Protein AF-0000000084587857 (afdb_homodimer)

pLDDT: mean 80.29, std 25.1, range [16.7, 98.38]

Foldseek 3Di:
DVVCCQALVLLVLLLVLQVVLLVVLVVLLVLLCVVCVPADPVVVVLSVVLNVLSVVLSVLSVVVSCCQPPVCPVVPPVNQWADLSRLCLLLSLLVLLLSLQLVLLVVLCLLVVPNVSSVVLNVLSVLLNVLSVVSSVVCVVVTGNVPSVVSVVSVLSNLVSSLVSLVSSLVSLVVSLVVLVDPDDPVSVLVSQLSVLLNVLSVVLNVLSVVLSVCVVPPPTPNSSSSSSNSSSSSSSSSSSSSSSSCPPPDDPPDPPVPHPVSPPPPPVPCPPPPPPPPPPPPDDDPPPDDDDDDPDDD/DVVCCQALVLLVLLLVLQVVLLVVLVVLLVLLCVVCVPADPVVVVLSVVLNVLSVVLSVLSVVVSCCQPPVCPVVPPVNQWADLSRLCNLLSQLVLLLSLQLVLLVVLCLLVVPNVSSVVLNVLSVLLNVLSVVSSVVCVVVTGNVPSVVSVVSVLSNLVSSLVSLVSSLVSLVVSLVVLVPPDDPVSVLVSQLSVLLNVLSVVLNVLSVVLSVCVVPPPTPNSSSSSSNSSSSSSSSSSSSSSSSCPPPDDPPDPPVPHPVSPPPCPVPCPPPPPPPPPPPDDDDDPPPDDDDDDDDD

Secondary structure (DSSP, 8-state):
-HHHHHHHHHHHHHHHHHHHHHHHHHHHHHHHHHH-TT--HHHHHHHHHHHHHHHHHHHHHHHHHHIIIIITTT-TTGGGB--HHHHTHHHHHHHHHHHHHHHHHHHHHHHHS-HHHHHHHHHHHHHHHHHHHHHHHHHHH--BGGGGGGGHHHHHHHHHHHHHHHHHHHHHHHHHHHH------HHHHHHHHHHHHHHHHHHHHHHHHHHHHHHHHH--STTHHHHHHHHHHHHHHHHHHHHHTTS-SSS----------GGG-----------------------------------/-HHHHHHHHHHHHHHHHHHHHHHHHHHHHHHHHHH-TT--HHHHHHHHHHHHHHHHHHHHHHHHHHIIIIITTT-TTGGGB--HHHHTHHHHHHHHHHHHHHHHHHHHHHHHS-HHHHHHHHHHHHHHHHHHHHHHHHHHH--BGGGGGGGHHHHHHHHHHHHHHHHHHHHHHHHHHHH------HHHHHHHHHHHHHHHHHHHHHHHHHHHHHHHHH--STTHHHHHHHHHHHHHHHHHHHHHTTS-SSS----------GGG---------------------S-------------

Sequence (598 aa):
MAVMDLSLGPILLGTIVNIWLYGIMVTQTTMYYVAFPRDHRWIKILVTYLFIVDTLNSIFDIGLVWKYTITLFGDYEGILTSSWWFNIEPMMTVMISSATQSFFAWRIAKLTGHAWMGWAIAFSALVQFVAGVATGVGTFIVRDFARFQELRVQVIIWLTLSALTDVVITCILSWYLHTHRTGFSKTDDVITRLVRLTVQTGLITTVWATTDLIVYLCWSSNMHVFFQLPLCKLYTNSLMSTLNSRVGWGGSFSTSTEHADPMSRSGDPGTGQPSRKGHVTWRPDQARSVSSVFQRPRIMAVMDLSLGPILLGTIVNIWLYGIMVTQTTMYYVAFPRDHRWIKILVTYLFIVDTLNSIFDIGLVWKYTITLFGDYEGILTSSWWFNIEPMMTVMISSATQSFFAWRIAKLTGHAWMGWAIAFSALVQFVAGVATGVGTFIVRDFARFQELRVQVIIWLTLSALTDVVITCILSWYLHTHRTGFSKTDDVITRLVRLTVQTGLITTVWATTDLIVYLCWSSNMHVFFQLPLCKLYTNSLMSTLNSRVGWGGSFSTSTEHADPMSRSGDPGTGQPSRKGHVTWRPDQARSVSSVFQRPRI

Organism: NCBI:txid1423351

InterPro domains:
  IPR045339 Domain of unknown function DUF6534 [PF20152] (162-246)

Solvent-accessible surface area (backbone atoms only — not comparable to full-atom values): 31708 Å² total; per-residue (Å²): 95,69,65,40,46,50,57,51,37,23,51,47,54,9,37,49,50,24,36,23,42,43,20,36,38,52,52,43,50,53,49,36,55,70,74,42,75,82,56,59,64,68,59,52,49,49,54,50,50,49,50,51,53,51,49,50,47,50,53,35,44,51,49,35,46,43,44,59,38,37,63,34,50,59,37,75,68,61,66,46,41,61,49,72,50,58,25,48,46,42,35,52,36,28,57,42,42,27,52,48,46,37,50,51,15,51,49,47,15,65,73,70,68,42,57,66,61,17,50,53,46,34,48,44,31,49,52,19,29,52,26,19,40,49,37,17,55,45,38,68,72,50,34,44,59,89,55,47,70,79,49,43,66,40,46,50,49,18,40,50,36,50,23,48,49,36,47,51,53,37,49,51,51,48,51,48,52,70,72,60,69,63,82,72,54,75,66,45,53,54,49,50,50,32,50,50,49,32,36,54,39,36,44,54,40,25,52,46,40,40,49,25,41,49,38,53,74,73,37,93,56,52,57,26,44,29,43,53,57,24,43,37,40,41,40,51,40,27,52,43,53,33,62,48,47,70,58,60,85,81,64,63,43,58,79,79,63,80,69,63,63,73,81,64,62,69,73,70,73,65,79,66,66,73,73,70,73,70,72,76,69,74,74,70,81,82,75,77,81,75,83,85,87,86,84,83,83,88,132,94,69,64,39,45,51,58,50,36,23,52,48,54,9,37,50,51,24,35,23,41,43,20,37,39,52,52,45,52,51,50,37,55,70,73,43,76,83,56,61,66,70,59,51,49,50,53,51,50,49,50,52,52,50,50,49,47,48,53,34,41,52,49,34,47,44,43,60,38,37,63,35,51,57,35,75,69,61,67,46,42,62,49,72,48,59,25,49,46,43,34,52,34,26,56,43,42,26,52,49,46,38,50,51,15,53,48,47,16,65,72,70,68,42,55,66,62,18,50,53,45,33,48,44,31,48,51,18,30,52,24,17,39,48,38,18,56,45,39,69,71,51,34,42,60,89,54,46,70,79,48,42,66,40,45,49,50,17,41,51,36,48,24,48,49,39,47,51,52,38,48,52,51,47,51,48,52,70,71,60,67,66,80,75,53,73,66,46,53,55,50,49,49,32,48,50,50,34,36,55,39,37,44,54,40,26,53,48,39,40,48,24,40,50,38,51,75,72,36,92,59,52,56,26,45,29,43,54,56,25,43,36,41,39,41,52,40,28,52,42,52,32,62,47,47,71,58,60,86,82,60,59,45,57,78,80,62,80,69,63,64,75,81,63,61,71,72,70,75,62,80,65,66,74,73,75,73,74,77,78,76,77,79,79,82,84,66,101,76,88,67,95,81,81,78,95,77,84,136

Structure (mmCIF, N/CA/C/O backbone):
data_AF-0000000084587857-model_v1
#
loop_
_entity.id
_entity.type
_entity.pdbx_description
1 polymer 'Putative transmembrane protein'
#
loop_
_atom_site.group_PDB
_atom_site.id
_atom_site.type_symbol
_atom_site.label_atom_id
_atom_site.label_alt_id
_atom_site.label_comp_id
_atom_site.label_asym_id
_atom_site.label_entity_id
_atom_site.label_seq_id
_atom_site.pdbx_PDB_ins_code
_atom_site.Cartn_x
_atom_site.Cartn_y
_atom_site.Cartn_z
_atom_site.occupancy
_atom_site.B_iso_or_equiv
_atom_site.auth_seq_id
_atom_site.auth_comp_id
_atom_site.auth_asym_id
_atom_site.auth_atom_id
_atom_site.pdbx_PDB_model_num
ATOM 1 N N . MET A 1 1 ? -3.611 -21.234 -20.312 1 59.25 1 MET A N 1
ATOM 2 C CA . MET A 1 1 ? -2.934 -20.016 -19.875 1 59.25 1 MET A CA 1
ATOM 3 C C . MET A 1 1 ? -3.926 -18.859 -19.719 1 59.25 1 MET A C 1
ATOM 5 O O . MET A 1 1 ? -3.988 -18.234 -18.656 1 59.25 1 MET A O 1
ATOM 9 N N . ALA A 1 2 ? -4.781 -18.75 -20.703 1 65.19 2 ALA A N 1
ATOM 10 C CA . ALA A 1 2 ? -5.758 -17.672 -20.719 1 65.19 2 ALA A CA 1
ATOM 11 C C . ALA A 1 2 ? -6.809 -17.859 -19.625 1 65.19 2 ALA A C 1
ATOM 13 O O . ALA A 1 2 ? -7.238 -16.891 -19 1 65.19 2 ALA A O 1
ATOM 14 N N . VAL A 1 3 ? -6.965 -19.156 -19.375 1 73.06 3 VAL A N 1
ATOM 15 C CA . VAL A 1 3 ? -8.023 -19.438 -18.406 1 73.06 3 VAL A CA 1
ATOM 16 C C . VAL A 1 3 ? -7.574 -19.031 -17 1 73.06 3 VAL A C 1
ATOM 18 O O . VAL A 1 3 ? -8.352 -18.453 -16.234 1 73.06 3 VAL A O 1
ATOM 21 N N . MET A 1 4 ? -6.324 -19.203 -16.797 1 80.25 4 MET A N 1
ATOM 22 C CA . MET A 1 4 ? -5.82 -18.859 -15.469 1 80.25 4 MET A CA 1
ATOM 23 C C . MET A 1 4 ? -5.707 -17.344 -15.305 1 80.25 4 MET A C 1
ATOM 25 O O . MET A 1 4 ? -5.891 -16.828 -14.203 1 80.25 4 MET A O 1
ATOM 29 N N . ASP A 1 5 ? -5.496 -16.656 -16.406 1 82 5 ASP A N 1
A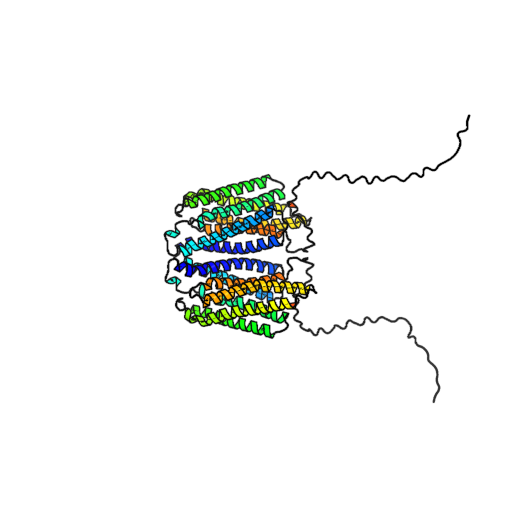TOM 30 C CA . ASP A 1 5 ? -5.438 -15.195 -16.375 1 82 5 ASP A CA 1
ATOM 31 C C . ASP A 1 5 ? -6.777 -14.602 -15.945 1 82 5 ASP A C 1
ATOM 33 O O . ASP A 1 5 ? -6.816 -13.664 -15.148 1 82 5 ASP A O 1
ATOM 37 N N . LEU A 1 6 ? -7.754 -15.227 -16.375 1 79.31 6 LEU A N 1
ATOM 38 C CA . LEU A 1 6 ? -9.078 -14.68 -16.094 1 79.31 6 LEU A CA 1
ATOM 39 C C . LEU A 1 6 ? -9.602 -15.188 -14.758 1 79.31 6 LEU A C 1
ATOM 41 O O . LEU A 1 6 ? -10.453 -14.539 -14.141 1 79.31 6 LEU A O 1
ATOM 45 N N . SER A 1 7 ? -9.078 -16.281 -14.312 1 83.31 7 SER A N 1
ATOM 46 C CA . SER A 1 7 ? -9.586 -16.844 -13.07 1 83.31 7 SER A CA 1
ATOM 47 C C . SER A 1 7 ? -8.797 -16.328 -11.867 1 83.31 7 SER A C 1
ATOM 49 O O . SER A 1 7 ? -9.383 -15.859 -10.891 1 83.31 7 SER A O 1
ATOM 51 N N . LEU A 1 8 ? -7.531 -16.312 -11.977 1 90.62 8 LEU A N 1
ATOM 52 C CA . LEU A 1 8 ? -6.699 -15.945 -10.836 1 90.62 8 LEU A CA 1
ATOM 53 C C . LEU A 1 8 ? -6.199 -14.508 -10.961 1 90.62 8 LEU A C 1
ATOM 55 O O . LEU A 1 8 ? -5.836 -13.883 -9.961 1 90.62 8 LEU A O 1
ATOM 59 N N . GLY A 1 9 ? -6.258 -13.992 -12.156 1 91.62 9 GLY A N 1
ATOM 60 C CA . GLY A 1 9 ? -5.785 -12.641 -12.406 1 91.62 9 GLY A CA 1
ATOM 61 C C . GLY A 1 9 ? -6.523 -11.586 -11.609 1 91.62 9 GLY A C 1
ATOM 62 O O . GLY A 1 9 ? -5.906 -10.797 -10.891 1 91.62 9 GLY A O 1
ATOM 63 N N . PRO A 1 10 ? -7.797 -11.586 -11.672 1 93.19 10 PRO A N 1
ATOM 64 C CA . PRO A 1 10 ? -8.57 -10.594 -10.922 1 93.19 10 PRO A CA 1
ATOM 65 C C . PRO A 1 10 ? -8.352 -10.695 -9.414 1 93.19 10 PRO A C 1
ATOM 67 O O . PRO A 1 10 ? -8.367 -9.68 -8.711 1 93.19 10 PRO A O 1
ATOM 70 N N . ILE A 1 11 ? -8.125 -11.859 -8.906 1 94.06 11 ILE A N 1
ATOM 71 C CA . ILE A 1 11 ? -7.875 -12.047 -7.484 1 94.06 11 ILE A CA 1
ATOM 72 C C . ILE A 1 11 ? -6.535 -11.414 -7.109 1 94.06 11 ILE A C 1
ATOM 74 O O . ILE A 1 11 ? -6.441 -10.688 -6.117 1 94.06 11 ILE A O 1
ATOM 78 N N . LEU A 1 12 ? -5.574 -11.664 -7.914 1 95.44 12 LEU A N 1
ATOM 79 C CA . LEU A 1 12 ? -4.242 -11.125 -7.641 1 95.44 12 LEU A CA 1
ATOM 80 C C . LEU A 1 12 ? -4.234 -9.609 -7.746 1 95.44 12 LEU A C 1
ATOM 82 O O . LEU A 1 12 ? -3.797 -8.914 -6.824 1 95.44 12 LEU A O 1
ATOM 86 N N . LEU A 1 13 ? -4.738 -9.086 -8.836 1 95.5 13 LEU A N 1
ATOM 87 C CA . LEU A 1 13 ? -4.703 -7.645 -9.047 1 95.5 13 LEU A CA 1
ATOM 88 C C . LEU A 1 13 ? -5.594 -6.926 -8.039 1 95.5 13 LEU A C 1
ATOM 90 O O . LEU A 1 13 ? -5.246 -5.848 -7.559 1 95.5 13 LEU A O 1
ATOM 94 N N . GLY A 1 14 ? -6.742 -7.5 -7.805 1 97.12 14 GLY A N 1
ATOM 95 C CA . GLY A 1 14 ? -7.594 -6.922 -6.777 1 97.12 14 GLY A CA 1
ATOM 96 C C . GLY A 1 14 ? -6.926 -6.848 -5.418 1 97.12 14 GLY A C 1
ATOM 97 O O . GLY A 1 14 ? -7.059 -5.848 -4.711 1 97.12 14 GLY A O 1
ATOM 98 N N . THR A 1 15 ? -6.211 -7.863 -5.055 1 97.25 15 THR A N 1
ATOM 99 C CA . THR A 1 15 ? -5.5 -7.898 -3.781 1 97.25 15 THR A CA 1
ATOM 100 C C . THR A 1 15 ? -4.371 -6.871 -3.762 1 97.25 15 THR A C 1
ATOM 102 O O . THR A 1 15 ? -4.133 -6.223 -2.742 1 97.25 15 THR A O 1
ATOM 105 N N . ILE A 1 16 ? -3.719 -6.719 -4.855 1 97.31 16 ILE A N 1
ATOM 106 C CA . ILE A 1 16 ? -2.631 -5.75 -4.965 1 97.31 16 ILE A CA 1
ATOM 107 C C . ILE A 1 16 ? -3.17 -4.34 -4.734 1 97.31 16 ILE A C 1
ATOM 109 O O . ILE A 1 16 ? -2.594 -3.566 -3.965 1 97.31 16 ILE A O 1
ATOM 113 N N . VAL A 1 17 ? -4.25 -4.059 -5.348 1 97.12 17 VAL A N 1
ATOM 114 C CA . VAL A 1 17 ? -4.848 -2.74 -5.168 1 97.12 17 VAL A CA 1
ATOM 115 C C . VAL A 1 17 ? -5.328 -2.582 -3.727 1 97.12 17 VAL A C 1
ATOM 117 O O . VAL A 1 17 ? -5.188 -1.51 -3.133 1 97.12 17 VAL A O 1
ATOM 120 N N . ASN A 1 18 ? -5.848 -3.605 -3.193 1 98.25 18 ASN A N 1
ATOM 121 C CA . ASN A 1 18 ? -6.27 -3.604 -1.796 1 98.25 18 ASN A CA 1
ATOM 122 C C . ASN A 1 18 ? -5.109 -3.268 -0.862 1 98.25 18 ASN A C 1
ATOM 124 O O . ASN A 1 18 ? -5.234 -2.396 0.001 1 98.25 18 ASN A O 1
ATOM 128 N N . ILE A 1 19 ? -4.055 -3.898 -1.09 1 97.62 19 ILE A N 1
ATOM 129 C CA . ILE A 1 19 ? -2.889 -3.715 -0.233 1 97.62 19 ILE A CA 1
ATOM 130 C C . ILE A 1 19 ? -2.318 -2.312 -0.43 1 97.62 19 ILE A C 1
ATOM 132 O O . ILE A 1 19 ? -1.89 -1.669 0.531 1 97.62 19 ILE A O 1
ATOM 136 N N . TRP A 1 20 ? -2.268 -1.904 -1.657 1 96.56 20 TRP A N 1
ATOM 137 C CA . TRP A 1 20 ? -1.819 -0.546 -1.947 1 96.56 20 TRP A CA 1
ATOM 138 C C . TRP A 1 20 ? -2.654 0.477 -1.185 1 96.56 20 TRP A C 1
ATOM 140 O O . TRP A 1 20 ? -2.107 1.364 -0.525 1 96.56 20 TRP A O 1
ATOM 150 N N . LEU A 1 21 ? -3.938 0.336 -1.244 1 97.19 21 LEU A N 1
ATOM 151 C CA . LEU A 1 21 ? -4.852 1.24 -0.559 1 97.19 21 LEU A CA 1
ATOM 152 C C . LEU A 1 21 ? -4.73 1.095 0.954 1 97.19 21 LEU A C 1
ATOM 154 O O . LEU A 1 21 ? -4.922 2.064 1.692 1 97.19 21 LEU A O 1
ATOM 158 N N . TYR A 1 22 ? -4.438 -0.13 1.405 1 97.5 22 TYR A N 1
ATOM 159 C CA . TYR A 1 22 ? -4.219 -0.35 2.83 1 97.5 22 TYR A CA 1
ATOM 160 C C . TYR A 1 22 ? -3.027 0.458 3.33 1 97.5 22 TYR A C 1
ATOM 162 O O . TYR A 1 22 ? -3.043 0.971 4.453 1 97.5 22 TYR A O 1
ATOM 170 N N . GLY A 1 23 ? -1.988 0.56 2.516 1 94.62 23 GLY A N 1
ATOM 171 C CA . GLY A 1 23 ? -0.875 1.423 2.877 1 94.62 23 GLY A CA 1
ATOM 172 C C . GLY A 1 23 ? -1.286 2.867 3.092 1 94.62 23 GLY A C 1
ATOM 173 O O . GLY A 1 23 ? -0.88 3.494 4.074 1 94.62 23 GLY A O 1
ATOM 174 N N . ILE A 1 24 ? -2.119 3.326 2.238 1 93.12 24 ILE A N 1
ATOM 175 C CA . ILE A 1 24 ? -2.646 4.68 2.359 1 93.12 24 ILE A CA 1
ATOM 176 C C . ILE A 1 24 ? -3.482 4.797 3.631 1 93.12 24 ILE A C 1
ATOM 178 O O . ILE A 1 24 ? -3.359 5.773 4.375 1 93.12 24 ILE A O 1
ATOM 182 N N . MET A 1 25 ? -4.246 3.779 3.879 1 95.44 25 MET A N 1
ATOM 183 C CA . MET A 1 25 ? -5.129 3.779 5.043 1 95.44 25 MET A CA 1
ATOM 184 C C . MET A 1 25 ? -4.324 3.826 6.336 1 95.44 25 MET A C 1
ATOM 186 O O . MET A 1 25 ? -4.703 4.516 7.285 1 95.44 25 MET A O 1
ATOM 190 N N . VAL A 1 26 ? -3.236 3.145 6.355 1 93.56 26 VAL A N 1
ATOM 191 C CA . VAL A 1 26 ? -2.396 3.133 7.551 1 93.56 26 VAL A CA 1
ATOM 192 C C . VAL A 1 26 ? -1.84 4.531 7.805 1 93.56 26 VAL A C 1
ATOM 194 O O . VAL A 1 26 ? -1.853 5.012 8.938 1 93.56 26 VAL A O 1
ATOM 197 N N . THR A 1 27 ? -1.42 5.195 6.777 1 90.44 27 THR A N 1
ATOM 198 C CA . THR A 1 27 ? -0.878 6.543 6.906 1 90.44 27 THR A CA 1
ATOM 199 C C . THR A 1 27 ? -1.958 7.516 7.367 1 90.44 27 THR A C 1
ATOM 201 O O . THR A 1 27 ? -1.724 8.336 8.266 1 90.44 27 THR A O 1
ATOM 204 N N . GLN A 1 28 ? -3.129 7.371 6.828 1 90.94 28 GLN A N 1
ATOM 205 C CA . GLN A 1 28 ? -4.234 8.258 7.191 1 90.94 28 GLN A CA 1
ATOM 206 C C . GLN A 1 28 ? -4.66 8.039 8.641 1 90.94 28 GLN A C 1
ATOM 208 O O . GLN A 1 28 ? -5 8.992 9.344 1 90.94 28 GLN A O 1
ATOM 213 N N . THR A 1 29 ? -4.672 6.82 9.031 1 93.56 29 THR A N 1
ATOM 214 C CA . THR A 1 29 ? -5.055 6.508 10.398 1 93.56 29 THR A CA 1
ATOM 215 C C . THR A 1 29 ? -4.031 7.062 11.391 1 93.56 29 THR A C 1
ATOM 217 O O . THR A 1 29 ? -4.398 7.605 12.43 1 93.56 29 THR A O 1
ATOM 220 N N . THR A 1 30 ? -2.75 6.953 11 1 89.44 30 THR A N 1
ATOM 221 C CA . THR A 1 30 ? -1.702 7.508 11.844 1 89.44 30 THR A CA 1
ATOM 222 C C . THR A 1 30 ? -1.843 9.023 11.953 1 89.44 30 THR A C 1
ATOM 224 O O . THR A 1 30 ? -1.732 9.586 13.047 1 89.44 30 THR A O 1
ATOM 227 N N . MET A 1 31 ? -2.119 9.625 10.891 1 86.62 31 MET A N 1
ATOM 228 C CA . MET A 1 31 ? -2.33 11.07 10.883 1 86.62 31 MET A CA 1
ATOM 229 C C . MET A 1 31 ? -3.527 11.453 11.75 1 86.62 31 MET A C 1
ATOM 231 O O . MET A 1 31 ? -3.49 12.453 12.461 1 86.62 31 MET A O 1
ATOM 235 N N . TYR A 1 32 ? -4.555 10.711 11.727 1 91.56 32 TYR A N 1
ATOM 236 C CA . TYR A 1 32 ? -5.758 10.969 12.516 1 91.56 32 TYR A CA 1
ATOM 237 C C . TYR A 1 32 ? -5.453 10.938 14.008 1 91.56 32 TYR A C 1
ATOM 239 O O . TYR A 1 32 ? -5.84 11.852 14.742 1 91.56 32 TYR A O 1
ATOM 247 N N . TYR A 1 33 ? -4.746 9.961 14.453 1 91.25 33 TYR A N 1
ATOM 248 C CA . TYR A 1 33 ? -4.492 9.812 15.883 1 91.25 33 TYR A CA 1
ATOM 249 C C . TYR A 1 33 ? -3.504 10.859 16.375 1 91.25 33 TYR A C 1
ATOM 251 O O . TYR A 1 33 ? -3.547 11.266 17.547 1 91.25 33 TYR A O 1
ATOM 259 N N . VAL A 1 34 ? -2.686 11.352 15.445 1 83.12 34 VAL A N 1
ATOM 260 C CA . VAL A 1 34 ? -1.746 12.414 15.805 1 83.12 34 VAL A CA 1
ATOM 261 C C . VAL A 1 34 ? -2.469 13.758 15.828 1 83.12 34 VAL A C 1
ATOM 263 O O . VAL A 1 34 ? -2.27 14.555 16.75 1 83.12 34 VAL A O 1
ATOM 266 N N . ALA A 1 35 ? -3.354 13.922 14.984 1 83.19 35 ALA A N 1
ATOM 267 C CA . ALA A 1 35 ? -4.031 15.211 14.828 1 83.19 35 ALA A CA 1
ATOM 268 C C . ALA A 1 35 ? -5.191 15.344 15.812 1 83.19 35 ALA A C 1
ATOM 270 O O . ALA A 1 35 ? -5.5 16.438 16.266 1 83.19 35 ALA A O 1
ATOM 271 N N . PHE A 1 36 ? -5.777 14.195 16.141 1 89.25 36 PHE A N 1
ATOM 272 C CA . PHE A 1 36 ? -6.988 14.281 16.953 1 89.25 36 PHE A CA 1
ATOM 273 C C . PHE A 1 36 ? -6.918 13.32 18.125 1 89.25 36 PHE A C 1
ATOM 275 O O . PHE A 1 36 ? -7.758 12.43 18.266 1 89.25 36 PHE A O 1
ATOM 282 N N . PRO A 1 37 ? -6.051 13.57 19 1 85.62 37 PRO A N 1
ATOM 283 C CA . PRO A 1 37 ? -5.938 12.672 20.156 1 85.62 37 PRO A CA 1
ATOM 284 C C . PRO A 1 37 ? -7.148 12.758 21.078 1 85.62 37 PRO A C 1
ATOM 286 O O . PRO A 1 37 ? -7.441 11.797 21.812 1 85.62 37 PRO A O 1
ATOM 289 N N . ARG A 1 38 ? -7.91 13.93 21.078 1 88.69 38 ARG A N 1
ATOM 290 C CA . ARG A 1 38 ? -9.031 14.109 21.984 1 88.69 38 ARG A CA 1
ATOM 291 C C . ARG A 1 38 ? -10.352 14.164 21.234 1 88.69 38 ARG A C 1
ATOM 293 O O . ARG A 1 38 ? -11.273 14.875 21.641 1 88.69 38 ARG A O 1
ATOM 300 N N . ASP A 1 39 ? -10.453 13.398 20.234 1 91.19 39 ASP A N 1
ATOM 301 C CA . ASP A 1 39 ? -11.695 13.32 19.469 1 91.19 39 ASP A CA 1
ATOM 302 C C . ASP A 1 39 ? -12.758 12.539 20.25 1 91.19 39 ASP A C 1
ATOM 304 O O . ASP A 1 39 ? -12.461 11.906 21.25 1 91.19 39 ASP A O 1
ATOM 308 N N . HIS A 1 40 ? -14.016 12.758 19.906 1 92.38 40 HIS A N 1
ATOM 309 C CA . HIS A 1 40 ? -15.117 12.055 20.547 1 92.38 40 HIS A CA 1
ATOM 310 C C . HIS A 1 40 ? -14.859 10.547 20.578 1 92.38 40 HIS A C 1
ATOM 312 O O . HIS A 1 40 ? -14.359 9.977 19.609 1 92.38 40 HIS A O 1
ATOM 318 N N . ARG A 1 41 ? -15.25 9.922 21.594 1 92.62 41 ARG A N 1
ATOM 319 C CA . ARG A 1 41 ? -14.961 8.508 21.828 1 92.62 41 ARG A CA 1
ATOM 320 C C . ARG A 1 41 ? -15.57 7.633 20.734 1 92.62 41 ARG A C 1
ATOM 322 O O . ARG A 1 41 ? -14.953 6.656 20.312 1 92.62 41 ARG A O 1
ATOM 329 N N . TRP A 1 42 ? -16.781 7.969 20.344 1 92.5 42 TRP A N 1
ATOM 330 C CA . TRP A 1 42 ? -17.453 7.102 19.391 1 92.5 42 TRP A CA 1
ATOM 331 C C . TRP A 1 42 ? -16.75 7.145 18.031 1 92.5 42 TRP A C 1
ATOM 333 O O . TRP A 1 42 ? -16.75 6.152 17.297 1 92.5 42 TRP A O 1
ATOM 343 N N . ILE A 1 43 ? -16.188 8.258 17.625 1 94.38 43 ILE A N 1
ATOM 344 C CA . ILE A 1 43 ? -15.445 8.352 16.375 1 94.38 43 ILE A CA 1
ATOM 345 C C . ILE A 1 43 ? -14.141 7.559 16.484 1 94.38 43 ILE A C 1
ATOM 347 O O . ILE A 1 43 ? -13.75 6.867 15.539 1 94.38 43 ILE A O 1
ATOM 351 N N . LYS A 1 44 ? -13.555 7.562 17.625 1 95.81 44 LYS A N 1
ATOM 352 C CA . LYS A 1 44 ? -12.328 6.801 17.844 1 95.81 44 LYS A CA 1
ATOM 353 C C . LYS A 1 44 ? -12.586 5.301 17.781 1 95.81 44 LYS A C 1
ATOM 355 O O . LYS A 1 44 ? -11.773 4.547 17.25 1 95.81 44 LYS A O 1
ATOM 360 N N . ILE A 1 45 ? -13.711 4.973 18.328 1 96.44 45 ILE A N 1
ATOM 361 C CA . ILE A 1 45 ? -14.086 3.564 18.281 1 96.44 45 ILE A CA 1
ATOM 362 C C . ILE A 1 45 ? -14.328 3.141 16.844 1 96.44 45 ILE A C 1
ATOM 364 O O . ILE A 1 45 ? -13.898 2.061 16.422 1 96.44 45 ILE A O 1
ATOM 368 N N . LEU A 1 46 ? -14.961 3.984 16.094 1 97.38 46 LEU A N 1
ATOM 369 C CA . LEU A 1 46 ? -15.227 3.693 14.688 1 97.38 46 LEU A CA 1
ATOM 370 C C . LEU A 1 46 ? -13.93 3.551 13.906 1 97.38 46 LEU A C 1
ATOM 372 O O . LEU A 1 46 ? -13.75 2.592 13.148 1 97.38 46 LEU A O 1
ATOM 376 N N . VAL A 1 47 ? -13.008 4.473 14.086 1 97.5 47 VAL A N 1
ATOM 377 C CA . VAL A 1 47 ? -11.727 4.465 13.375 1 97.5 47 VAL A CA 1
ATOM 378 C C . VAL A 1 47 ? -10.938 3.217 13.758 1 97.5 47 VAL A C 1
ATOM 380 O O . VAL A 1 47 ? -10.367 2.549 12.891 1 97.5 47 VAL A O 1
ATOM 383 N N . THR A 1 48 ? -10.906 2.854 15.047 1 97.5 48 THR A N 1
ATOM 384 C CA . THR A 1 48 ? -10.195 1.665 15.508 1 97.5 48 THR A CA 1
ATOM 385 C C . THR A 1 48 ? -10.836 0.401 14.945 1 97.5 48 THR A C 1
ATOM 387 O O . THR A 1 48 ? -10.133 -0.516 14.508 1 97.5 48 THR A O 1
ATOM 390 N N . TYR A 1 49 ? -12.148 0.411 15 1 97.88 49 TYR A N 1
ATOM 391 C CA . TYR A 1 49 ? -12.898 -0.706 14.43 1 97.88 49 TYR A CA 1
ATOM 392 C C . TYR A 1 49 ? -12.555 -0.896 12.953 1 97.88 49 TYR A C 1
ATOM 394 O O . TYR A 1 49 ? -12.25 -2.008 12.523 1 97.88 49 TYR A O 1
ATOM 402 N N . LEU A 1 50 ? -12.602 0.158 12.18 1 98.06 50 LEU A N 1
ATOM 403 C CA . LEU A 1 50 ? -12.305 0.096 10.75 1 98.06 50 LEU A CA 1
ATOM 404 C C . LEU A 1 50 ? -10.859 -0.332 10.508 1 98.06 50 LEU A C 1
ATOM 406 O O . LEU A 1 50 ? -10.586 -1.103 9.586 1 98.06 50 LEU A O 1
ATOM 410 N N . PHE A 1 51 ? -9.977 0.134 11.359 1 98 51 PHE A N 1
ATOM 411 C CA . PHE A 1 51 ? -8.57 -0.211 11.203 1 98 51 PHE A CA 1
ATOM 412 C C . PHE A 1 51 ? -8.352 -1.705 11.414 1 98 51 PHE A C 1
ATOM 414 O O . PHE A 1 51 ? -7.656 -2.354 10.625 1 98 51 PHE A O 1
ATOM 421 N N . ILE A 1 52 ? -8.945 -2.24 12.375 1 97.5 52 ILE A N 1
ATOM 422 C CA . ILE A 1 52 ? -8.781 -3.65 12.711 1 97.5 52 ILE A CA 1
ATOM 423 C C . ILE A 1 52 ? -9.391 -4.516 11.609 1 97.5 52 ILE A C 1
ATOM 425 O O . ILE A 1 52 ? -8.742 -5.445 11.109 1 97.5 52 ILE A O 1
ATOM 429 N N . VAL A 1 53 ? -10.586 -4.195 11.242 1 97.69 53 VAL A N 1
ATOM 430 C CA . VAL A 1 53 ? -11.281 -5 10.242 1 97.69 53 VAL A CA 1
ATOM 431 C C . VAL A 1 53 ? -10.562 -4.871 8.898 1 97.69 53 VAL A C 1
ATOM 433 O O . VAL A 1 53 ? -10.438 -5.855 8.164 1 97.69 53 VAL A O 1
ATOM 436 N N . ASP A 1 54 ? -10.117 -3.707 8.594 1 97.5 54 ASP A N 1
ATOM 437 C CA . ASP A 1 54 ? -9.375 -3.467 7.363 1 97.5 54 ASP A CA 1
ATOM 438 C C . ASP A 1 54 ? -8.07 -4.27 7.34 1 97.5 54 ASP A C 1
ATOM 440 O O . ASP A 1 54 ? -7.695 -4.824 6.305 1 97.5 54 ASP A O 1
ATOM 444 N N . THR A 1 55 ? -7.418 -4.297 8.445 1 97.25 55 THR A N 1
ATOM 445 C CA . THR A 1 55 ? -6.176 -5.059 8.555 1 97.25 55 THR A CA 1
ATOM 446 C C . THR A 1 55 ? -6.441 -6.551 8.383 1 97.25 55 THR A C 1
ATOM 448 O O . THR A 1 55 ? -5.738 -7.223 7.625 1 97.25 55 THR A O 1
ATOM 451 N N . LEU A 1 56 ? -7.438 -6.992 9.008 1 97.31 56 LEU A N 1
ATOM 452 C CA . LEU A 1 56 ? -7.805 -8.398 8.883 1 97.31 56 LEU A CA 1
ATOM 453 C C . LEU A 1 56 ? -8.172 -8.734 7.441 1 97.31 56 LEU A C 1
ATOM 455 O O . LEU A 1 56 ? -7.766 -9.773 6.918 1 97.31 56 LEU A O 1
ATOM 459 N N . ASN A 1 57 ? -8.938 -7.875 6.863 1 97.75 57 ASN A N 1
ATOM 460 C CA . ASN A 1 57 ? -9.328 -8.086 5.473 1 97.75 57 ASN A CA 1
ATOM 461 C C . ASN A 1 57 ? -8.109 -8.219 4.562 1 97.75 57 ASN A C 1
ATOM 463 O O . ASN A 1 57 ? -8.078 -9.086 3.688 1 97.75 57 ASN A O 1
ATOM 467 N N . SER A 1 58 ? -7.125 -7.371 4.766 1 97.56 58 SER A N 1
ATOM 468 C CA . SER A 1 58 ? -5.906 -7.434 3.961 1 97.56 58 SER A CA 1
ATOM 469 C C . SER A 1 58 ? -5.172 -8.75 4.176 1 97.56 58 SER A C 1
ATOM 471 O O . SER A 1 58 ? -4.684 -9.359 3.219 1 97.56 58 SER A O 1
ATOM 473 N N . ILE A 1 59 ? -5.105 -9.172 5.398 1 96.38 59 ILE A N 1
ATOM 474 C CA . ILE A 1 59 ? -4.449 -10.438 5.719 1 96.38 59 ILE A CA 1
ATOM 475 C C . ILE A 1 59 ? -5.184 -11.586 5.035 1 96.38 59 ILE A C 1
ATOM 477 O O . ILE A 1 59 ? -4.551 -12.484 4.477 1 96.38 59 ILE A O 1
ATOM 481 N N . PHE A 1 60 ? -6.465 -11.531 5.078 1 96.88 60 PHE A N 1
ATOM 482 C CA . PHE A 1 60 ? -7.262 -12.578 4.453 1 96.88 60 PHE A CA 1
ATOM 483 C C . PHE A 1 60 ? -7.062 -12.586 2.943 1 96.88 60 PHE A C 1
ATOM 485 O O . PHE A 1 60 ? -6.977 -13.648 2.326 1 96.88 60 PHE A O 1
ATOM 492 N N . ASP A 1 61 ? -7.004 -11.422 2.363 1 97.25 61 ASP A N 1
ATOM 493 C CA . ASP A 1 61 ? -6.793 -11.344 0.921 1 97.25 61 ASP A CA 1
ATOM 494 C C . ASP A 1 61 ? -5.418 -11.891 0.536 1 97.25 61 ASP A C 1
ATOM 496 O O . ASP A 1 61 ? -5.27 -12.531 -0.505 1 97.25 61 ASP A O 1
ATOM 500 N N . ILE A 1 62 ? -4.441 -11.578 1.364 1 96.5 62 ILE A N 1
ATOM 501 C CA . ILE A 1 62 ? -3.113 -12.133 1.124 1 96.5 62 ILE A CA 1
ATOM 502 C C . ILE A 1 62 ? -3.168 -13.656 1.197 1 96.5 62 ILE A C 1
ATOM 504 O O . ILE A 1 62 ? -2.592 -14.344 0.353 1 96.5 62 ILE A O 1
ATOM 508 N N . GLY A 1 63 ? -3.846 -14.195 2.199 1 95.94 63 GLY A N 1
ATOM 509 C CA . GLY A 1 63 ? -4.027 -15.633 2.316 1 95.94 63 GLY A CA 1
ATOM 510 C C . GLY A 1 63 ? -4.746 -16.234 1.126 1 95.94 63 GLY A C 1
ATOM 511 O O . GLY A 1 63 ? -4.422 -17.344 0.7 1 95.94 63 GLY A O 1
ATOM 512 N N . LEU A 1 64 ? -5.68 -15.477 0.642 1 95.31 64 LEU A N 1
ATOM 513 C CA . LEU A 1 64 ? -6.43 -15.914 -0.532 1 95.31 64 LEU A CA 1
ATOM 514 C C . LEU A 1 64 ? -5.504 -16.109 -1.729 1 95.31 64 LEU A C 1
ATOM 516 O O . LEU A 1 64 ? -5.527 -17.156 -2.381 1 95.31 64 LEU A O 1
ATOM 520 N N . VAL A 1 65 ? -4.672 -15.133 -1.987 1 95.44 65 VAL A N 1
ATOM 521 C CA . VAL A 1 65 ? -3.738 -15.211 -3.104 1 95.44 65 VAL A CA 1
ATOM 522 C C . VAL A 1 65 ? -2.736 -16.344 -2.863 1 95.44 65 VAL A C 1
ATOM 524 O O . VAL A 1 65 ? -2.424 -17.109 -3.777 1 95.44 65 VAL A O 1
ATOM 527 N N . TRP A 1 66 ? -2.289 -16.484 -1.636 1 94.5 66 TRP A N 1
ATOM 528 C CA . TRP A 1 66 ? -1.336 -17.531 -1.285 1 94.5 66 TRP A CA 1
ATOM 529 C C . TRP A 1 66 ? -1.924 -18.922 -1.55 1 94.5 66 TRP A C 1
ATOM 531 O O . TRP A 1 66 ? -1.283 -19.766 -2.18 1 94.5 66 TRP A O 1
ATOM 541 N N . LYS A 1 67 ? -3.117 -19.141 -1.158 1 93.44 67 LYS A N 1
ATOM 542 C CA . LYS A 1 67 ? -3.768 -20.438 -1.308 1 93.44 67 LYS A CA 1
ATOM 543 C C . LYS A 1 67 ? -3.949 -20.797 -2.779 1 93.44 67 LYS A C 1
ATOM 545 O O . LYS A 1 67 ? -3.568 -21.891 -3.211 1 93.44 67 LYS A O 1
ATOM 550 N N . TYR A 1 68 ? -4.355 -19.875 -3.578 1 92.38 68 TYR A N 1
ATOM 551 C CA . TYR A 1 68 ? -4.77 -20.188 -4.938 1 92.38 68 TYR A CA 1
ATOM 552 C C . TYR A 1 68 ? -3.584 -20.141 -5.895 1 92.38 68 TYR A C 1
ATOM 554 O O . TYR A 1 68 ? -3.596 -20.781 -6.945 1 92.38 68 TYR A O 1
ATOM 562 N N . THR A 1 69 ? -2.58 -19.391 -5.531 1 91.75 69 THR A N 1
ATOM 563 C CA . THR A 1 69 ? -1.487 -19.25 -6.488 1 91.75 69 THR A CA 1
ATOM 564 C C . THR A 1 69 ? -0.284 -20.094 -6.059 1 91.75 69 THR A C 1
ATOM 566 O O . THR A 1 69 ? 0.537 -20.484 -6.895 1 91.75 69 THR A O 1
ATOM 569 N N . ILE A 1 70 ? -0.148 -20.375 -4.773 1 91.5 70 ILE A N 1
ATOM 570 C CA . ILE A 1 70 ? 1.046 -21.078 -4.309 1 91.5 70 ILE A CA 1
ATOM 571 C C . ILE A 1 70 ? 0.667 -22.469 -3.809 1 91.5 70 ILE A C 1
ATOM 573 O O . ILE A 1 70 ? 1.123 -23.469 -4.352 1 91.5 70 ILE A O 1
ATOM 577 N N . THR A 1 71 ? -0.25 -22.547 -2.887 1 91.19 71 THR A N 1
ATOM 578 C CA . THR A 1 71 ? -0.613 -23.828 -2.293 1 91.19 71 THR A CA 1
ATOM 579 C C . THR A 1 71 ? -1.246 -24.75 -3.334 1 91.19 71 THR A C 1
ATOM 581 O O . THR A 1 71 ? -0.967 -25.953 -3.363 1 91.19 71 THR A O 1
ATOM 584 N N . LEU A 1 72 ? -2.021 -24.219 -4.215 1 91 72 LEU A N 1
ATOM 585 C CA . LEU A 1 72 ? -2.727 -25.031 -5.211 1 91 72 LEU A CA 1
ATOM 586 C C . LEU A 1 72 ? -2.055 -24.906 -6.574 1 91 72 LEU A C 1
ATOM 588 O O . LEU A 1 72 ? -2.688 -25.156 -7.605 1 91 72 LEU A O 1
ATOM 592 N N . PHE A 1 73 ? -0.854 -24.578 -6.492 1 90.69 73 PHE A N 1
ATOM 593 C CA . PHE A 1 73 ? -0.122 -24.422 -7.746 1 90.69 73 PHE A CA 1
ATOM 594 C C . PHE A 1 73 ? -0.151 -25.719 -8.555 1 90.69 73 PHE A C 1
ATOM 596 O O . PHE A 1 73 ? 0.282 -26.766 -8.07 1 90.69 73 PHE A O 1
ATOM 603 N N . GLY A 1 74 ? -0.723 -25.656 -9.758 1 89.06 74 GLY A N 1
ATOM 604 C CA . GLY A 1 74 ? -0.794 -26.812 -10.641 1 89.06 74 GLY A CA 1
ATOM 605 C C . GLY A 1 74 ? -2.008 -27.672 -10.383 1 89.06 74 GLY A C 1
ATOM 606 O O . GLY A 1 74 ? -2.268 -28.625 -11.133 1 89.06 74 GLY A O 1
ATOM 607 N N . ASP A 1 75 ? -2.762 -27.438 -9.297 1 90.56 75 ASP A N 1
ATOM 608 C CA . ASP A 1 75 ? -3.967 -28.203 -8.969 1 90.56 75 ASP A CA 1
ATOM 609 C C . ASP A 1 75 ? -5.203 -27.547 -9.594 1 90.56 75 ASP A C 1
ATOM 611 O O . ASP A 1 75 ? -5.91 -26.797 -8.922 1 90.56 75 ASP A O 1
ATOM 615 N N . TYR A 1 76 ? -5.562 -27.938 -10.789 1 88.25 76 TYR A N 1
ATOM 616 C CA . TYR A 1 76 ? -6.629 -27.328 -11.57 1 88.25 76 TYR A CA 1
ATOM 617 C C . TYR A 1 76 ? -7.996 -27.672 -10.984 1 88.25 76 TYR A C 1
ATOM 619 O O . TYR A 1 76 ? -8.961 -26.922 -11.164 1 88.25 76 TYR A O 1
ATOM 627 N N . GLU A 1 77 ? -8.078 -28.734 -10.297 1 87.94 77 GLU A N 1
ATOM 628 C CA . GLU A 1 77 ? -9.352 -29.109 -9.68 1 87.94 77 GLU A CA 1
ATOM 629 C C . GLU A 1 77 ? -9.562 -28.359 -8.367 1 87.94 77 GLU A C 1
ATOM 631 O O . GLU A 1 77 ? -10.672 -27.922 -8.062 1 87.94 77 GLU A O 1
ATOM 636 N N . GLY A 1 78 ? -8.453 -28.219 -7.664 1 89.06 78 GLY A N 1
ATOM 637 C CA . GLY A 1 78 ? -8.531 -27.562 -6.363 1 89.06 78 GLY A CA 1
ATOM 638 C C . GLY A 1 78 ? -8.906 -26.109 -6.453 1 89.06 78 GLY A C 1
ATOM 639 O O . GLY A 1 78 ? -9.539 -25.562 -5.547 1 89.06 78 GLY A O 1
ATOM 640 N N . ILE A 1 79 ? -8.586 -25.531 -7.562 1 89.25 79 ILE A N 1
ATOM 641 C CA . ILE A 1 79 ? -8.82 -24.094 -7.695 1 89.25 79 ILE A CA 1
ATOM 642 C C . ILE A 1 79 ? -10.305 -23.828 -7.969 1 89.25 79 ILE A C 1
ATOM 644 O O . ILE A 1 79 ? -10.773 -22.703 -7.852 1 89.25 79 ILE A O 1
ATOM 648 N N . LEU A 1 80 ? -11.031 -24.891 -8.258 1 88.75 80 LEU A N 1
ATOM 649 C CA . LEU A 1 80 ? -12.445 -24.719 -8.594 1 88.75 80 LEU A CA 1
ATOM 650 C C . LEU A 1 80 ? -13.305 -24.75 -7.336 1 88.75 80 LEU A C 1
ATOM 652 O O . LEU A 1 80 ? -14.5 -24.469 -7.395 1 88.75 80 LEU A O 1
ATOM 656 N N . THR A 1 81 ? -12.625 -24.969 -6.246 1 91 81 THR A N 1
ATOM 657 C CA . THR A 1 81 ? -13.328 -24.984 -4.973 1 91 81 THR A CA 1
ATOM 658 C C . THR A 1 81 ? -12.961 -23.75 -4.137 1 91 81 THR A C 1
ATOM 660 O O . THR A 1 81 ? -11.797 -23.344 -4.102 1 91 8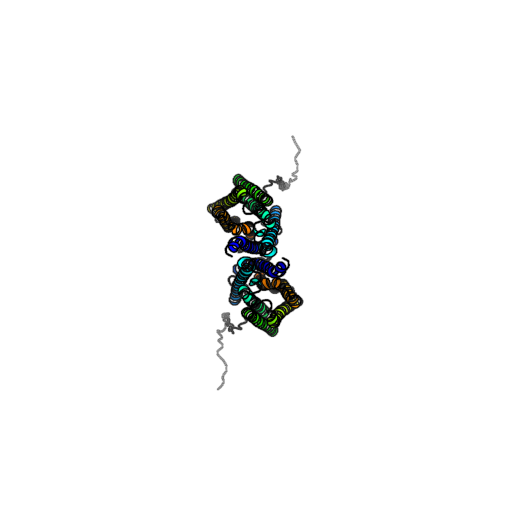1 THR A O 1
ATOM 663 N N . SER A 1 82 ? -14.031 -23.234 -3.574 1 90.75 82 SER A N 1
ATOM 664 C CA . SER A 1 82 ? -13.797 -22.031 -2.793 1 90.75 82 SER A CA 1
ATOM 665 C C . SER A 1 82 ? -13.141 -22.359 -1.455 1 90.75 82 SER A C 1
ATOM 667 O O . SER A 1 82 ? -13.398 -23.406 -0.87 1 90.75 82 SER A O 1
ATOM 669 N N . SER A 1 83 ? -12.211 -21.531 -1.026 1 92.06 83 SER A N 1
ATOM 670 C CA . SER A 1 83 ? -11.539 -21.641 0.266 1 92.06 83 SER A CA 1
ATOM 671 C C . SER A 1 83 ? -12.172 -20.703 1.294 1 92.06 83 SER A C 1
ATOM 673 O O . SER A 1 83 ? -12.875 -19.766 0.932 1 92.06 83 SER A O 1
ATOM 675 N N . TRP A 1 84 ? -11.945 -20.953 2.537 1 92.31 84 TRP A N 1
ATOM 676 C CA . TRP A 1 84 ? -12.516 -20.109 3.588 1 92.31 84 TRP A CA 1
ATOM 677 C C . TRP A 1 84 ? -11.977 -18.688 3.498 1 92.31 84 TRP A C 1
ATOM 679 O O . TRP A 1 84 ? -12.656 -17.734 3.9 1 92.31 84 TRP A O 1
ATOM 689 N N . TRP A 1 85 ? -10.797 -18.516 2.92 1 91.62 85 TRP A N 1
ATOM 690 C CA . TRP A 1 85 ? -10.227 -17.188 2.699 1 91.62 85 TRP A CA 1
ATOM 691 C C . TRP A 1 85 ? -11.117 -16.359 1.781 1 91.62 85 TRP A C 1
ATOM 693 O O . TRP A 1 85 ? -11.266 -15.148 1.973 1 91.62 85 TRP A O 1
ATOM 703 N N . PHE A 1 86 ? -11.672 -17.047 0.866 1 91.62 86 PHE A N 1
ATOM 704 C CA . PHE A 1 86 ? -12.562 -16.406 -0.096 1 91.62 86 PHE A CA 1
ATOM 705 C C . PHE A 1 86 ? -13.93 -16.156 0.521 1 91.62 86 PHE A C 1
ATOM 707 O O . PHE A 1 86 ? -14.523 -15.086 0.317 1 91.62 86 PHE A O 1
ATOM 714 N N . ASN A 1 87 ? -14.398 -17.047 1.334 1 93.69 87 ASN A N 1
ATOM 715 C CA . ASN A 1 87 ? -15.773 -17.047 1.818 1 93.69 87 ASN A CA 1
ATOM 716 C C . ASN A 1 87 ? -16.016 -15.945 2.848 1 93.69 87 ASN A C 1
ATOM 718 O O . ASN A 1 87 ? -17.141 -15.469 3.008 1 93.69 87 ASN A O 1
ATOM 722 N N . ILE A 1 88 ? -14.992 -15.5 3.518 1 95.31 88 ILE A N 1
ATOM 723 C CA . ILE A 1 88 ? -15.141 -14.5 4.566 1 95.31 88 ILE A CA 1
ATOM 724 C C . ILE A 1 88 ? -15.148 -13.102 3.953 1 95.31 88 ILE A C 1
ATOM 726 O O . ILE A 1 88 ? -15.539 -12.133 4.605 1 95.31 88 ILE A O 1
ATOM 730 N N . GLU A 1 89 ? -14.727 -12.977 2.707 1 95 89 GLU A N 1
ATOM 731 C CA . GLU A 1 89 ? -14.5 -11.695 2.049 1 95 89 GLU A CA 1
ATOM 732 C C . GLU A 1 89 ? -15.781 -10.867 1.991 1 95 89 GLU A C 1
ATOM 734 O O . GLU A 1 89 ? -15.773 -9.68 2.322 1 95 89 GLU A O 1
ATOM 739 N N . PRO A 1 90 ? -16.906 -11.438 1.587 1 95.19 90 PRO A N 1
ATOM 740 C CA . PRO A 1 90 ? -18.125 -10.633 1.543 1 95.19 90 PRO A CA 1
ATOM 741 C C . PRO A 1 90 ? -18.516 -10.078 2.91 1 95.19 90 PRO A C 1
ATOM 743 O O . PRO A 1 90 ? -18.969 -8.938 3.01 1 95.19 90 PRO A O 1
ATOM 746 N N . MET A 1 91 ? -18.312 -10.828 3.916 1 96.31 91 MET A N 1
ATOM 747 C CA . MET A 1 91 ? -18.656 -10.398 5.266 1 96.31 91 MET A CA 1
ATOM 748 C C . MET A 1 91 ? -17.781 -9.234 5.707 1 96.31 91 MET A C 1
ATOM 750 O O . MET A 1 91 ? -18.266 -8.258 6.273 1 96.31 91 MET A O 1
ATOM 754 N N . MET A 1 92 ? -16.531 -9.328 5.414 1 96.56 92 MET A N 1
ATOM 755 C CA . MET A 1 92 ? -15.617 -8.25 5.785 1 96.56 92 MET A CA 1
ATOM 756 C C . MET A 1 92 ? -15.969 -6.965 5.039 1 96.56 92 MET A C 1
ATOM 758 O O . MET A 1 92 ? -15.945 -5.883 5.621 1 96.56 92 MET A O 1
ATOM 762 N N . THR A 1 93 ? -16.297 -7.102 3.812 1 96.69 93 THR A N 1
ATOM 763 C CA . THR A 1 93 ? -16.594 -5.949 2.975 1 96.69 93 THR A CA 1
ATOM 764 C C . THR A 1 93 ? -17.828 -5.211 3.498 1 96.69 93 THR A C 1
ATOM 766 O O . THR A 1 93 ? -17.812 -3.986 3.637 1 96.69 93 THR A O 1
ATOM 769 N N . VAL A 1 94 ? -18.812 -5.938 3.836 1 97.81 94 VAL A N 1
ATOM 770 C CA . VAL A 1 94 ? -20.047 -5.266 4.238 1 97.81 94 VAL A CA 1
ATOM 771 C C . VAL A 1 94 ? -19.906 -4.727 5.66 1 97.81 94 VAL A C 1
ATOM 773 O O . VAL A 1 94 ? -20.578 -3.768 6.039 1 97.81 94 VAL A O 1
ATOM 776 N N . MET A 1 95 ? -19.062 -5.309 6.469 1 98.12 95 MET A N 1
ATOM 777 C CA . MET A 1 95 ? -18.766 -4.746 7.785 1 98.12 95 MET A CA 1
ATOM 778 C C . MET A 1 95 ? -18.172 -3.348 7.664 1 98.12 95 MET A C 1
ATOM 780 O O . MET A 1 95 ? -18.516 -2.449 8.43 1 98.12 95 MET A O 1
ATOM 784 N N . ILE A 1 96 ? -17.375 -3.191 6.711 1 98.19 96 ILE A N 1
ATOM 785 C CA . ILE A 1 96 ? -16.688 -1.915 6.527 1 98.19 96 ILE A CA 1
ATOM 786 C C . ILE A 1 96 ? -17.609 -0.937 5.801 1 98.19 96 ILE A C 1
ATOM 788 O O . ILE A 1 96 ? -17.781 0.204 6.238 1 98.19 96 ILE A O 1
ATOM 792 N N . SER A 1 97 ? -18.219 -1.39 4.73 1 97.94 97 SER A N 1
ATOM 793 C CA . SER A 1 97 ? -19.047 -0.491 3.936 1 97.94 97 SER A CA 1
ATOM 794 C C . SER A 1 97 ? -20.25 0.007 4.738 1 97.94 97 SER A C 1
ATOM 796 O O . SER A 1 97 ? -20.547 1.2 4.73 1 97.94 97 SER A O 1
ATOM 798 N N . SER A 1 98 ? -20.859 -0.889 5.473 1 98.19 98 SER A N 1
ATOM 799 C CA . SER A 1 98 ? -22.016 -0.482 6.254 1 98.19 98 SER A CA 1
ATOM 800 C C . SER A 1 98 ? -21.641 0.487 7.363 1 98.19 98 SER A C 1
ATOM 802 O O . SER A 1 98 ? -22.359 1.446 7.637 1 98.19 98 SER A O 1
ATOM 804 N N . ALA A 1 99 ? -20.516 0.227 8.008 1 97.88 99 ALA A N 1
ATOM 805 C CA . ALA A 1 99 ? -20.047 1.131 9.047 1 97.88 99 ALA A CA 1
ATOM 806 C C . ALA A 1 99 ? -19.766 2.521 8.484 1 97.88 99 ALA A C 1
ATOM 808 O O . ALA A 1 99 ? -20.156 3.529 9.078 1 97.88 99 ALA A O 1
ATOM 809 N N . THR A 1 100 ? -19.125 2.59 7.367 1 97.5 100 THR A N 1
ATOM 810 C CA . THR A 1 100 ? -18.797 3.861 6.73 1 97.5 100 THR A CA 1
ATOM 811 C C . THR A 1 100 ? -20.062 4.59 6.293 1 97.5 100 THR A C 1
ATOM 813 O O . THR A 1 100 ? -20.219 5.789 6.539 1 97.5 100 THR A O 1
ATOM 816 N N . GLN A 1 101 ? -20.984 3.846 5.723 1 97.62 101 GLN A N 1
ATOM 817 C CA . GLN A 1 101 ? -22.234 4.445 5.25 1 97.62 101 GLN A CA 1
ATOM 818 C C . GLN A 1 101 ? -23.078 4.945 6.418 1 97.62 101 GLN A C 1
ATOM 820 O O . GLN A 1 101 ? -23.734 5.98 6.312 1 97.62 101 GLN A O 1
ATOM 825 N N . SER A 1 102 ? -23 4.199 7.504 1 97.12 102 SER A N 1
ATOM 826 C CA . SER A 1 102 ? -23.734 4.637 8.688 1 97.12 102 SER A CA 1
ATOM 827 C C . SER A 1 102 ? -23.156 5.934 9.25 1 97.12 102 SER A C 1
ATOM 829 O O . SER A 1 102 ? -23.891 6.793 9.727 1 97.12 102 SER A O 1
ATOM 831 N N . PHE A 1 103 ? -21.922 6.066 9.188 1 96.44 103 PHE A N 1
ATOM 832 C CA . PHE A 1 103 ? -21.281 7.312 9.602 1 96.44 103 PHE A CA 1
ATOM 833 C C . PHE A 1 103 ? -21.766 8.469 8.734 1 96.44 103 PHE A C 1
ATOM 835 O O . PHE A 1 103 ? -22.109 9.539 9.25 1 96.44 103 PHE A O 1
ATOM 842 N N . PHE A 1 104 ? -21.766 8.227 7.469 1 95.44 104 PHE A N 1
ATOM 843 C CA . PHE A 1 104 ? -22.172 9.305 6.574 1 95.44 104 PHE A CA 1
ATOM 844 C C . PHE A 1 104 ? -23.672 9.578 6.711 1 95.44 104 PHE A C 1
ATOM 846 O O . PHE A 1 104 ? -24.109 10.711 6.523 1 95.44 104 PHE A O 1
ATOM 853 N N . ALA A 1 105 ? -24.422 8.516 7.031 1 96.38 105 ALA A N 1
ATOM 854 C CA . ALA A 1 105 ? -25.844 8.719 7.336 1 96.38 105 ALA A CA 1
ATOM 855 C C . ALA A 1 105 ? -26.016 9.664 8.516 1 96.38 105 ALA A C 1
ATOM 857 O O . ALA A 1 105 ? -26.828 10.586 8.469 1 96.38 1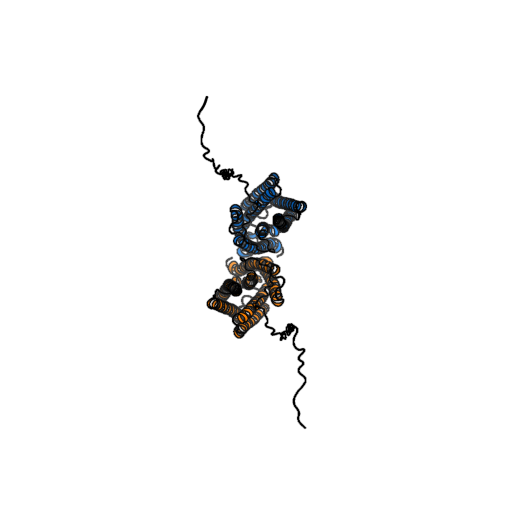05 ALA A O 1
ATOM 858 N N . TRP A 1 106 ? -25.25 9.414 9.508 1 94.75 106 TRP A N 1
ATOM 859 C CA . TRP A 1 106 ? -25.266 10.266 10.695 1 94.75 106 TRP A CA 1
ATOM 860 C C . TRP A 1 106 ? -24.859 11.695 10.344 1 94.75 106 TRP A C 1
ATOM 862 O O . TRP A 1 106 ? -25.5 12.648 10.773 1 94.75 106 TRP A O 1
ATOM 872 N N . ARG A 1 107 ? -23.891 11.844 9.562 1 90.81 107 ARG A N 1
ATOM 873 C CA . ARG A 1 107 ? -23.391 13.156 9.156 1 90.81 107 ARG A CA 1
ATOM 874 C C . ARG A 1 107 ? -24.438 13.906 8.336 1 90.81 107 ARG A C 1
ATOM 876 O O . ARG A 1 107 ? -24.625 15.117 8.5 1 90.81 107 ARG A O 1
ATOM 883 N N . ILE A 1 108 ? -25.062 13.242 7.512 1 93.69 108 ILE A N 1
ATOM 884 C CA . ILE A 1 108 ? -26.062 13.844 6.645 1 93.69 108 ILE A CA 1
ATOM 885 C C . ILE A 1 108 ? -27.266 14.297 7.484 1 93.69 108 ILE A C 1
ATOM 887 O O . ILE A 1 108 ? -27.797 15.391 7.273 1 93.69 108 ILE A O 1
ATOM 891 N N . ALA A 1 109 ? -27.656 13.461 8.414 1 94.94 109 ALA A N 1
ATOM 892 C CA . ALA A 1 109 ? -28.766 13.844 9.305 1 94.94 109 ALA A CA 1
ATOM 893 C C . ALA A 1 109 ? -28.422 15.117 10.07 1 94.94 109 ALA A C 1
ATOM 895 O O . ALA A 1 109 ? -29.281 16 10.219 1 94.94 109 ALA A O 1
ATOM 896 N N . LYS A 1 110 ? -27.203 15.281 10.453 1 90.25 110 LYS A N 1
ATOM 897 C CA . LYS A 1 110 ? -26.766 16.438 11.219 1 90.25 110 LYS A CA 1
ATOM 898 C C . LYS A 1 110 ? -26.641 17.672 10.32 1 90.25 110 LYS A C 1
ATOM 900 O O . LYS A 1 110 ? -27 18.781 10.719 1 90.25 110 LYS A O 1
ATOM 905 N N . LEU A 1 111 ? -26.172 17.484 9.172 1 87.31 111 LEU A N 1
ATOM 906 C CA . LEU A 1 111 ? -25.922 18.578 8.25 1 87.31 111 LEU A CA 1
ATOM 907 C C . LEU A 1 111 ? -27.219 19.125 7.691 1 87.31 111 LEU A C 1
ATOM 909 O O . LEU A 1 111 ? -27.391 20.344 7.559 1 87.31 111 LEU A O 1
ATOM 913 N N . THR A 1 112 ? -28.141 18.281 7.387 1 89.31 112 THR A N 1
ATOM 914 C CA . THR A 1 112 ? -29.375 18.688 6.738 1 89.31 112 THR A CA 1
ATOM 915 C C . THR A 1 112 ? -30.453 19 7.777 1 89.31 112 THR A C 1
ATOM 917 O O . THR A 1 112 ? -31.422 19.703 7.48 1 89.31 112 THR A O 1
ATOM 920 N N . GLY A 1 113 ? -30.344 18.469 8.945 1 91.5 113 GLY A N 1
ATOM 921 C CA . GLY A 1 113 ? -31.359 18.641 9.977 1 91.5 113 GLY A CA 1
ATOM 922 C C . GLY A 1 113 ? -32.531 17.672 9.844 1 91.5 113 GLY A C 1
ATOM 923 O O . GLY A 1 113 ? -33.469 17.734 10.625 1 91.5 113 GLY A O 1
ATOM 924 N N . HIS A 1 114 ? -32.469 16.859 8.875 1 93.25 114 HIS A N 1
ATOM 925 C CA . HIS A 1 114 ? -33.531 15.883 8.625 1 93.25 114 HIS A CA 1
ATOM 926 C C . HIS A 1 114 ? -33.094 14.477 9.016 1 93.25 114 HIS A C 1
ATOM 928 O O . HIS A 1 114 ? -32.375 13.805 8.258 1 93.25 114 HIS A O 1
ATOM 934 N N . ALA A 1 115 ? -33.594 13.961 10.023 1 94.69 115 ALA A N 1
ATOM 935 C CA . ALA A 1 115 ? -33.188 12.672 10.57 1 94.69 115 ALA A CA 1
ATOM 936 C C . ALA A 1 115 ? -33.656 11.523 9.68 1 94.69 115 ALA A C 1
ATOM 938 O O . ALA A 1 115 ? -33 10.477 9.617 1 94.69 115 ALA A O 1
ATOM 939 N N . TRP A 1 116 ? -34.781 11.75 9.016 1 95 116 TRP A N 1
ATOM 940 C CA . TRP A 1 116 ? -35.344 10.664 8.211 1 95 116 TRP A CA 1
ATOM 941 C C . TRP A 1 116 ? -34.406 10.281 7.082 1 95 116 TRP A C 1
ATOM 943 O O . TRP A 1 116 ? -34.344 9.125 6.664 1 95 116 TRP A O 1
ATOM 953 N N . MET A 1 117 ? -33.656 11.18 6.535 1 94.88 117 MET A N 1
ATOM 954 C CA . MET A 1 117 ? -32.656 10.883 5.504 1 94.88 117 MET A CA 1
ATOM 955 C C . MET A 1 117 ? -31.578 9.953 6.043 1 94.88 117 MET A C 1
ATOM 957 O O . MET A 1 117 ? -31.203 8.984 5.379 1 94.88 117 MET A O 1
ATOM 961 N N . GLY A 1 118 ? -31.109 10.25 7.25 1 96.19 118 GLY A N 1
ATOM 962 C CA . GLY A 1 118 ? -30.125 9.383 7.891 1 96.19 118 GLY A CA 1
ATOM 963 C C . GLY A 1 118 ? -30.641 7.977 8.133 1 96.19 118 GLY A C 1
ATOM 964 O O . GLY A 1 118 ? -29.953 6.996 7.875 1 96.19 118 GLY A O 1
ATOM 965 N N . TRP A 1 119 ? -31.875 7.926 8.516 1 96.62 119 TRP A N 1
ATOM 966 C CA . TRP A 1 119 ? -32.469 6.633 8.836 1 96.62 119 TRP A CA 1
ATOM 967 C C . TRP A 1 119 ? -32.656 5.793 7.574 1 96.62 119 TRP A C 1
ATOM 969 O O . TRP A 1 119 ? -32.438 4.578 7.594 1 96.62 119 TRP A O 1
ATOM 979 N N . ALA A 1 120 ? -33.031 6.375 6.551 1 97.12 120 ALA A N 1
ATOM 980 C CA . ALA A 1 120 ? -33.219 5.664 5.289 1 97.12 120 ALA A CA 1
ATOM 981 C C . ALA A 1 120 ? -31.906 5.09 4.789 1 97.12 120 ALA A C 1
ATOM 983 O O . ALA A 1 120 ? -31.844 3.932 4.367 1 97.12 120 ALA A O 1
ATOM 984 N N . ILE A 1 121 ? -30.859 5.883 4.848 1 97.75 121 ILE A N 1
ATOM 985 C CA . ILE A 1 121 ? -29.531 5.457 4.418 1 97.75 121 ILE A CA 1
ATOM 986 C C . ILE A 1 121 ? -29.031 4.328 5.32 1 97.75 121 ILE A C 1
ATOM 988 O O . ILE A 1 121 ? -28.516 3.318 4.836 1 97.75 121 ILE A O 1
ATOM 992 N N . ALA A 1 122 ? -29.25 4.461 6.594 1 97.81 122 ALA A N 1
ATOM 993 C CA . ALA A 1 122 ? -28.812 3.451 7.555 1 97.81 122 ALA A CA 1
ATOM 994 C C . ALA A 1 122 ? -29.547 2.135 7.336 1 97.81 122 ALA A C 1
ATOM 996 O O . ALA A 1 122 ? -28.969 1.057 7.492 1 97.81 122 ALA A O 1
ATOM 997 N N . PHE A 1 123 ? -30.797 2.277 7 1 98.12 123 PHE A N 1
ATOM 998 C CA . PHE A 1 123 ? -31.578 1.081 6.734 1 98.12 123 PHE A CA 1
ATOM 999 C C . PHE A 1 123 ? -31.047 0.346 5.508 1 98.12 123 PHE A C 1
ATOM 1001 O O . PHE A 1 123 ? -30.906 -0.877 5.527 1 98.12 123 PHE A O 1
ATOM 1008 N N . SER A 1 124 ? -30.812 1.064 4.48 1 98.12 124 SER A N 1
ATOM 1009 C CA . SER A 1 124 ? -30.219 0.475 3.285 1 98.12 124 SER A CA 1
ATOM 1010 C C . SER A 1 124 ? -28.891 -0.189 3.598 1 98.12 124 SER A C 1
ATOM 1012 O O . SER A 1 124 ? -28.594 -1.284 3.109 1 98.12 124 SER A O 1
ATOM 1014 N N . ALA A 1 125 ? -28.094 0.468 4.434 1 98.19 125 ALA A N 1
ATOM 1015 C CA . ALA A 1 125 ? -26.797 -0.078 4.848 1 98.19 125 ALA A CA 1
ATOM 1016 C C . ALA A 1 125 ? -26.984 -1.372 5.637 1 98.19 125 ALA A C 1
ATOM 1018 O O . ALA A 1 125 ? -26.188 -2.309 5.496 1 98.19 125 ALA A O 1
ATOM 1019 N N . LEU A 1 126 ? -28.016 -1.456 6.398 1 98.06 126 LEU A N 1
ATOM 1020 C CA . LEU A 1 126 ? -28.297 -2.648 7.191 1 98.06 126 LEU A CA 1
ATOM 1021 C C . LEU A 1 126 ? -28.703 -3.814 6.297 1 98.06 126 LEU A C 1
ATOM 1023 O O . LEU A 1 126 ? -28.25 -4.945 6.5 1 98.06 126 LEU A O 1
ATOM 1027 N N . VAL A 1 127 ? -29.516 -3.514 5.367 1 98.06 127 VAL A N 1
ATOM 1028 C CA . VAL A 1 127 ? -29.984 -4.559 4.461 1 98.06 127 VAL A CA 1
ATOM 1029 C C . VAL A 1 127 ? -28.797 -5.117 3.668 1 98.06 127 VAL A C 1
ATOM 1031 O O . VAL A 1 127 ? -28.672 -6.332 3.504 1 98.06 127 VAL A O 1
ATOM 1034 N N . GLN A 1 128 ? -28 -4.254 3.172 1 97.88 128 GLN A N 1
ATOM 1035 C CA . GLN A 1 128 ? -26.859 -4.758 2.432 1 97.88 128 GLN A CA 1
ATOM 1036 C C . GLN A 1 128 ? -25.922 -5.555 3.34 1 97.88 128 GLN A C 1
ATOM 1038 O O . GLN A 1 128 ? -25.297 -6.523 2.9 1 97.88 128 GLN A O 1
ATOM 1043 N N . PHE A 1 129 ? -25.828 -5.156 4.582 1 98.38 129 PHE A N 1
ATOM 1044 C CA . PHE A 1 129 ? -25.016 -5.887 5.547 1 98.38 129 PHE A CA 1
ATOM 1045 C C . PHE A 1 129 ? -25.516 -7.316 5.703 1 98.38 129 PHE A C 1
ATOM 1047 O O . PHE A 1 129 ? -24.75 -8.266 5.605 1 98.38 129 PHE A O 1
ATOM 1054 N N . VAL A 1 130 ? -26.766 -7.41 5.871 1 98.25 130 VAL A N 1
ATOM 1055 C CA . VAL A 1 130 ? -27.375 -8.727 6.059 1 98.25 130 VAL A CA 1
ATOM 1056 C C . VAL A 1 130 ? -27.188 -9.562 4.793 1 98.25 130 VAL A C 1
ATOM 1058 O O . VAL A 1 130 ? -26.844 -10.742 4.863 1 98.25 130 VAL A O 1
ATOM 1061 N N . ALA A 1 131 ? -27.375 -8.961 3.689 1 98.06 131 ALA A N 1
ATOM 1062 C CA . ALA A 1 131 ? -27.219 -9.664 2.418 1 98.06 131 ALA A CA 1
ATOM 1063 C C . ALA A 1 131 ? -25.781 -10.109 2.205 1 98.06 131 ALA A C 1
ATOM 1065 O O . ALA A 1 131 ? -25.531 -11.211 1.714 1 98.06 131 ALA A O 1
ATOM 1066 N N . GLY A 1 132 ? -24.875 -9.227 2.525 1 97.44 132 GLY A N 1
ATOM 1067 C CA . GLY A 1 132 ? -23.469 -9.586 2.418 1 97.44 132 GLY A CA 1
ATOM 1068 C C . GLY A 1 132 ? -23.062 -10.711 3.348 1 97.44 132 GLY A C 1
ATOM 1069 O O . GLY A 1 132 ? -22.328 -11.617 2.951 1 97.44 132 GLY A O 1
ATOM 1070 N N . VAL A 1 133 ? -23.547 -10.68 4.562 1 97.31 133 VAL A N 1
ATOM 1071 C CA . VAL A 1 133 ? -23.266 -11.742 5.52 1 97.31 133 VAL A CA 1
ATOM 1072 C C . VAL A 1 133 ? -23.891 -13.055 5.031 1 97.31 133 VAL A C 1
ATOM 1074 O O . VAL A 1 133 ? -23.266 -14.109 5.09 1 97.31 133 VAL A O 1
ATOM 1077 N N . ALA A 1 134 ? -25.062 -12.945 4.523 1 97.06 134 ALA A N 1
ATOM 1078 C CA . ALA A 1 134 ? -25.719 -14.125 3.975 1 97.06 134 ALA A CA 1
ATOM 1079 C C . ALA A 1 134 ? -24.922 -14.719 2.82 1 97.06 134 ALA A C 1
ATOM 1081 O O . ALA A 1 134 ? -24.844 -15.945 2.676 1 97.06 134 ALA A O 1
ATOM 1082 N N . THR A 1 135 ? -24.438 -13.828 2.031 1 95.94 135 THR A N 1
ATOM 1083 C CA . THR A 1 135 ? -23.594 -14.281 0.932 1 95.94 135 THR A CA 1
ATOM 1084 C C . THR A 1 135 ? -22.359 -15.016 1.461 1 95.94 135 THR A C 1
ATOM 1086 O O . THR A 1 135 ? -22 -16.078 0.952 1 95.94 135 THR A O 1
ATOM 1089 N N . GLY A 1 136 ? -21.703 -14.477 2.477 1 95.5 136 GLY A N 1
ATOM 1090 C CA . GLY A 1 136 ? -20.562 -15.141 3.082 1 95.5 136 GLY A CA 1
ATOM 1091 C C . GLY A 1 136 ? -20.891 -16.516 3.627 1 95.5 136 GLY A C 1
ATOM 1092 O O . GLY A 1 136 ? -20.188 -17.484 3.342 1 95.5 136 GLY A O 1
ATOM 1093 N N . VAL A 1 137 ? -21.938 -16.609 4.309 1 95.25 137 VAL A N 1
ATOM 1094 C CA . VAL A 1 137 ? -22.375 -17.891 4.855 1 95.25 137 VAL A CA 1
ATOM 1095 C C . VAL A 1 137 ? -22.734 -18.844 3.721 1 95.25 137 VAL A C 1
ATOM 1097 O O . VAL A 1 137 ? -22.391 -20.031 3.771 1 95.25 137 VAL A O 1
ATOM 1100 N N . GLY A 1 138 ? -23.359 -18.359 2.715 1 95.12 138 GLY A N 1
ATOM 1101 C CA . GLY A 1 138 ? -23.719 -19.172 1.56 1 95.12 138 GLY A CA 1
ATOM 1102 C C . GLY A 1 138 ? -22.516 -19.766 0.859 1 95.12 138 GLY A C 1
ATOM 1103 O O . GLY A 1 138 ? -22.562 -20.922 0.414 1 95.12 138 GLY A O 1
ATOM 1104 N N . THR A 1 139 ? -21.469 -19 0.752 1 93.5 139 THR A N 1
ATOM 1105 C CA . THR A 1 139 ? -20.281 -19.5 0.076 1 93.5 139 THR A CA 1
ATOM 1106 C C . THR A 1 139 ? -19.594 -20.578 0.904 1 93.5 139 THR A C 1
ATOM 1108 O O . THR A 1 139 ? -18.844 -21.406 0.366 1 93.5 139 THR A O 1
ATOM 1111 N N . PHE A 1 140 ? -19.859 -20.609 2.262 1 93.31 140 PHE A N 1
ATOM 1112 C CA . PHE A 1 140 ? -19.328 -21.688 3.1 1 93.31 140 PHE A CA 1
ATOM 1113 C C . PHE A 1 140 ? -20.109 -22.984 2.865 1 93.31 140 PHE A C 1
ATOM 1115 O O . PHE A 1 140 ? -19.562 -24.078 3.039 1 93.31 140 PHE A O 1
ATOM 1122 N N . ILE A 1 141 ? -21.312 -22.859 2.432 1 92.38 141 ILE A N 1
ATOM 1123 C CA . ILE A 1 141 ? -22.172 -24.016 2.178 1 92.38 141 ILE A CA 1
ATOM 1124 C C . ILE A 1 141 ? -21.969 -24.5 0.745 1 92.38 141 ILE A C 1
ATOM 1126 O O . ILE A 1 141 ? -21.75 -25.688 0.514 1 92.38 141 ILE A O 1
ATOM 1130 N N . VAL A 1 142 ? -22 -23.562 -0.219 1 91.94 142 VAL A N 1
ATOM 1131 C CA . VAL A 1 142 ? -21.719 -23.844 -1.623 1 91.94 142 VAL A CA 1
ATOM 1132 C C . VAL A 1 142 ? -20.25 -23.594 -1.925 1 91.94 142 VAL A C 1
ATOM 1134 O O . VAL A 1 142 ? -19.828 -22.453 -2.156 1 91.94 142 VAL A O 1
ATOM 1137 N N . ARG A 1 143 ? -19.5 -24.641 -2.014 1 89.56 143 ARG A N 1
ATOM 1138 C CA . ARG A 1 143 ? -18.047 -24.5 -2.096 1 89.56 143 ARG A CA 1
ATOM 1139 C C . ARG A 1 143 ? -17.578 -24.5 -3.547 1 89.56 143 ARG A C 1
ATOM 1141 O O . ARG A 1 143 ? -16.547 -23.938 -3.873 1 89.56 143 ARG A O 1
ATOM 1148 N N . ASP A 1 144 ? -18.391 -25.109 -4.398 1 89.38 144 ASP A N 1
ATOM 1149 C CA . ASP A 1 144 ? -18.016 -25.188 -5.809 1 89.38 144 ASP A CA 1
ATOM 1150 C C . ASP A 1 144 ? -18.359 -23.891 -6.543 1 89.38 144 ASP A C 1
ATOM 1152 O O . ASP A 1 144 ? -19.516 -23.469 -6.547 1 89.38 144 ASP A O 1
ATOM 1156 N N . PHE A 1 145 ? -17.375 -23.359 -7.227 1 86.69 145 PHE A N 1
ATOM 1157 C CA . PHE A 1 145 ? -17.578 -22.109 -7.934 1 86.69 145 PHE A CA 1
ATOM 1158 C C . PHE A 1 145 ? -18.625 -22.266 -9.031 1 86.69 145 PHE A C 1
ATOM 1160 O O . PHE A 1 145 ? -19.359 -21.312 -9.344 1 86.69 145 PHE A O 1
ATOM 1167 N N . ALA A 1 146 ? -18.734 -23.422 -9.555 1 84.31 146 ALA A N 1
ATOM 1168 C CA . ALA A 1 146 ? -19.688 -23.672 -10.625 1 84.31 146 ALA A CA 1
ATOM 1169 C C . ALA A 1 146 ? -21.125 -23.531 -10.117 1 84.31 146 ALA A C 1
ATOM 1171 O O . ALA A 1 146 ? -22.031 -23.234 -10.891 1 84.31 146 ALA A O 1
ATOM 1172 N N . ARG A 1 147 ? -21.328 -23.625 -8.805 1 88.31 147 ARG A N 1
ATOM 1173 C CA . ARG A 1 147 ? -22.656 -23.547 -8.219 1 88.31 147 ARG A CA 1
ATOM 1174 C C . ARG A 1 147 ? -22.906 -22.203 -7.566 1 88.31 147 ARG A C 1
ATOM 1176 O O . ARG A 1 147 ? -23.906 -22.016 -6.879 1 88.31 1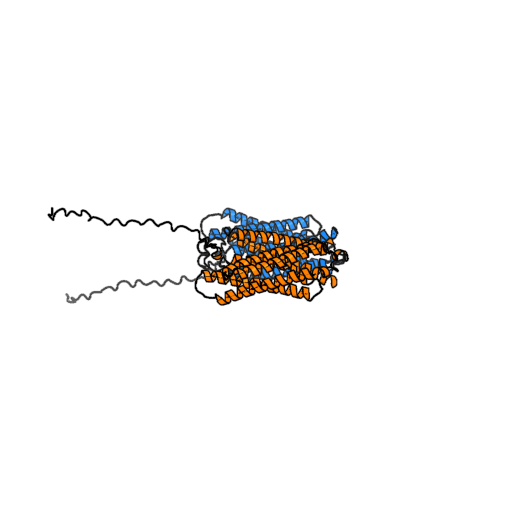47 ARG A O 1
ATOM 1183 N N . PHE A 1 148 ? -22.125 -21.297 -7.77 1 88.38 148 PHE A N 1
ATOM 1184 C CA . PHE A 1 148 ? -22.234 -20 -7.113 1 88.38 148 PHE A CA 1
ATOM 1185 C C . PHE A 1 148 ? -23.438 -19.219 -7.656 1 88.38 148 PHE A C 1
ATOM 1187 O O . PHE A 1 148 ? -23.859 -18.234 -7.055 1 88.38 148 PHE A O 1
ATOM 1194 N N . GLN A 1 149 ? -23.984 -19.656 -8.75 1 85.88 149 GLN A N 1
ATOM 1195 C CA . GLN A 1 149 ? -25.188 -19.031 -9.289 1 85.88 149 GLN A CA 1
ATOM 1196 C C . GLN A 1 149 ? -26.359 -19.156 -8.32 1 85.88 149 GLN A C 1
ATOM 1198 O O . GLN A 1 149 ? -27.281 -18.344 -8.344 1 85.88 149 GLN A O 1
ATOM 1203 N N . GLU A 1 150 ? -26.281 -20.094 -7.465 1 89.75 150 GLU A N 1
ATOM 1204 C CA . GLU A 1 150 ? -27.312 -20.281 -6.449 1 89.75 150 GLU A CA 1
ATOM 1205 C C . GLU A 1 150 ? -27.344 -19.125 -5.457 1 89.75 150 GLU A C 1
ATOM 1207 O O . GLU A 1 150 ? -28.344 -18.891 -4.781 1 89.75 150 GLU A O 1
ATOM 1212 N N . LEU A 1 151 ? -26.25 -18.375 -5.344 1 92.62 151 LEU A N 1
ATOM 1213 C CA . LEU A 1 151 ? -26.125 -17.281 -4.398 1 92.62 151 LEU A CA 1
ATOM 1214 C C . LEU A 1 151 ? -26.297 -15.938 -5.102 1 92.62 151 LEU A C 1
ATOM 1216 O O . LEU A 1 151 ? -26.078 -14.883 -4.496 1 92.62 151 LEU A O 1
ATOM 1220 N N . ARG A 1 152 ? -26.719 -15.961 -6.289 1 93.38 152 ARG A N 1
ATOM 1221 C CA . ARG A 1 152 ? -26.766 -14.781 -7.145 1 93.38 152 ARG A CA 1
ATOM 1222 C C . ARG A 1 152 ? -27.719 -13.734 -6.586 1 93.38 152 ARG A C 1
ATOM 1224 O O . ARG A 1 152 ? -27.422 -12.531 -6.629 1 93.38 152 ARG A O 1
ATOM 1231 N N . VAL A 1 153 ? -28.797 -14.117 -6.105 1 93.88 153 VAL A N 1
ATOM 1232 C CA . VAL A 1 153 ? -29.797 -13.188 -5.625 1 93.88 153 VAL A CA 1
ATOM 1233 C C . VAL A 1 153 ? -29.266 -12.398 -4.438 1 93.88 153 VAL A C 1
ATOM 1235 O O . VAL A 1 153 ? -29.344 -11.172 -4.406 1 93.88 153 VAL A O 1
ATOM 1238 N N . GLN A 1 154 ? -28.703 -13.055 -3.457 1 95.31 154 GLN A N 1
ATOM 1239 C CA . GLN A 1 154 ? -28.156 -12.375 -2.283 1 95.31 154 GLN A CA 1
ATOM 1240 C C . GLN A 1 154 ? -27.031 -11.43 -2.668 1 95.31 154 GLN A C 1
ATOM 1242 O O . GLN A 1 154 ? -26.922 -10.328 -2.119 1 95.31 154 GLN A O 1
ATOM 1247 N N . VAL A 1 155 ? -26.25 -11.852 -3.627 1 95.06 155 VAL A N 1
ATOM 1248 C CA . VAL A 1 155 ? -25.125 -11.023 -4.062 1 95.06 155 VAL A CA 1
ATOM 1249 C C . VAL A 1 155 ? -25.656 -9.766 -4.742 1 95.06 155 VAL A C 1
ATOM 1251 O O . VAL A 1 155 ? -25.156 -8.664 -4.488 1 95.06 155 VAL A O 1
ATOM 1254 N N . ILE A 1 156 ? -26.656 -9.906 -5.539 1 96 156 ILE A N 1
ATOM 1255 C CA . ILE A 1 156 ? -27.203 -8.766 -6.266 1 96 156 ILE A CA 1
ATOM 1256 C C . ILE A 1 156 ? -27.812 -7.77 -5.281 1 96 156 ILE A C 1
ATOM 1258 O O . ILE A 1 156 ? -27.641 -6.559 -5.422 1 96 156 ILE A O 1
ATOM 1262 N N . ILE A 1 157 ? -28.469 -8.234 -4.305 1 96.94 157 ILE A N 1
ATOM 1263 C CA . ILE A 1 157 ? -29.047 -7.359 -3.293 1 96.94 157 ILE A CA 1
ATOM 1264 C C . ILE A 1 157 ? -27.938 -6.602 -2.566 1 96.94 157 ILE A C 1
ATOM 1266 O O . ILE A 1 157 ? -28.031 -5.383 -2.381 1 96.94 157 ILE A O 1
ATOM 1270 N N . TRP A 1 158 ? -26.906 -7.273 -2.184 1 97.56 158 TRP A N 1
ATOM 1271 C CA . TRP A 1 158 ? -25.766 -6.691 -1.492 1 97.56 158 TRP A CA 1
ATOM 1272 C C . TRP A 1 158 ? -25.109 -5.602 -2.34 1 97.56 158 TRP A C 1
ATOM 1274 O O . TRP A 1 158 ? -25.016 -4.449 -1.918 1 97.56 158 TRP A O 1
ATOM 1284 N N . LEU A 1 159 ? -24.766 -5.945 -3.576 1 97 159 LEU A N 1
ATOM 1285 C CA . LEU A 1 159 ? -24.016 -5.031 -4.43 1 97 159 LEU A CA 1
ATOM 1286 C C . LEU A 1 159 ? -24.875 -3.854 -4.863 1 97 159 LEU A C 1
ATOM 1288 O O . LEU A 1 159 ? -24.406 -2.711 -4.879 1 97 159 LEU A O 1
ATOM 1292 N N . THR A 1 160 ? -26.078 -4.09 -5.172 1 97.25 160 THR A N 1
ATOM 1293 C CA . THR A 1 160 ? -26.969 -3.033 -5.641 1 97.25 160 THR A CA 1
ATOM 1294 C C . THR A 1 160 ? -27.25 -2.023 -4.527 1 97.25 160 THR A C 1
ATOM 1296 O O . THR A 1 160 ? -27.156 -0.813 -4.746 1 97.25 160 THR A O 1
ATOM 1299 N N . LEU A 1 161 ? -27.531 -2.539 -3.387 1 97.94 161 LEU A N 1
ATOM 1300 C CA . LEU A 1 161 ? -27.844 -1.628 -2.291 1 97.94 161 LEU A CA 1
ATOM 1301 C C . LEU A 1 161 ? -26.594 -0.873 -1.844 1 97.94 161 LEU A C 1
ATOM 1303 O O . LEU A 1 161 ? -26.688 0.286 -1.431 1 97.94 161 LEU A O 1
ATOM 1307 N N . SER A 1 162 ? -25.469 -1.533 -1.867 1 97.44 162 SER A N 1
ATOM 1308 C CA . SER A 1 162 ? -24.234 -0.828 -1.56 1 97.44 162 SER A CA 1
ATOM 1309 C C . SER A 1 162 ? -24 0.322 -2.533 1 97.44 162 SER A C 1
ATOM 1311 O O . SER A 1 162 ? -23.75 1.454 -2.115 1 97.44 162 SER A O 1
ATOM 1313 N N . ALA A 1 163 ? -24.109 0.03 -3.791 1 97.25 163 ALA A N 1
ATOM 1314 C CA . ALA A 1 163 ? -23.891 1.045 -4.816 1 97.25 163 ALA A CA 1
ATOM 1315 C C . ALA A 1 163 ? -24.938 2.145 -4.734 1 97.25 163 ALA A C 1
ATOM 1317 O O . ALA A 1 163 ? -24.609 3.332 -4.824 1 97.25 163 ALA A O 1
ATOM 1318 N N . LEU A 1 164 ? -26.125 1.782 -4.555 1 97.25 164 LEU A N 1
ATOM 1319 C CA . LEU A 1 164 ? -27.219 2.744 -4.48 1 97.25 164 LEU A CA 1
ATOM 1320 C C . LEU A 1 164 ? -27.047 3.668 -3.277 1 97.25 164 LEU A C 1
ATOM 1322 O O . LEU A 1 164 ? -27.25 4.879 -3.383 1 97.25 164 LEU A O 1
ATOM 1326 N N . THR A 1 165 ? -26.766 3.092 -2.164 1 97.75 165 THR A N 1
ATOM 1327 C CA . THR A 1 165 ? -26.531 3.881 -0.957 1 97.75 165 THR A CA 1
ATOM 1328 C C . THR A 1 165 ? -25.422 4.898 -1.176 1 97.75 165 THR A C 1
ATOM 1330 O O . THR A 1 165 ? -25.547 6.062 -0.782 1 97.75 165 THR A O 1
ATOM 1333 N N . ASP A 1 166 ? -24.391 4.473 -1.812 1 97.06 166 ASP A N 1
ATOM 1334 C CA . ASP A 1 166 ? -23.281 5.379 -2.109 1 97.06 166 ASP A CA 1
ATOM 1335 C C . ASP A 1 166 ? -23.734 6.508 -3.033 1 97.06 166 ASP A C 1
ATOM 1337 O O . ASP A 1 166 ? -23.344 7.664 -2.842 1 97.06 166 ASP A O 1
ATOM 1341 N N . VAL A 1 167 ? -24.5 6.156 -3.998 1 95.81 167 VAL A N 1
ATOM 1342 C CA . VAL A 1 167 ? -25 7.152 -4.941 1 95.81 167 VAL A CA 1
ATOM 1343 C C . VAL A 1 167 ? -25.859 8.172 -4.203 1 95.81 167 VAL A C 1
ATOM 1345 O O . VAL A 1 167 ? -25.703 9.383 -4.402 1 95.81 167 VAL A O 1
ATOM 1348 N N . VAL A 1 168 ? -26.688 7.723 -3.385 1 96.62 168 VAL A N 1
ATOM 1349 C CA . VAL A 1 168 ? -27.578 8.586 -2.627 1 96.62 168 VAL A CA 1
ATOM 1350 C C . VAL A 1 168 ? -26.781 9.508 -1.717 1 96.62 168 VAL A C 1
ATOM 1352 O O . VAL A 1 168 ? -27 10.719 -1.687 1 96.62 168 VAL A O 1
ATOM 1355 N N . ILE A 1 169 ? -25.828 8.984 -0.981 1 96.12 169 ILE A N 1
ATOM 1356 C CA . ILE A 1 169 ? -24.984 9.766 -0.086 1 96.12 169 ILE A CA 1
ATOM 1357 C C . ILE A 1 169 ? -24.25 10.844 -0.88 1 96.12 169 ILE A C 1
ATOM 1359 O O . ILE A 1 169 ? -24.266 12.023 -0.503 1 96.12 169 ILE A O 1
ATOM 1363 N N . THR A 1 170 ? -23.688 10.438 -1.963 1 93.81 170 THR A N 1
ATOM 1364 C CA . THR A 1 170 ? -22.906 11.359 -2.783 1 93.81 170 THR A CA 1
ATOM 1365 C C . THR A 1 170 ? -23.797 12.461 -3.352 1 93.81 170 THR A C 1
ATOM 1367 O O . THR A 1 170 ? -23.422 13.633 -3.363 1 93.81 170 THR A O 1
ATOM 1370 N N . CYS A 1 171 ? -24.984 12.125 -3.75 1 92.62 171 CYS A N 1
ATOM 1371 C CA . CYS A 1 171 ? -25.922 13.102 -4.312 1 92.62 171 CYS A CA 1
ATOM 1372 C C . CYS A 1 171 ? -26.391 14.086 -3.25 1 92.62 171 CYS A C 1
ATOM 1374 O O . CYS A 1 171 ? -26.438 15.297 -3.496 1 92.62 171 CYS A O 1
ATOM 1376 N N . ILE A 1 172 ? -26.703 13.633 -2.105 1 93.88 172 ILE A N 1
ATOM 1377 C CA . ILE A 1 172 ? -27.172 14.5 -1.028 1 93.88 172 ILE A CA 1
ATOM 1378 C C . ILE A 1 172 ? -26.062 15.469 -0.619 1 93.88 172 ILE A C 1
ATOM 1380 O O . ILE A 1 172 ? -26.312 16.672 -0.472 1 93.88 172 ILE A O 1
ATOM 1384 N N . LEU A 1 173 ? -24.891 14.945 -0.443 1 91.62 173 LEU A N 1
ATOM 1385 C CA . LEU A 1 173 ? -23.781 15.797 -0.037 1 91.62 173 LEU A CA 1
ATOM 1386 C C . LEU A 1 173 ? -23.438 16.812 -1.13 1 91.62 173 LEU A C 1
ATOM 1388 O O . LEU A 1 173 ? -23.109 17.953 -0.836 1 91.62 173 LEU A O 1
ATOM 1392 N N . SER A 1 174 ? -23.516 16.359 -2.354 1 89.38 174 SER A N 1
ATOM 1393 C CA . SER A 1 174 ? -23.281 17.266 -3.467 1 89.38 174 SER A CA 1
ATOM 1394 C C . SER A 1 174 ? -24.344 18.375 -3.512 1 89.38 174 SER A C 1
ATOM 1396 O O . SER A 1 174 ? -24.016 19.531 -3.754 1 89.38 174 SER A O 1
ATOM 1398 N N . TRP A 1 175 ? -25.516 17.953 -3.355 1 89.06 175 TRP A N 1
ATOM 1399 C CA . TRP A 1 175 ? -26.609 18.922 -3.311 1 89.06 175 TRP A CA 1
ATOM 1400 C C . TRP A 1 175 ? -26.438 19.891 -2.156 1 89.06 175 TRP A C 1
ATOM 1402 O O . TRP A 1 175 ? -26.641 21.094 -2.318 1 89.06 175 TRP A O 1
ATOM 1412 N N . TYR A 1 176 ? -26.047 19.406 -1.035 1 87.12 176 TYR A N 1
ATOM 1413 C CA . TYR A 1 176 ? -25.797 20.25 0.127 1 87.12 176 TYR A CA 1
ATOM 1414 C C . TYR A 1 176 ? -24.719 21.297 -0.174 1 87.12 176 TYR A C 1
ATOM 1416 O O . TYR A 1 176 ? -24.875 22.469 0.167 1 87.12 176 TYR A O 1
ATOM 1424 N N . LEU A 1 177 ? -23.656 20.891 -0.742 1 82.75 177 LEU A N 1
ATOM 1425 C CA . LEU A 1 177 ? -22.562 21.781 -1.111 1 82.75 177 LEU A CA 1
ATOM 1426 C C . LEU A 1 177 ? -23.047 22.859 -2.07 1 82.75 177 LEU A C 1
ATOM 1428 O O . LEU A 1 177 ? -22.625 24.016 -1.97 1 82.75 177 LEU A O 1
ATOM 1432 N N . HIS A 1 178 ? -23.875 22.547 -2.914 1 82.94 178 HIS A N 1
ATOM 1433 C CA . HIS A 1 178 ? -24.375 23.469 -3.918 1 82.94 178 HIS A CA 1
ATOM 1434 C C . HIS A 1 178 ? -25.312 24.5 -3.295 1 82.94 178 HIS A C 1
ATOM 1436 O O . HIS A 1 178 ? -25.359 25.656 -3.73 1 82.94 178 HIS A O 1
ATOM 1442 N N . THR A 1 179 ? -25.938 24.188 -2.297 1 82.5 179 THR A N 1
ATOM 1443 C CA . THR A 1 179 ? -26.938 25.062 -1.719 1 82.5 179 THR A CA 1
ATOM 1444 C C . THR A 1 179 ? -26.359 25.891 -0.585 1 82.5 179 THR A C 1
ATOM 1446 O O . THR A 1 179 ? -26.859 26.969 -0.271 1 82.5 179 THR A O 1
ATOM 1449 N N . HIS A 1 180 ? -25.375 25.469 0.184 1 73.12 180 HIS A N 1
ATOM 1450 C CA . HIS A 1 180 ? -24.812 26.172 1.324 1 73.12 180 HIS A CA 1
ATOM 1451 C C . HIS A 1 180 ? -23.469 26.812 0.973 1 73.12 180 HIS A C 1
ATOM 1453 O O . HIS A 1 180 ? -22.688 27.156 1.863 1 73.12 180 HIS A O 1
ATOM 1459 N N . ARG A 1 181 ? -22.953 26.891 -0.246 1 61.75 181 ARG A N 1
ATOM 1460 C CA . ARG A 1 181 ? -21.734 27.594 -0.653 1 61.75 181 ARG A CA 1
ATOM 1461 C C . ARG A 1 181 ? -21.703 29.016 -0.088 1 61.75 181 ARG A C 1
ATOM 1463 O O . ARG A 1 181 ? -20.938 29.859 -0.549 1 61.75 181 ARG A O 1
ATOM 1470 N N . THR A 1 182 ? -22.391 29.297 0.937 1 54.5 182 THR A N 1
ATOM 1471 C CA . THR A 1 182 ? -22.484 30.688 1.362 1 54.5 182 THR A CA 1
ATOM 1472 C C . THR A 1 182 ? -21.281 31.062 2.223 1 54.5 182 THR A C 1
ATOM 1474 O O . THR A 1 182 ? -20.688 30.219 2.889 1 54.5 182 THR A O 1
ATOM 1477 N N . GLY A 1 183 ? -20.266 31.828 1.669 1 50.72 183 GLY A N 1
ATOM 1478 C CA . GLY A 1 183 ? -19.031 32.562 1.897 1 50.72 183 GLY A CA 1
ATOM 1479 C C . GLY A 1 183 ? -18.859 33 3.342 1 50.72 183 GLY A C 1
ATOM 1480 O O . GLY A 1 183 ? -17.953 33.781 3.654 1 50.72 183 GLY A O 1
ATOM 1481 N N . PHE A 1 184 ? -19.828 32.781 4.273 1 54.06 184 PHE A N 1
ATOM 1482 C CA . PHE A 1 184 ? -19.594 33.781 5.301 1 54.06 184 PHE A CA 1
ATOM 1483 C C . PHE A 1 184 ? -18.625 33.281 6.355 1 54.06 184 PHE A C 1
ATOM 1485 O O . PHE A 1 184 ? -17.703 34 6.746 1 54.06 184 PHE A O 1
ATOM 1492 N N . SER A 1 185 ? -19.031 32.375 7.406 1 60.19 185 SER A N 1
ATOM 1493 C CA . SER A 1 185 ? -18.297 32.156 8.648 1 60.19 185 SER A CA 1
ATOM 1494 C C . SER A 1 185 ? -17.219 31.094 8.484 1 60.19 185 SER A C 1
ATOM 1496 O O . SER A 1 185 ? -17.312 30.25 7.59 1 60.19 185 SER A O 1
ATOM 1498 N N . LYS A 1 186 ? -16.031 31.219 9.102 1 63 186 LYS A N 1
ATOM 1499 C CA . LYS A 1 186 ? -14.906 30.281 9.172 1 63 186 LYS A CA 1
ATOM 1500 C C . LYS A 1 186 ? -15.406 28.844 9.312 1 63 186 LYS A C 1
ATOM 1502 O O . LYS A 1 186 ? -14.852 27.922 8.703 1 63 186 LYS A O 1
ATOM 1507 N N . THR A 1 187 ? -16.5 28.734 10.062 1 63.84 187 THR A N 1
ATOM 1508 C CA . THR A 1 187 ? -17.078 27.406 10.258 1 63.84 187 THR A CA 1
ATOM 1509 C C . THR A 1 187 ? -17.688 26.875 8.961 1 63.84 187 THR A C 1
ATOM 1511 O O . THR A 1 187 ? -17.578 25.688 8.656 1 63.84 187 THR A O 1
ATOM 1514 N N . ASP A 1 188 ? -18.078 27.797 8.219 1 72.12 188 ASP A N 1
ATOM 1515 C CA . ASP A 1 188 ? -18.688 27.406 6.953 1 72.12 188 ASP A CA 1
ATOM 1516 C C . ASP A 1 188 ? -17.641 26.969 5.945 1 72.12 188 ASP A C 1
ATOM 1518 O O . ASP A 1 188 ? -17.859 26.047 5.16 1 72.12 188 ASP A O 1
ATOM 1522 N N . ASP A 1 189 ? -16.438 27.484 6.195 1 74.25 189 ASP A N 1
ATOM 1523 C CA . ASP A 1 189 ? -15.352 27.125 5.281 1 74.25 189 ASP A CA 1
ATOM 1524 C C . ASP A 1 189 ? -14.836 25.719 5.57 1 74.25 189 ASP A C 1
ATOM 1526 O O . ASP A 1 189 ? -14.555 24.953 4.648 1 74.25 189 ASP A O 1
ATOM 1530 N N . VAL A 1 190 ? -14.758 25.406 6.84 1 74.5 190 VAL A N 1
ATOM 1531 C CA . VAL A 1 190 ? -14.297 24.078 7.242 1 74.5 190 VAL A CA 1
ATOM 1532 C C . VAL A 1 190 ? -15.312 23.031 6.816 1 74.5 190 VAL A C 1
ATOM 1534 O O . VAL A 1 190 ? -14.953 21.984 6.266 1 74.5 190 VAL A O 1
ATOM 1537 N N . ILE A 1 191 ? -16.547 23.344 6.957 1 74.75 191 ILE A N 1
ATOM 1538 C CA . ILE A 1 191 ? -17.625 22.422 6.621 1 74.75 191 ILE A CA 1
ATOM 1539 C C . ILE A 1 191 ? -17.656 22.188 5.109 1 74.75 191 ILE A C 1
ATOM 1541 O O . ILE A 1 191 ? -17.766 21.047 4.648 1 74.75 191 ILE A O 1
ATOM 1545 N N . THR A 1 192 ? -17.5 23.203 4.406 1 79.38 192 THR A N 1
ATOM 1546 C CA . THR A 1 192 ? -17.516 23.094 2.951 1 79.38 192 THR A CA 1
ATOM 1547 C C . THR A 1 192 ? -16.328 22.281 2.455 1 79.38 192 THR A C 1
ATOM 1549 O O . THR A 1 192 ? -16.469 21.469 1.533 1 79.38 192 THR A O 1
ATOM 1552 N N . ARG A 1 193 ? -15.258 22.469 3.074 1 78.25 193 ARG A N 1
ATOM 1553 C CA . ARG A 1 193 ? -14.078 21.688 2.709 1 78.25 193 ARG A CA 1
ATOM 1554 C C . ARG A 1 193 ? -14.273 20.203 3.018 1 78.25 193 ARG A C 1
ATOM 1556 O O . ARG A 1 193 ? -13.938 19.344 2.199 1 78.25 193 ARG A O 1
ATOM 1563 N N . LEU A 1 194 ? -14.789 19.969 4.105 1 74.06 194 LEU A N 1
ATOM 1564 C CA . LEU A 1 194 ? -15.055 18.594 4.523 1 74.06 194 LEU A CA 1
ATOM 1565 C C . LEU A 1 194 ? -16.031 17.906 3.578 1 74.06 194 LEU A C 1
ATOM 1567 O O . LEU A 1 194 ? -15.828 16.766 3.168 1 74.06 194 LEU A O 1
ATOM 1571 N N . VAL A 1 195 ? -17.062 18.594 3.271 1 81.88 195 VAL A N 1
ATOM 1572 C CA . VAL A 1 195 ? -18.078 18.031 2.402 1 81.88 195 VAL A CA 1
ATOM 1573 C C . VAL A 1 195 ? -17.516 17.828 0.998 1 81.88 195 VAL A C 1
ATOM 1575 O O . VAL A 1 195 ? -17.781 16.812 0.357 1 81.88 195 VAL A O 1
ATOM 1578 N N . ARG A 1 196 ? -16.719 18.734 0.56 1 82.44 196 ARG A N 1
ATOM 1579 C CA . ARG A 1 196 ? -16.125 18.609 -0.767 1 82.44 196 ARG A CA 1
ATOM 1580 C C . ARG A 1 196 ? -15.203 17.406 -0.854 1 82.44 196 ARG A C 1
ATOM 1582 O O . ARG A 1 196 ? -15.258 16.641 -1.824 1 82.44 196 ARG A O 1
ATOM 1589 N N . LEU A 1 197 ? -14.422 17.25 0.111 1 80.44 197 LEU A N 1
ATOM 1590 C CA . LEU A 1 197 ? -13.516 16.109 0.134 1 80.44 197 LEU A CA 1
ATOM 1591 C C . LEU A 1 197 ? -14.289 14.805 0.234 1 80.44 197 LEU A C 1
ATOM 1593 O O . LEU A 1 197 ? -13.93 13.812 -0.402 1 80.44 197 LEU A O 1
ATOM 1597 N N . THR A 1 198 ? -15.305 14.805 1.003 1 78.38 198 THR A N 1
ATOM 1598 C CA . THR A 1 198 ? -16.156 13.633 1.141 1 78.38 198 THR A CA 1
ATOM 1599 C C . THR A 1 198 ? -16.797 13.266 -0.197 1 78.38 198 THR A C 1
ATOM 1601 O O . THR A 1 198 ? -16.828 12.094 -0.574 1 78.38 198 THR A O 1
ATOM 1604 N N . VAL A 1 199 ? -17.203 14.273 -0.831 1 81.06 199 VAL A N 1
ATOM 1605 C CA . VAL A 1 199 ? -17.844 14.047 -2.123 1 81.06 199 VAL A CA 1
ATOM 1606 C C . VAL A 1 199 ? -16.812 13.516 -3.121 1 81.06 199 VAL A C 1
ATOM 1608 O O . VAL A 1 199 ? -17.094 12.578 -3.871 1 81.06 199 VAL A O 1
ATOM 1611 N N . GLN A 1 200 ? -15.68 14.016 -3.125 1 83.94 200 GLN A N 1
ATOM 1612 C CA . GLN A 1 200 ? -14.648 13.602 -4.07 1 83.94 200 GLN A CA 1
ATOM 1613 C C . GLN A 1 200 ? -14.227 12.156 -3.824 1 83.94 200 GLN A C 1
ATOM 1615 O O . GLN A 1 200 ? -14.203 11.344 -4.754 1 83.94 200 GLN A O 1
ATOM 1620 N N . THR A 1 201 ? -13.914 11.852 -2.623 1 84.94 201 THR A N 1
ATOM 1621 C CA . THR A 1 201 ? -13.492 10.492 -2.309 1 84.94 201 THR A CA 1
ATOM 1622 C C . THR A 1 201 ? -14.672 9.531 -2.383 1 84.94 201 THR A C 1
ATOM 1624 O O . THR A 1 201 ? -14.516 8.383 -2.812 1 84.94 201 THR A O 1
ATOM 1627 N N . GLY A 1 202 ? -15.852 10.031 -2.006 1 90.06 202 GLY A N 1
ATOM 1628 C CA . GLY A 1 202 ? -17.062 9.227 -2.111 1 90.06 202 GLY A CA 1
ATOM 1629 C C . GLY A 1 202 ? -17.438 8.906 -3.545 1 90.06 202 GLY A C 1
ATOM 1630 O O . GLY A 1 202 ? -17.938 7.812 -3.832 1 90.06 202 GLY A O 1
ATOM 1631 N N . LEU A 1 203 ? -17.141 9.867 -4.383 1 91.94 203 LEU A N 1
ATOM 1632 C CA . LEU A 1 203 ? -17.422 9.648 -5.797 1 91.94 203 LEU A CA 1
ATOM 1633 C C . LEU A 1 203 ? -16.578 8.5 -6.348 1 91.94 203 LEU A C 1
ATOM 1635 O O . LEU A 1 203 ? -17.078 7.676 -7.121 1 91.94 203 LEU A O 1
ATOM 1639 N N . ILE A 1 204 ? -15.375 8.469 -5.934 1 93.88 204 ILE A N 1
ATOM 1640 C CA . ILE A 1 204 ? -14.5 7.391 -6.375 1 93.88 204 ILE A CA 1
ATOM 1641 C C . ILE A 1 204 ? -15.047 6.051 -5.891 1 93.88 204 ILE A C 1
ATOM 1643 O O . ILE A 1 204 ? -15.125 5.09 -6.66 1 93.88 204 ILE A O 1
ATOM 1647 N N . THR A 1 205 ? -15.453 5.996 -4.68 1 95.5 205 THR A N 1
ATOM 1648 C CA . THR A 1 205 ? -16.016 4.781 -4.102 1 95.5 205 THR A CA 1
ATOM 1649 C C . THR A 1 205 ? -17.312 4.395 -4.812 1 95.5 205 THR A C 1
ATOM 1651 O O . THR A 1 205 ? -17.531 3.221 -5.121 1 95.5 205 THR A O 1
ATOM 1654 N N . THR A 1 206 ? -18.094 5.375 -5.125 1 96.06 206 THR A N 1
ATOM 1655 C CA . THR A 1 206 ? -19.375 5.152 -5.781 1 96.06 206 THR A CA 1
ATOM 1656 C C . THR A 1 206 ? -19.172 4.598 -7.191 1 96.06 206 THR A C 1
ATOM 1658 O O . THR A 1 206 ? -19.812 3.619 -7.578 1 96.06 206 THR A O 1
ATOM 1661 N N . VAL A 1 207 ? -18.312 5.168 -7.922 1 96.19 207 VAL A N 1
ATOM 1662 C CA . VAL A 1 207 ? -18.031 4.707 -9.281 1 96.19 207 VAL A CA 1
ATOM 1663 C C . VAL A 1 207 ? -17.469 3.291 -9.234 1 96.19 207 VAL A C 1
ATOM 1665 O O . VAL A 1 207 ? -17.844 2.439 -10.039 1 96.19 207 VAL A O 1
ATOM 1668 N N . TRP A 1 208 ? -16.594 3.094 -8.305 1 97.25 208 TRP A N 1
ATOM 1669 C CA . TRP A 1 208 ? -15.977 1.779 -8.148 1 97.25 208 TRP A CA 1
ATOM 1670 C C . TRP A 1 208 ? -17.016 0.726 -7.805 1 97.25 208 TRP A C 1
ATOM 1672 O O . TRP A 1 208 ? -17.047 -0.35 -8.406 1 97.25 208 TRP A O 1
ATOM 1682 N N . ALA A 1 209 ? -17.859 0.999 -6.887 1 96.94 209 ALA A N 1
ATOM 1683 C CA . ALA A 1 209 ? -18.906 0.065 -6.465 1 96.94 209 ALA A CA 1
ATOM 1684 C C . ALA A 1 209 ? -19.906 -0.186 -7.59 1 96.94 209 ALA A C 1
ATOM 1686 O O . ALA A 1 209 ? -20.344 -1.319 -7.797 1 96.94 209 ALA A O 1
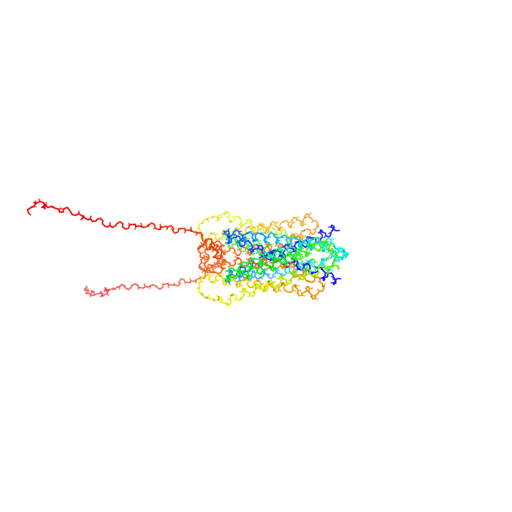ATOM 1687 N N . THR A 1 210 ? -20.219 0.832 -8.281 1 96.81 210 THR A N 1
ATOM 1688 C CA . THR A 1 210 ? -21.141 0.697 -9.398 1 96.81 210 THR A CA 1
ATOM 1689 C C . THR A 1 210 ? -20.531 -0.145 -10.508 1 96.81 210 THR A C 1
ATOM 1691 O O . THR A 1 210 ? -21.203 -0.982 -11.109 1 96.81 210 THR A O 1
ATOM 1694 N N . THR A 1 211 ? -19.312 0.141 -10.805 1 96.5 211 THR A N 1
ATOM 1695 C CA . THR A 1 211 ? -18.625 -0.663 -11.805 1 96.5 211 THR A CA 1
ATOM 1696 C C . THR A 1 211 ? -18.594 -2.133 -11.398 1 96.5 211 THR A C 1
ATOM 1698 O O . THR A 1 211 ? -18.797 -3.02 -12.227 1 96.5 211 THR A O 1
ATOM 1701 N N . ASP A 1 212 ? -18.312 -2.369 -10.133 1 96.81 212 ASP A N 1
ATOM 1702 C CA . ASP A 1 212 ? -18.328 -3.73 -9.602 1 96.81 212 ASP A CA 1
ATOM 1703 C C . ASP A 1 212 ? -19.688 -4.402 -9.867 1 96.81 212 ASP A C 1
ATOM 1705 O O . ASP A 1 212 ? -19.734 -5.535 -10.344 1 96.81 212 ASP A O 1
ATOM 1709 N N . LEU A 1 213 ? -20.75 -3.689 -9.633 1 96.12 213 LEU A N 1
ATOM 1710 C CA . LEU A 1 213 ? -22.094 -4.191 -9.852 1 96.12 213 LEU A CA 1
ATOM 1711 C C . LEU A 1 213 ? -22.328 -4.484 -11.336 1 96.12 213 LEU A C 1
ATOM 1713 O O . LEU A 1 213 ? -22.828 -5.555 -11.688 1 96.12 213 LEU A O 1
ATOM 1717 N N . ILE A 1 214 ? -21.922 -3.6 -12.148 1 95.94 214 ILE A N 1
ATOM 1718 C CA . ILE A 1 214 ? -22.125 -3.748 -13.586 1 95.94 214 ILE A CA 1
ATOM 1719 C C . ILE A 1 214 ? -21.344 -4.957 -14.102 1 95.94 214 ILE A C 1
ATOM 1721 O O . ILE A 1 214 ? -21.875 -5.766 -14.867 1 95.94 214 ILE A O 1
ATOM 1725 N N . VAL A 1 215 ? -20.188 -5.07 -13.664 1 94.94 215 VAL A N 1
ATOM 1726 C CA . VAL A 1 215 ? -19.344 -6.188 -14.094 1 94.94 215 VAL A CA 1
ATOM 1727 C C . VAL A 1 215 ? -19.938 -7.5 -13.602 1 94.94 215 VAL A C 1
ATOM 1729 O O . VAL A 1 215 ? -19.969 -8.5 -14.328 1 94.94 215 VAL A O 1
ATOM 1732 N N . TYR A 1 216 ? -20.438 -7.535 -12.383 1 94.38 216 TYR A N 1
ATOM 1733 C CA . TYR A 1 216 ? -21.031 -8.742 -11.828 1 94.38 216 TYR A CA 1
ATOM 1734 C C . TYR A 1 216 ? -22.281 -9.141 -12.617 1 94.38 216 TYR A C 1
ATOM 1736 O O . TYR A 1 216 ? -22.5 -10.328 -12.883 1 94.38 216 TYR A O 1
ATOM 1744 N N . LEU A 1 217 ? -23.047 -8.195 -13.047 1 93.38 217 LEU A N 1
ATOM 1745 C CA . LEU A 1 217 ? -24.297 -8.453 -13.734 1 93.38 217 LEU A CA 1
ATOM 1746 C C . LEU A 1 217 ? -24.062 -8.828 -15.195 1 93.38 217 LEU A C 1
ATOM 1748 O O . LEU A 1 217 ? -24.781 -9.656 -15.758 1 93.38 217 LEU A O 1
ATOM 1752 N N . CYS A 1 218 ? -22.984 -8.312 -15.766 1 90.44 218 CYS A N 1
ATOM 1753 C CA . CYS A 1 218 ? -22.844 -8.422 -17.203 1 90.44 218 CYS A CA 1
ATOM 1754 C C . CYS A 1 218 ? -21.828 -9.516 -17.562 1 90.44 218 CYS A C 1
ATOM 1756 O O . CYS A 1 218 ? -21.859 -10.055 -18.672 1 90.44 218 CYS A O 1
ATOM 1758 N N . TRP A 1 219 ? -20.922 -9.742 -16.703 1 83.31 219 TRP A N 1
ATOM 1759 C CA . TRP A 1 219 ? -19.891 -10.711 -17.031 1 83.31 219 TRP A CA 1
ATOM 1760 C C . TRP A 1 219 ? -19.953 -11.914 -16.109 1 83.31 219 TRP A C 1
ATOM 1762 O O . TRP A 1 219 ? -20.109 -11.758 -14.891 1 83.31 219 TRP A O 1
ATOM 1772 N N . SER A 1 220 ? -19.984 -13.039 -16.688 1 75.56 220 SER A N 1
ATOM 1773 C CA . SER A 1 220 ? -20.078 -14.273 -15.914 1 75.56 220 SER A CA 1
ATOM 1774 C C . SER A 1 220 ? -18.719 -14.664 -15.344 1 75.56 220 SER A C 1
ATOM 1776 O O . SER A 1 220 ? -18.609 -15.578 -14.523 1 75.56 220 SER A O 1
ATOM 1778 N N . SER A 1 221 ? -17.719 -13.938 -15.594 1 76.12 221 SER A N 1
ATOM 1779 C CA . SER A 1 221 ? -16.375 -14.305 -15.125 1 76.12 221 SER A CA 1
ATOM 1780 C C . SER A 1 221 ? -16.094 -13.703 -13.758 1 76.12 221 SER A C 1
ATOM 1782 O O . SER A 1 221 ? -16.938 -13.023 -13.18 1 76.12 221 SER A O 1
ATOM 1784 N N . ASN A 1 222 ? -15.016 -14.156 -13.141 1 82.31 222 ASN A N 1
ATOM 1785 C CA . ASN A 1 222 ? -14.578 -13.688 -11.828 1 82.31 222 ASN A CA 1
ATOM 1786 C C . ASN A 1 222 ? -13.961 -12.297 -11.906 1 82.31 222 ASN A C 1
ATOM 1788 O O . ASN A 1 222 ? -13.25 -11.875 -11 1 82.31 222 ASN A O 1
ATOM 1792 N N . MET A 1 223 ? -14.445 -11.555 -12.945 1 88.38 223 MET A N 1
ATOM 1793 C CA . MET A 1 223 ? -13.836 -10.242 -13.141 1 88.38 223 MET A CA 1
ATOM 1794 C C . MET A 1 223 ? -14.289 -9.258 -12.07 1 88.38 223 MET A C 1
ATOM 1796 O O . MET A 1 223 ? -13.562 -8.328 -11.727 1 88.38 223 MET A O 1
ATOM 1800 N N . HIS A 1 224 ? -15.43 -9.492 -11.531 1 92.19 224 HIS A N 1
ATOM 1801 C CA . HIS A 1 224 ? -15.953 -8.562 -10.539 1 92.19 224 HIS A CA 1
ATOM 1802 C C . HIS A 1 224 ? -15.133 -8.609 -9.258 1 92.19 224 HIS A C 1
ATOM 1804 O O . HIS A 1 224 ? -15.117 -7.637 -8.492 1 92.19 224 HIS A O 1
ATOM 1810 N N . VAL A 1 225 ? -14.43 -9.711 -9.016 1 93.06 225 VAL A N 1
ATOM 1811 C CA . VAL A 1 225 ? -13.609 -9.875 -7.816 1 93.06 225 VAL A CA 1
ATOM 1812 C C . VAL A 1 225 ? -12.492 -8.836 -7.805 1 93.06 225 VAL A C 1
ATOM 1814 O O . VAL A 1 225 ? -12.078 -8.375 -6.738 1 93.06 225 VAL A O 1
ATOM 1817 N N . PHE A 1 226 ? -12.078 -8.391 -8.961 1 94.81 226 PHE A N 1
ATOM 1818 C CA . PHE A 1 226 ? -11.07 -7.34 -9.078 1 94.81 226 PHE A CA 1
ATOM 1819 C C . PHE A 1 226 ? -11.555 -6.059 -8.414 1 94.81 226 PHE A C 1
ATOM 1821 O O . PHE A 1 226 ? -10.773 -5.367 -7.75 1 94.81 226 PHE A O 1
ATOM 1828 N N . PHE A 1 227 ? -12.742 -5.777 -8.562 1 95.94 227 PHE A N 1
ATOM 1829 C CA . PHE A 1 227 ? -13.305 -4.543 -8.031 1 95.94 227 PHE A CA 1
ATOM 1830 C C . PHE A 1 227 ? -13.781 -4.742 -6.598 1 95.94 227 PHE A C 1
ATOM 1832 O O . PHE A 1 227 ? -13.742 -3.811 -5.793 1 95.94 227 PHE A O 1
ATOM 1839 N N . GLN A 1 228 ? -14.188 -5.836 -6.301 1 96.75 228 GLN A N 1
ATOM 1840 C CA . GLN A 1 228 ? -14.789 -6.125 -5.004 1 96.75 228 GLN A CA 1
ATOM 1841 C C . GLN A 1 228 ? -13.734 -6.125 -3.898 1 96.75 228 GLN A C 1
ATOM 1843 O O . GLN A 1 228 ? -13.977 -5.609 -2.805 1 96.75 228 GLN A O 1
ATOM 1848 N N . LEU A 1 229 ? -12.562 -6.613 -4.133 1 97 229 LEU A N 1
ATOM 1849 C CA . LEU A 1 229 ? -11.539 -6.816 -3.105 1 97 229 LEU A CA 1
ATOM 1850 C C . LEU A 1 229 ? -11.039 -5.484 -2.566 1 97 229 LEU A C 1
ATOM 1852 O O . LEU A 1 229 ? -10.898 -5.312 -1.353 1 97 229 LEU A O 1
ATOM 1856 N N . PRO A 1 230 ? -10.828 -4.535 -3.402 1 97.5 230 PRO A N 1
ATOM 1857 C CA . PRO A 1 230 ? -10.32 -3.273 -2.865 1 97.5 230 PRO A CA 1
ATOM 1858 C C . PRO A 1 230 ? -11.43 -2.354 -2.365 1 97.5 230 PRO A C 1
ATOM 1860 O O . PRO A 1 230 ? -11.148 -1.304 -1.782 1 97.5 230 PRO A O 1
ATOM 1863 N N . LEU A 1 231 ? -12.633 -2.691 -2.572 1 97.31 231 LEU A N 1
ATOM 1864 C CA . LEU A 1 231 ? -13.758 -1.81 -2.309 1 97.31 231 LEU A CA 1
ATOM 1865 C C . LEU A 1 231 ? -13.789 -1.39 -0.842 1 97.31 231 LEU A C 1
ATOM 1867 O O . LEU A 1 231 ? -14.039 -0.223 -0.531 1 97.31 231 LEU A O 1
ATOM 1871 N N . CYS A 1 232 ? -13.547 -2.295 0.078 1 96.81 232 CYS A N 1
ATOM 1872 C CA . CYS A 1 232 ? -13.555 -1.987 1.504 1 96.81 232 CYS A CA 1
ATOM 1873 C C . CYS A 1 232 ? -12.539 -0.896 1.83 1 96.81 232 CYS A C 1
ATOM 1875 O O . CYS A 1 232 ? -12.805 -0.023 2.658 1 96.81 232 CYS A O 1
ATOM 1877 N N . LYS A 1 233 ? -11.398 -0.937 1.144 1 97.75 233 LYS A N 1
ATOM 1878 C CA . LYS A 1 233 ? -10.359 0.061 1.404 1 97.75 233 LYS A CA 1
ATOM 1879 C C . LYS A 1 233 ? -10.781 1.435 0.889 1 97.75 233 LYS A C 1
ATOM 1881 O O . LYS A 1 233 ? -10.422 2.459 1.471 1 97.75 233 LYS A O 1
ATOM 1886 N N . LEU A 1 234 ? -11.484 1.433 -0.187 1 97.12 234 LEU A N 1
ATOM 1887 C CA . LEU A 1 234 ? -11.977 2.705 -0.702 1 97.12 234 LEU A CA 1
ATOM 1888 C C . LEU A 1 234 ? -12.93 3.361 0.29 1 97.12 234 LEU A C 1
ATOM 1890 O O . LEU A 1 234 ? -12.875 4.574 0.509 1 97.12 234 LEU A O 1
ATOM 1894 N N . TYR A 1 235 ? -13.75 2.57 0.927 1 97.56 235 TYR A N 1
ATOM 1895 C CA . TYR A 1 235 ? -14.656 3.078 1.947 1 97.56 235 TYR A CA 1
ATOM 1896 C C . TYR A 1 235 ? -13.883 3.668 3.121 1 97.56 235 TYR A C 1
ATOM 1898 O O . TYR A 1 235 ? -14.148 4.801 3.539 1 97.56 235 TYR A O 1
ATOM 1906 N N . THR A 1 236 ? -12.953 2.947 3.623 1 97.31 236 THR A N 1
ATOM 1907 C CA . THR A 1 236 ? -12.227 3.391 4.809 1 97.31 236 THR A CA 1
ATOM 1908 C C . THR A 1 236 ? -11.375 4.617 4.492 1 97.31 236 THR A C 1
ATOM 1910 O O . THR A 1 236 ? -11.312 5.555 5.289 1 97.31 236 THR A O 1
ATOM 1913 N N . ASN A 1 237 ? -10.781 4.555 3.338 1 95.56 237 ASN A N 1
ATOM 1914 C CA . ASN A 1 237 ? -9.969 5.699 2.945 1 95.56 237 ASN A CA 1
ATOM 1915 C C . ASN A 1 237 ? -10.82 6.949 2.756 1 95.56 237 ASN A C 1
ATOM 1917 O O . ASN A 1 237 ? -10.383 8.062 3.066 1 95.56 237 ASN A O 1
ATOM 1921 N N . SER A 1 238 ? -11.992 6.777 2.195 1 94.44 238 SER A N 1
ATOM 1922 C CA . SER A 1 238 ? -12.914 7.898 2.045 1 94.44 238 SER A CA 1
ATOM 1923 C C . SER A 1 238 ? -13.289 8.492 3.398 1 94.44 238 SER A C 1
ATOM 1925 O O . SER A 1 238 ? -13.273 9.711 3.576 1 94.44 238 SER A O 1
ATOM 1927 N N . LEU A 1 239 ? -13.57 7.68 4.32 1 95.31 239 LEU A N 1
ATOM 1928 C CA . LEU A 1 239 ? -13.945 8.133 5.66 1 95.31 239 LEU A CA 1
ATOM 1929 C C . LEU A 1 239 ? -12.766 8.797 6.355 1 95.31 239 LEU A C 1
ATOM 1931 O O . LEU A 1 239 ? -12.914 9.883 6.934 1 95.31 239 LEU A O 1
ATOM 1935 N N . MET A 1 240 ? -11.594 8.188 6.277 1 94.25 240 MET A N 1
ATOM 1936 C CA . MET A 1 240 ? -10.406 8.727 6.941 1 94.25 240 MET A CA 1
ATOM 1937 C C . MET A 1 240 ? -10.008 10.07 6.344 1 94.25 240 MET A C 1
ATOM 1939 O O . MET A 1 240 ? -9.602 10.977 7.07 1 94.25 240 MET A O 1
ATOM 1943 N N . SER A 1 241 ? -10.109 10.141 5.051 1 90.69 241 SER A N 1
ATOM 1944 C CA . SER A 1 241 ? -9.805 11.414 4.398 1 90.69 241 SER A CA 1
ATOM 1945 C C . SER A 1 241 ? -10.734 12.516 4.887 1 90.69 241 SER A C 1
ATOM 1947 O O . SER A 1 241 ? -10.305 13.648 5.109 1 90.69 241 SER A O 1
ATOM 1949 N N . THR A 1 242 ? -11.969 12.188 5.082 1 89.31 242 THR A N 1
ATOM 1950 C CA . THR A 1 242 ? -12.961 13.133 5.586 1 89.31 242 THR A CA 1
ATOM 1951 C C . THR A 1 242 ? -12.633 13.547 7.016 1 89.31 242 THR A C 1
ATOM 1953 O O . THR A 1 242 ? -12.664 14.734 7.344 1 89.31 242 THR A O 1
ATOM 1956 N N . LEU A 1 243 ? -12.25 12.688 7.816 1 90.31 243 LEU A N 1
ATOM 1957 C CA . LEU A 1 243 ? -11.93 12.977 9.211 1 90.31 243 LEU A CA 1
ATOM 1958 C C . LEU A 1 243 ? -10.656 13.805 9.32 1 90.31 243 LEU A C 1
ATOM 1960 O O . LEU A 1 243 ? -10.586 14.742 10.117 1 90.31 243 LEU A O 1
ATOM 1964 N N . ASN A 1 244 ? -9.68 13.508 8.492 1 87.19 244 ASN A N 1
ATOM 1965 C CA . ASN A 1 244 ? -8.391 14.188 8.547 1 87.19 244 ASN A CA 1
ATOM 1966 C C . ASN A 1 244 ? -8.469 15.594 7.957 1 87.19 244 ASN A C 1
ATOM 1968 O O . ASN A 1 244 ? -7.648 16.453 8.273 1 87.19 244 ASN A O 1
ATOM 1972 N N . SER A 1 245 ? -9.398 15.844 7.18 1 83.25 245 SER A N 1
ATOM 1973 C CA . SER A 1 245 ? -9.523 17.141 6.52 1 83.25 245 SER A CA 1
ATOM 1974 C C . SER A 1 245 ? -10.031 18.203 7.488 1 83.25 245 SER A C 1
ATOM 1976 O O . SER A 1 245 ? -10.031 19.406 7.168 1 83.25 245 SER A O 1
ATOM 1978 N N . ARG A 1 246 ? -10.414 17.766 8.578 1 78.19 246 ARG A N 1
ATOM 1979 C CA . ARG A 1 246 ? -10.852 18.703 9.602 1 78.19 246 ARG A CA 1
ATOM 1980 C C . ARG A 1 246 ? -9.703 19.594 10.047 1 78.19 246 ARG A C 1
ATOM 1982 O O . ARG A 1 246 ? -9.93 20.703 10.547 1 78.19 246 ARG A O 1
ATOM 1989 N N . VAL A 1 247 ? -8.461 19.078 9.992 1 68.5 247 VAL A N 1
ATOM 1990 C CA . VAL A 1 247 ? -7.289 19.875 10.352 1 68.5 247 VAL A CA 1
ATOM 1991 C C . VAL A 1 247 ? -6.836 20.703 9.148 1 68.5 247 VAL A C 1
ATOM 1993 O O . VAL A 1 247 ? -6.832 20.219 8.016 1 68.5 247 VAL A O 1
ATOM 1996 N N . GLY A 1 248 ? -7.516 21.844 8.531 1 52.94 248 GLY A N 1
ATOM 1997 C CA . GLY A 1 248 ? -7.133 22.656 7.395 1 52.94 248 GLY A CA 1
ATOM 1998 C C . GLY A 1 248 ? -5.703 22.422 6.945 1 52.94 248 GLY A C 1
ATOM 1999 O O . GLY A 1 248 ? -4.773 22.531 7.746 1 52.94 248 GLY A O 1
ATOM 2000 N N . TRP A 1 249 ? -5.352 21.641 6.125 1 43.97 249 TRP A N 1
ATOM 2001 C CA . TRP A 1 249 ? -3.965 21.531 5.684 1 43.97 249 TRP A CA 1
ATOM 2002 C C . TRP A 1 249 ? -3.352 22.906 5.426 1 43.97 249 TRP A C 1
ATOM 2004 O O . TRP A 1 249 ? -2.139 23.078 5.547 1 43.97 249 TRP A O 1
ATOM 2014 N N . GLY A 1 250 ? -3.926 23.875 4.738 1 38.66 250 GLY A N 1
ATOM 2015 C CA . GLY A 1 250 ? -3.359 25.156 4.344 1 38.66 250 GLY A CA 1
ATOM 2016 C C . GLY A 1 250 ? -3.164 26.109 5.508 1 38.66 250 GLY A C 1
ATOM 2017 O O . GLY A 1 250 ? -2.521 27.156 5.363 1 38.66 250 GLY A O 1
ATOM 2018 N N . GLY A 1 251 ? -4.344 26.719 6.227 1 34.41 251 GLY A N 1
ATOM 2019 C CA . GLY A 1 251 ? -4.262 27.875 7.105 1 34.41 251 GLY A CA 1
ATOM 2020 C C . GLY A 1 251 ? -3.287 27.688 8.25 1 34.41 251 GLY A C 1
ATOM 2021 O O . GLY A 1 251 ? -2.781 26.578 8.469 1 34.41 251 GLY A O 1
ATOM 2022 N N . SER A 1 252 ? -3.076 28.891 9.117 1 31.91 252 SER A N 1
ATOM 2023 C CA . SER A 1 252 ? -2.404 29.125 10.391 1 31.91 252 SER A CA 1
ATOM 2024 C C . SER A 1 252 ? -2.74 28.047 11.406 1 31.91 252 SER 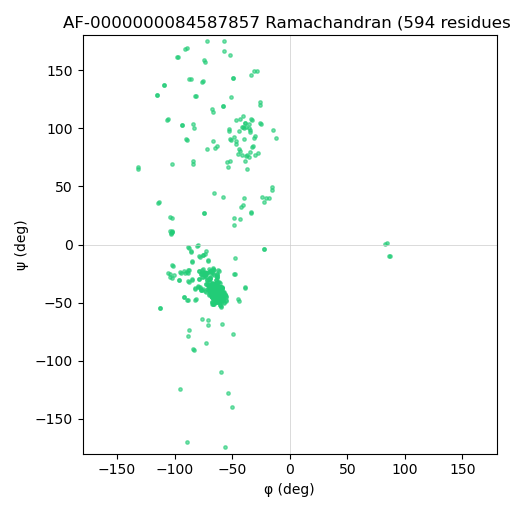A C 1
ATOM 2026 O O . SER A 1 252 ? -3.91 27.828 11.727 1 31.91 252 SER A O 1
ATOM 2028 N N . PHE A 1 253 ? -2.16 26.938 11.305 1 32.62 253 PHE A N 1
ATOM 2029 C CA . PHE A 1 253 ? -2.289 26.188 12.547 1 32.62 253 PHE A CA 1
ATOM 2030 C C . PHE A 1 253 ? -2.531 27.125 13.719 1 32.62 253 PHE A C 1
ATOM 2032 O O . PHE A 1 253 ? -1.591 27.719 14.258 1 32.62 253 PHE A O 1
ATOM 2039 N N . SER A 1 254 ? -3.338 28.219 13.711 1 30.95 254 SER A N 1
ATOM 2040 C CA . SER A 1 254 ? -3.682 28.984 14.914 1 30.95 254 SER A CA 1
ATOM 2041 C C . SER A 1 254 ? -3.705 28.078 16.141 1 30.95 254 SER A C 1
ATOM 2043 O O . SER A 1 254 ? -3.871 26.859 16.016 1 30.95 254 SER A O 1
ATOM 2045 N N . THR A 1 255 ? -3.363 28.625 17.359 1 30.98 255 THR A N 1
ATOM 2046 C CA . THR A 1 255 ? -3.531 28.156 18.719 1 30.98 255 THR A CA 1
ATOM 2047 C C . THR A 1 255 ? -4.707 27.188 18.812 1 30.98 255 THR A C 1
ATOM 2049 O O . THR A 1 255 ? -5.809 27.484 18.359 1 30.98 255 THR A O 1
ATOM 2052 N N . SER A 1 256 ? -4.391 25.875 18.906 1 32.94 256 SER A N 1
ATOM 2053 C CA . SER A 1 256 ? -5.305 24.812 19.312 1 32.94 256 SER A CA 1
ATOM 2054 C C . SER A 1 256 ? -6.488 25.391 20.094 1 32.94 256 SER A C 1
ATOM 2056 O O . SER A 1 256 ? -6.418 25.547 21.312 1 32.94 256 SER A O 1
ATOM 2058 N N . THR A 1 257 ? -7.07 26.484 19.781 1 30.44 257 THR A N 1
ATOM 2059 C CA . THR A 1 257 ? -8.352 26.422 20.469 1 30.44 257 THR A CA 1
ATOM 2060 C C . THR A 1 257 ? -9.086 25.125 20.141 1 30.44 257 THR A C 1
ATOM 2062 O O . THR A 1 257 ? -9.25 24.781 18.969 1 30.44 257 THR A O 1
ATOM 2065 N N . GLU A 1 258 ? -9.016 24.125 20.953 1 35.75 258 GLU A N 1
ATOM 2066 C CA . GLU A 1 258 ? -9.891 22.953 21.062 1 35.75 258 GLU A CA 1
ATOM 2067 C C . GLU A 1 258 ? -11.203 23.172 20.328 1 35.75 258 GLU A C 1
ATOM 2069 O O . GLU A 1 258 ? -12.133 23.766 20.859 1 35.75 258 GLU A O 1
ATOM 2074 N N . HIS A 1 259 ? -11.156 23.609 19.094 1 36.59 259 HIS A N 1
ATOM 2075 C CA . HIS A 1 259 ? -12.516 23.719 18.578 1 36.59 259 HIS A CA 1
ATOM 2076 C C . HIS A 1 259 ? -13.188 22.344 18.516 1 36.59 259 HIS A C 1
ATOM 2078 O O . HIS A 1 259 ? -12.703 21.438 17.844 1 36.59 259 HIS A O 1
ATOM 2084 N N . ALA A 1 260 ? -13.742 21.859 19.484 1 38.88 260 ALA A N 1
ATOM 2085 C CA . ALA A 1 260 ? -14.695 20.766 19.562 1 38.88 260 ALA A CA 1
ATOM 2086 C C . ALA A 1 260 ? -15.469 20.625 18.25 1 38.88 260 ALA A C 1
ATOM 2088 O O . ALA A 1 260 ? -15.727 21.609 17.562 1 38.88 260 ALA A O 1
ATOM 2089 N N . ASP A 1 261 ? -15.391 19.516 17.609 1 44.19 261 ASP A N 1
ATOM 2090 C CA . ASP A 1 261 ? -16.266 19.219 16.484 1 44.19 261 ASP A CA 1
ATOM 2091 C C . ASP A 1 261 ? -17.625 19.891 16.656 1 44.19 261 ASP A C 1
ATOM 2093 O O . ASP A 1 261 ? -18.359 19.594 17.594 1 44.19 261 ASP A O 1
ATOM 2097 N N . PRO A 1 262 ? -17.844 21.078 16.172 1 41.62 262 PRO A N 1
ATOM 2098 C CA . PRO A 1 262 ? -19.094 21.781 16.422 1 41.62 262 PRO A CA 1
ATOM 2099 C C . PRO A 1 262 ? -20.328 20.891 16.172 1 41.62 262 PRO A C 1
ATOM 2101 O O . PRO A 1 262 ? -21.422 21.219 16.625 1 41.62 262 PRO A O 1
ATOM 2104 N N . MET A 1 263 ? -20 19.922 15.297 1 42.19 263 MET A N 1
ATOM 2105 C CA . MET A 1 263 ? -21.188 19.156 14.969 1 42.19 263 MET A CA 1
ATOM 2106 C C . MET A 1 263 ? -21.531 18.156 16.078 1 42.19 263 MET A C 1
ATOM 2108 O O . MET A 1 263 ? -22.578 17.516 16.031 1 42.19 263 MET A O 1
ATOM 2112 N N . SER A 1 264 ? -20.562 17.828 16.828 1 39.22 264 SER A N 1
ATOM 2113 C CA . SER A 1 264 ? -20.844 16.906 17.906 1 39.22 264 SER A CA 1
ATOM 2114 C C . SER A 1 264 ? -21.641 17.594 19.016 1 39.22 264 SER A C 1
ATOM 2116 O O . SER A 1 264 ? -21.594 17.156 20.172 1 39.22 264 SER A O 1
ATOM 2118 N N . ARG A 1 265 ? -21.922 18.859 19.031 1 35.94 265 ARG A N 1
ATOM 2119 C CA . ARG A 1 265 ? -22.609 19.453 20.188 1 35.94 265 ARG A CA 1
ATOM 2120 C C . ARG A 1 265 ? -23.875 18.656 20.516 1 35.94 265 ARG A C 1
ATOM 2122 O O . ARG A 1 265 ? -24.812 18.625 19.703 1 35.94 265 ARG A O 1
ATOM 2129 N N . SER A 1 266 ? -23.734 17.422 21.062 1 34.19 266 SER A N 1
ATOM 2130 C CA . SER A 1 266 ? -24.906 16.891 21.734 1 34.19 266 SER A CA 1
ATOM 2131 C C . SER A 1 266 ? -25.609 17.953 22.562 1 34.19 266 SER A C 1
ATOM 2133 O O . SER A 1 266 ? -24.953 18.672 23.328 1 34.19 266 SER A O 1
ATOM 2135 N N . GLY A 1 267 ? -26.672 18.516 22.109 1 31.88 267 GLY A N 1
ATOM 2136 C CA . GLY A 1 267 ? -27.609 19.375 22.812 1 31.88 267 GLY A CA 1
ATOM 2137 C C . GLY A 1 267 ? -27.953 18.875 24.203 1 31.88 267 GLY A C 1
ATOM 2138 O O . GLY A 1 267 ? -29.109 18.516 24.469 1 31.88 267 GLY A O 1
ATOM 2139 N N . ASP A 1 268 ? -27.188 18.062 24.859 1 29.22 268 ASP A N 1
ATOM 2140 C CA . ASP A 1 268 ? -27.859 17.891 26.141 1 29.22 268 ASP A CA 1
ATOM 2141 C C . ASP A 1 268 ? -28.172 19.234 26.781 1 29.22 268 ASP A C 1
ATOM 2143 O O . ASP A 1 268 ? -27.281 20.062 26.969 1 29.22 268 ASP A O 1
ATOM 2147 N N . PRO A 1 269 ? -29.391 19.766 26.469 1 30.91 269 PRO A N 1
ATOM 2148 C CA . PRO A 1 269 ? -29.875 20.922 27.219 1 30.91 269 PRO A CA 1
ATOM 2149 C C . PRO A 1 269 ? -29.562 20.828 28.719 1 30.91 269 PRO A C 1
ATOM 2151 O O . PRO A 1 269 ? -30.156 20 29.422 1 30.91 269 PRO A O 1
ATOM 2154 N N . GLY A 1 270 ? -28.391 20.359 29.062 1 26.66 270 GLY A N 1
ATOM 2155 C CA . GLY A 1 270 ? -28.266 20.453 30.516 1 26.66 270 GLY A CA 1
ATOM 2156 C C . GLY A 1 270 ? -28.859 21.734 31.078 1 26.66 270 GLY A C 1
ATOM 2157 O O . GLY A 1 270 ? -28.797 22.781 30.453 1 26.66 270 GLY A O 1
ATOM 2158 N N . THR A 1 271 ? -30.062 21.531 31.703 1 29.8 271 THR A N 1
ATOM 2159 C CA . THR A 1 271 ? -30.797 22.484 32.531 1 29.8 271 THR A CA 1
ATOM 2160 C C . THR A 1 271 ? -29.844 23.375 33.312 1 29.8 271 THR A C 1
ATOM 2162 O O . THR A 1 271 ? -29.359 22.984 34.375 1 29.8 271 THR A O 1
ATOM 2165 N N . GLY A 1 272 ? -28.688 23.562 32.75 1 25.59 272 GLY A N 1
ATOM 2166 C CA . GLY A 1 272 ? -27.859 24.469 33.531 1 25.59 272 GLY A CA 1
ATOM 2167 C C . GLY A 1 272 ? -28.609 25.672 34.062 1 25.59 272 GLY A C 1
ATOM 2168 O O . GLY A 1 272 ? -29.156 26.453 33.281 1 25.59 272 GLY A O 1
ATOM 2169 N N . GLN A 1 273 ? -29.281 25.406 35.125 1 27.2 273 GLN A N 1
ATOM 2170 C CA . GLN A 1 273 ? -29.938 26.453 35.875 1 27.2 273 GLN A CA 1
ATOM 2171 C C . GLN A 1 273 ? -29.109 27.75 35.844 1 27.2 273 GLN A C 1
ATOM 2173 O O . GLN A 1 273 ? -27.891 27.703 36 1 27.2 273 GLN A O 1
ATOM 2178 N N . PRO A 1 274 ? -29.484 28.688 35 1 28.17 274 PRO A N 1
ATOM 2179 C CA . PRO A 1 274 ? -28.844 30 34.969 1 28.17 274 PRO A CA 1
ATOM 2180 C C . PRO A 1 274 ? -28.312 30.422 36.344 1 28.17 274 PRO A C 1
ATOM 2182 O O . PRO A 1 274 ? -29.031 30.359 37.312 1 28.17 274 PRO A O 1
ATOM 2185 N N . SER A 1 275 ? -27.156 29.828 36.719 1 25.7 275 SER A N 1
ATOM 2186 C CA . SER A 1 275 ? -26.688 30.344 38 1 25.7 275 SER A CA 1
ATOM 2187 C C . SER A 1 275 ? -26.984 31.828 38.156 1 25.7 275 SER A C 1
ATOM 2189 O O . SER A 1 275 ? -26.719 32.625 37.219 1 25.7 275 SER A O 1
ATOM 2191 N N . ARG A 1 276 ? -27.984 32.094 38.938 1 28.52 276 ARG A N 1
ATOM 2192 C CA . ARG A 1 276 ? -28.469 33.406 39.375 1 28.52 276 ARG A CA 1
ATOM 2193 C C . ARG A 1 276 ? -27.297 34.344 39.625 1 28.52 276 ARG A C 1
ATOM 2195 O O . ARG A 1 276 ? -26.438 34.094 40.469 1 28.52 276 ARG A O 1
ATOM 2202 N N . LYS A 1 277 ? -26.719 34.844 38.469 1 29.72 277 LYS A N 1
ATOM 2203 C CA . LYS A 1 277 ? -25.828 35.969 38.688 1 29.72 277 LYS A CA 1
ATOM 2204 C C . LYS A 1 277 ? -26.281 36.812 39.875 1 29.72 277 LYS A C 1
ATOM 2206 O O . LYS A 1 277 ? -27.438 37.25 39.938 1 29.72 277 LYS A O 1
ATOM 2211 N N . GLY A 1 278 ? -25.844 36.344 41.094 1 24.8 278 GLY A N 1
ATOM 2212 C CA . GLY A 1 278 ? -26.125 37.062 42.312 1 24.8 278 GLY A CA 1
ATOM 2213 C C . GLY A 1 278 ? -26.172 38.594 42.125 1 24.8 278 GLY A C 1
ATOM 2214 O O . GLY A 1 278 ? -25.453 39.125 41.312 1 24.8 278 GLY A O 1
ATOM 2215 N N . HIS A 1 279 ? -27.391 39.125 42.188 1 25.95 279 HIS A N 1
ATOM 2216 C CA . HIS A 1 279 ? -27.75 40.531 42.25 1 25.95 279 HIS A CA 1
ATOM 2217 C C . HIS A 1 279 ? -26.719 41.312 43.062 1 25.95 279 HIS A C 1
ATOM 2219 O O . HIS A 1 279 ? -26.469 41 44.25 1 25.95 279 HIS A O 1
ATOM 2225 N N . VAL A 1 280 ? -25.516 41.562 42.438 1 26.77 280 VAL A N 1
ATOM 2226 C CA . VAL A 1 280 ? -24.734 42.562 43.156 1 26.77 280 VAL A CA 1
ATOM 2227 C C . VAL A 1 280 ? -25.656 43.656 43.688 1 26.77 280 VAL A C 1
ATOM 2229 O O . VAL A 1 280 ? -26.281 44.375 42.906 1 26.77 280 VAL A O 1
ATOM 2232 N N . THR A 1 281 ? -26.453 43.281 44.75 1 25.95 281 THR A N 1
ATOM 2233 C CA . THR A 1 281 ? -27.266 44.25 45.438 1 25.95 281 THR A CA 1
ATOM 2234 C C . THR A 1 281 ? -26.5 45.562 45.594 1 25.95 281 THR A C 1
ATOM 2236 O O . THR A 1 281 ? -25.391 45.594 46.125 1 25.95 281 THR A O 1
ATOM 2239 N N . TRP A 1 282 ? -26.672 46.469 44.562 1 23.91 282 TRP A N 1
ATOM 2240 C CA . TRP A 1 282 ? -26.344 47.906 44.688 1 23.91 282 TRP A CA 1
ATOM 2241 C C . TRP A 1 282 ? -26.703 48.406 46.094 1 23.91 282 TRP A C 1
ATOM 2243 O O . TRP A 1 282 ? -27.875 48.406 46.469 1 23.91 282 TRP A O 1
ATOM 2253 N N . ARG A 1 283 ? -26 47.875 47.125 1 25.08 283 ARG A N 1
ATOM 2254 C CA . ARG A 1 283 ? -26.297 48.5 48.375 1 25.08 283 ARG A CA 1
ATOM 2255 C C . ARG A 1 283 ? -26.281 50.031 48.25 1 25.08 283 ARG A C 1
ATOM 2257 O O . ARG A 1 283 ? -25.266 50.594 47.812 1 25.08 283 ARG A O 1
ATOM 2264 N N . PRO A 1 284 ? -27.484 50.625 47.906 1 22.59 284 PRO A N 1
ATOM 2265 C CA . PRO A 1 284 ? -27.656 52.094 47.906 1 22.59 284 PRO A CA 1
ATOM 2266 C C . PRO A 1 284 ? -26.828 52.781 49 1 22.59 284 PRO A C 1
ATOM 2268 O O . PRO A 1 284 ? -26.438 52.156 49.969 1 22.59 284 PRO A O 1
ATOM 2271 N N . ASP A 1 285 ? -26.375 53.969 48.625 1 20.92 285 ASP A N 1
ATOM 2272 C CA . ASP A 1 285 ? -25.688 55.062 49.281 1 20.92 285 ASP A CA 1
ATOM 2273 C C . ASP A 1 285 ? -26.25 55.312 50.688 1 20.92 285 ASP A C 1
ATOM 2275 O O . ASP A 1 285 ? -27.469 55.25 50.906 1 20.92 285 ASP A O 1
ATOM 2279 N N . GLN A 1 286 ? -25.5 54.812 51.656 1 21.39 286 GLN A N 1
ATOM 2280 C CA . GLN A 1 286 ? -25.594 55.156 53.062 1 21.39 286 GLN A CA 1
ATOM 2281 C C . GLN A 1 286 ? -26 56.625 53.25 1 21.39 286 GLN A C 1
ATOM 2283 O O . GLN A 1 286 ? -25.266 57.5 52.844 1 21.39 286 GLN A O 1
ATOM 2288 N N . ALA A 1 287 ? -27.359 56.906 53.188 1 21.33 287 ALA A N 1
ATOM 2289 C CA . ALA A 1 287 ? -28.047 58.094 53.719 1 21.33 287 ALA A CA 1
ATOM 2290 C C . ALA A 1 287 ? -27.391 58.594 55 1 21.33 287 ALA A C 1
ATOM 2292 O O . ALA A 1 287 ? -27.172 57.812 55.938 1 21.33 287 ALA A O 1
ATOM 2293 N N . ARG A 1 288 ? -26.703 59.75 54.875 1 22.38 288 ARG A N 1
ATOM 2294 C CA . ARG A 1 288 ? -26.203 60.625 55.938 1 22.38 288 ARG A CA 1
ATOM 2295 C C . ARG A 1 288 ? -27.344 61.094 56.844 1 22.38 288 ARG A C 1
ATOM 2297 O O . ARG A 1 288 ? -28.125 61.938 56.469 1 22.38 288 ARG A O 1
ATOM 2304 N N . SER A 1 289 ? -28.328 60.25 57.219 1 18.94 289 SER A N 1
ATOM 2305 C CA . SER A 1 289 ? -29.203 60.875 58.219 1 18.94 289 SER A CA 1
ATOM 2306 C C . SER A 1 289 ? -28.422 61.688 59.219 1 18.94 289 SER A C 1
ATOM 2308 O O . SER A 1 289 ? -27.516 61.156 59.875 1 18.94 289 SER A O 1
ATOM 2310 N N . VAL A 1 290 ? -28.406 63.031 59.031 1 20.78 290 VAL A N 1
ATOM 2311 C CA . VAL A 1 290 ? -28.219 64.188 59.875 1 20.78 290 VAL A CA 1
ATOM 2312 C C . VAL A 1 290 ? -29.141 64.125 61.094 1 20.78 290 VAL A C 1
ATOM 2314 O O . VAL A 1 290 ? -30.312 63.812 60.969 1 20.78 290 VAL A O 1
ATOM 2317 N N . SER A 1 291 ? -28.672 64.25 62.375 1 20.09 291 SER A N 1
ATOM 2318 C CA . SER A 1 291 ? -29.234 64.5 63.688 1 20.09 291 SER A CA 1
ATOM 2319 C C . SER A 1 291 ? -29.844 65.875 63.812 1 20.09 291 SER A C 1
ATOM 2321 O O . SER A 1 291 ? -29.125 66.875 64 1 20.09 291 SER A O 1
ATOM 2323 N N . SER A 1 292 ? -30.656 66.5 62.906 1 18.95 292 SER A N 1
ATOM 2324 C CA . SER A 1 292 ? -31.234 67.688 63.594 1 18.95 292 SER A CA 1
ATOM 2325 C C . SER A 1 292 ? -31.859 67.25 64.938 1 18.95 292 SER A C 1
ATOM 2327 O O . SER A 1 292 ? -32.188 66.062 65.125 1 18.95 292 SER A O 1
ATOM 2329 N N . VAL A 1 293 ? -32.156 68.312 66 1 20.73 293 VAL A N 1
ATOM 2330 C CA . VAL A 1 293 ? -32.344 69.062 67.25 1 20.73 293 VAL A CA 1
ATOM 2331 C C . VAL A 1 293 ? -33.812 69 67.688 1 20.73 293 VAL A C 1
ATOM 2333 O O . VAL A 1 293 ? -34.656 68.5 66.938 1 20.73 293 VAL A O 1
ATOM 2336 N N . PHE A 1 294 ? -34.594 70.188 67.938 1 21.23 294 PHE A N 1
ATOM 2337 C CA . PHE A 1 294 ? -35.094 70.625 69.25 1 21.23 294 PHE A CA 1
ATOM 2338 C C . PHE A 1 294 ? -36.406 69.938 69.625 1 21.23 294 PHE A C 1
ATOM 2340 O O . PHE A 1 294 ? -36.531 69.312 70.625 1 21.23 294 PHE A O 1
ATOM 2347 N N . GLN A 1 295 ? -37.594 70.625 69.188 1 20.17 295 GLN A N 1
ATOM 2348 C CA . GLN A 1 295 ? -38.625 71.438 69.875 1 20.17 295 GLN A CA 1
ATOM 2349 C C . GLN A 1 295 ? -39.875 70.562 70.062 1 20.17 295 GLN A C 1
ATOM 2351 O O . GLN A 1 295 ? -40.562 70.188 69.125 1 20.17 295 GLN A O 1
ATOM 2356 N N . ARG A 1 296 ? -40.188 69.5 70.812 1 16.7 296 ARG A N 1
ATOM 2357 C CA . ARG A 1 296 ? -41.25 69.312 71.75 1 16.7 296 ARG A CA 1
ATOM 2358 C C . ARG A 1 296 ? -41.219 70.438 72.812 1 16.7 296 ARG A C 1
ATOM 2360 O O . ARG A 1 296 ? -40.344 70.438 73.688 1 16.7 296 ARG A O 1
ATOM 2367 N N . PRO A 1 297 ? -41.531 71.875 72.75 1 17.84 297 PRO A N 1
ATOM 2368 C CA . PRO A 1 297 ? -42.625 72.312 73.688 1 17.84 297 PRO A CA 1
ATOM 2369 C C . PRO A 1 297 ? -43.906 71.562 73.375 1 17.84 297 PRO A C 1
ATOM 2371 O O . PRO A 1 297 ? -44.438 70.875 74.312 1 17.84 297 PRO A O 1
ATOM 2374 N N . ARG A 1 298 ? -45.125 72.438 72.688 1 19.52 298 ARG A N 1
ATOM 2375 C CA . ARG A 1 298 ? -46.312 73.188 73.125 1 19.52 298 ARG A CA 1
ATOM 2376 C C . ARG A 1 298 ? -47.531 72.25 73.188 1 19.52 298 ARG A C 1
ATOM 2378 O O . ARG A 1 298 ? -47.594 71.188 72.562 1 19.52 298 ARG A O 1
ATOM 2385 N N . ILE A 1 299 ? -48.562 73.188 73.375 1 18.06 299 ILE A N 1
ATOM 2386 C CA . ILE A 1 299 ? -49.5 74.312 73.375 1 18.06 299 ILE A CA 1
ATOM 2387 C C . ILE A 1 299 ? -50.094 74.5 72 1 18.06 299 ILE A C 1
ATOM 2389 O O . ILE A 1 299 ? -49.438 74.25 71 1 18.06 299 ILE A O 1
ATOM 2393 N N . MET B 1 1 ? 4.309 -29.203 -2.643 1 59.88 1 MET B N 1
ATOM 2394 C CA . MET B 1 1 ? 3.613 -28.078 -2.023 1 59.88 1 MET B CA 1
ATOM 2395 C C . MET B 1 1 ? 4.586 -27.188 -1.253 1 59.88 1 MET B C 1
ATOM 2397 O O . MET B 1 1 ? 4.641 -25.984 -1.472 1 59.88 1 MET B O 1
ATOM 2401 N N . ALA B 1 2 ? 5.438 -27.859 -0.51 1 65.81 2 ALA B N 1
ATOM 2402 C CA . ALA B 1 2 ? 6.406 -27.156 0.322 1 65.81 2 ALA B CA 1
ATOM 2403 C C . ALA B 1 2 ? 7.453 -26.453 -0.536 1 65.81 2 ALA B C 1
ATOM 2405 O O . ALA B 1 2 ? 7.871 -25.328 -0.222 1 65.81 2 ALA B O 1
ATOM 2406 N N . VAL B 1 3 ? 7.633 -27.109 -1.671 1 73.25 3 VAL B N 1
ATOM 2407 C CA . VAL B 1 3 ? 8.688 -26.547 -2.51 1 73.25 3 VAL B CA 1
ATOM 2408 C C . VAL B 1 3 ? 8.227 -25.234 -3.125 1 73.25 3 VAL B C 1
ATOM 2410 O O . VAL B 1 3 ? 8.992 -24.266 -3.197 1 73.25 3 VAL B O 1
ATOM 2413 N N . MET B 1 4 ? 6.961 -25.203 -3.402 1 80.19 4 MET B N 1
ATOM 2414 C CA . MET B 1 4 ? 6.441 -23.984 -4.016 1 80.19 4 MET B CA 1
ATOM 2415 C C . MET B 1 4 ? 6.309 -22.875 -2.982 1 80.19 4 MET B C 1
ATOM 2417 O O . MET B 1 4 ? 6.48 -21.688 -3.305 1 80.19 4 MET B O 1
ATOM 2421 N N . ASP B 1 5 ? 6.098 -23.234 -1.74 1 81.94 5 ASP B N 1
ATOM 2422 C CA . ASP B 1 5 ? 6.016 -22.266 -0.659 1 81.94 5 ASP B CA 1
ATOM 2423 C C . ASP B 1 5 ? 7.344 -21.531 -0.48 1 81.94 5 ASP B C 1
ATOM 2425 O O . ASP B 1 5 ? 7.371 -20.312 -0.309 1 81.94 5 ASP B O 1
ATOM 2429 N N . LEU B 1 6 ? 8.328 -22.266 -0.655 1 79 6 LEU B N 1
ATOM 2430 C CA . LEU B 1 6 ? 9.641 -21.688 -0.413 1 79 6 LEU B CA 1
ATOM 2431 C C . LEU B 1 6 ? 10.172 -21 -1.669 1 79 6 LEU B C 1
ATOM 2433 O O . LEU B 1 6 ? 11.008 -20.094 -1.583 1 79 6 LEU B O 1
ATOM 2437 N N . SER B 1 7 ? 9.656 -21.391 -2.777 1 83.12 7 SER B N 1
ATOM 2438 C CA . SER B 1 7 ? 10.164 -20.812 -4.02 1 83.12 7 SER B CA 1
ATOM 2439 C C . SER B 1 7 ? 9.367 -19.578 -4.426 1 83.12 7 SER B C 1
ATOM 2441 O O . SER B 1 7 ? 9.945 -18.531 -4.715 1 83.12 7 SER B O 1
ATOM 2443 N N . LEU B 1 8 ? 8.102 -19.672 -4.355 1 90.5 8 LEU B N 1
ATOM 2444 C CA . LEU B 1 8 ? 7.262 -18.578 -4.844 1 90.5 8 LEU B CA 1
ATOM 2445 C C . LEU B 1 8 ? 6.734 -17.734 -3.686 1 90.5 8 LEU B C 1
ATOM 2447 O O . LEU B 1 8 ? 6.355 -16.578 -3.875 1 90.5 8 LEU B O 1
ATOM 2451 N N . GLY B 1 9 ? 6.793 -18.281 -2.514 1 91.62 9 GLY B N 1
ATOM 2452 C CA . GLY B 1 9 ? 6.297 -17.594 -1.334 1 91.62 9 GLY B CA 1
ATOM 2453 C C . GLY B 1 9 ? 7.012 -16.297 -1.062 1 91.62 9 GLY B C 1
ATOM 2454 O O . GLY B 1 9 ? 6.375 -15.242 -0.945 1 91.62 9 GLY B O 1
ATOM 2455 N N . PRO B 1 10 ? 8.281 -16.312 -1.006 1 93.19 10 PRO B N 1
ATOM 2456 C CA . PRO B 1 10 ? 9.031 -15.078 -0.75 1 93.19 10 PRO B CA 1
ATOM 2457 C C . PRO B 1 10 ? 8.797 -14.016 -1.818 1 93.19 10 PRO B C 1
ATOM 2459 O O . PRO B 1 10 ? 8.789 -12.82 -1.511 1 93.19 10 PRO B O 1
ATOM 2462 N N . ILE B 1 11 ? 8.586 -14.406 -3.035 1 94 11 ILE B N 1
ATOM 2463 C CA . ILE B 1 11 ? 8.328 -13.461 -4.117 1 94 11 ILE B CA 1
ATOM 2464 C C . ILE B 1 11 ? 6.977 -12.781 -3.896 1 94 11 ILE B C 1
ATOM 2466 O O . ILE B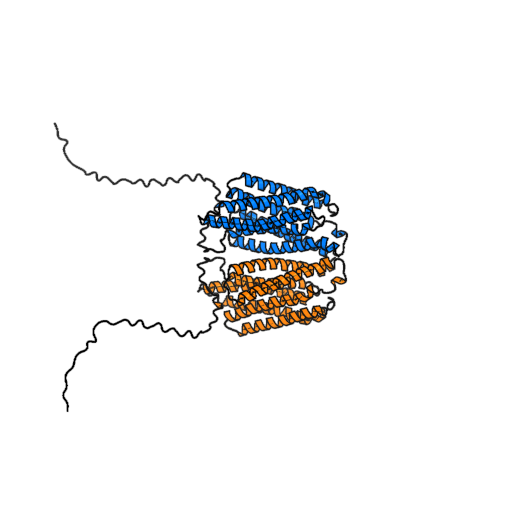 1 11 ? 6.863 -11.562 -4 1 94 11 ILE B O 1
ATOM 2470 N N . LEU B 1 12 ? 6.031 -13.57 -3.549 1 95.38 12 LEU B N 1
ATOM 2471 C CA . LEU B 1 12 ? 4.691 -13.031 -3.336 1 95.38 12 LEU B CA 1
ATOM 2472 C C . LEU B 1 12 ? 4.66 -12.117 -2.115 1 95.38 12 LEU B C 1
ATOM 2474 O O . LEU B 1 12 ? 4.207 -10.969 -2.203 1 95.38 12 LEU B O 1
ATOM 2478 N N . LEU B 1 13 ? 5.16 -12.586 -1.009 1 95.44 13 LEU B N 1
ATOM 2479 C CA . LEU B 1 13 ? 5.105 -11.805 0.221 1 95.44 13 LEU B CA 1
ATOM 2480 C C . LEU B 1 13 ? 5.98 -10.555 0.112 1 95.44 13 LEU B C 1
ATOM 2482 O O . LEU B 1 13 ? 5.609 -9.492 0.608 1 95.44 13 LEU B O 1
ATOM 2486 N N . GLY B 1 14 ? 7.141 -10.742 -0.472 1 97.12 14 GLY B N 1
ATOM 2487 C CA . GLY B 1 14 ? 7.98 -9.578 -0.702 1 97.12 14 GLY B CA 1
ATOM 2488 C C . GLY B 1 14 ? 7.301 -8.508 -1.539 1 97.12 14 GLY B C 1
ATOM 2489 O O . GLY B 1 14 ? 7.41 -7.316 -1.242 1 97.12 14 GLY B O 1
ATOM 2490 N N . THR B 1 15 ? 6.598 -8.898 -2.557 1 97.25 15 THR B N 1
ATOM 2491 C CA . THR B 1 15 ? 5.879 -7.969 -3.422 1 97.25 15 THR B CA 1
ATOM 2492 C C . THR B 1 15 ? 4.738 -7.297 -2.666 1 97.25 15 THR B C 1
ATOM 2494 O O . THR B 1 15 ? 4.48 -6.105 -2.848 1 97.25 15 THR B O 1
ATOM 2497 N N . ILE B 1 16 ? 4.086 -8.039 -1.829 1 97.31 16 ILE B N 1
ATOM 2498 C CA . ILE B 1 16 ? 2.984 -7.504 -1.033 1 97.31 16 ILE B CA 1
ATOM 2499 C C . ILE B 1 16 ? 3.5 -6.402 -0.115 1 97.31 16 ILE B C 1
ATOM 2501 O O . ILE B 1 16 ? 2.906 -5.324 -0.035 1 97.31 16 ILE B O 1
ATOM 2505 N N . VAL B 1 17 ? 4.574 -6.664 0.515 1 97.12 17 VAL B N 1
ATOM 2506 C CA . VAL B 1 17 ? 5.148 -5.66 1.4 1 97.12 17 VAL B CA 1
ATOM 2507 C C . VAL B 1 17 ? 5.617 -4.457 0.582 1 97.12 17 VAL B C 1
ATOM 2509 O O . VAL B 1 17 ? 5.457 -3.311 1.005 1 97.12 17 VAL B O 1
ATOM 2512 N N . ASN B 1 18 ? 6.152 -4.715 -0.547 1 98.25 18 ASN B N 1
ATOM 2513 C CA . ASN B 1 18 ? 6.562 -3.646 -1.454 1 98.25 18 ASN B CA 1
ATOM 2514 C C . ASN B 1 18 ? 5.391 -2.738 -1.818 1 98.25 18 ASN B C 1
ATOM 2516 O O . ASN B 1 18 ? 5.496 -1.516 -1.72 1 98.25 18 ASN B O 1
ATOM 2520 N N . ILE B 1 19 ? 4.348 -3.344 -2.154 1 97.56 19 ILE B N 1
ATOM 2521 C CA . ILE B 1 19 ? 3.174 -2.594 -2.584 1 97.56 19 ILE B CA 1
ATOM 2522 C C . ILE B 1 19 ? 2.584 -1.835 -1.396 1 97.56 19 ILE B C 1
ATOM 2524 O O . ILE B 1 19 ? 2.139 -0.694 -1.54 1 97.56 19 ILE B O 1
ATOM 2528 N N . TRP B 1 20 ? 2.537 -2.492 -0.281 1 96.5 20 TRP B N 1
ATOM 2529 C CA . TRP B 1 20 ? 2.074 -1.83 0.935 1 96.5 20 TRP B CA 1
ATOM 2530 C C . TRP B 1 20 ? 2.889 -0.572 1.215 1 96.5 20 TRP B C 1
ATOM 2532 O O . TRP B 1 20 ? 2.326 0.5 1.449 1 96.5 20 TRP B O 1
ATOM 2542 N N . LEU B 1 21 ? 4.168 -0.697 1.154 1 97.19 21 LEU B N 1
ATOM 2543 C CA . LEU B 1 21 ? 5.066 0.426 1.397 1 97.19 21 LEU B CA 1
ATOM 2544 C C . LEU B 1 21 ? 4.938 1.474 0.296 1 97.19 21 LEU B C 1
ATOM 2546 O O . LEU B 1 21 ? 5.105 2.668 0.547 1 97.19 21 LEU B O 1
ATOM 2550 N N . TYR B 1 22 ? 4.664 1.014 -0.93 1 97.44 22 TYR B N 1
ATOM 2551 C CA . TYR B 1 22 ? 4.438 1.945 -2.031 1 97.44 22 TYR B CA 1
ATOM 2552 C C . TYR B 1 22 ? 3.23 2.832 -1.756 1 97.44 22 TYR B C 1
ATOM 2554 O O . TYR B 1 22 ? 3.229 4.016 -2.104 1 97.44 22 TYR B O 1
ATOM 2562 N N . GLY B 1 23 ? 2.191 2.271 -1.151 1 94.62 23 GLY B N 1
ATOM 2563 C CA . GLY B 1 23 ? 1.062 3.092 -0.742 1 94.62 23 GLY B CA 1
ATOM 2564 C C . GLY B 1 23 ? 1.448 4.207 0.211 1 94.62 23 GLY B C 1
ATOM 2565 O O . GLY B 1 23 ? 1.024 5.352 0.04 1 94.62 23 GLY B O 1
ATOM 2566 N N . ILE B 1 24 ? 2.291 3.865 1.122 1 92.88 24 ILE B N 1
ATOM 2567 C CA . ILE B 1 24 ? 2.799 4.852 2.068 1 92.88 24 ILE B CA 1
ATOM 2568 C C . ILE B 1 24 ? 3.623 5.902 1.326 1 92.88 24 ILE B C 1
ATOM 2570 O O . ILE B 1 24 ? 3.482 7.102 1.576 1 92.88 24 ILE B O 1
ATOM 2574 N N . MET B 1 25 ? 4.395 5.434 0.401 1 95.31 25 MET B N 1
ATOM 2575 C CA . MET B 1 25 ? 5.266 6.328 -0.357 1 95.31 25 MET B CA 1
ATOM 2576 C C . MET B 1 25 ? 4.449 7.324 -1.175 1 95.31 25 MET B C 1
ATOM 2578 O O . MET B 1 25 ? 4.816 8.492 -1.275 1 95.31 25 MET B O 1
ATOM 2582 N N . VAL B 1 26 ? 3.369 6.879 -1.711 1 93.56 26 VAL B N 1
ATOM 2583 C CA . VAL B 1 26 ? 2.518 7.758 -2.502 1 93.56 26 VAL B CA 1
ATOM 2584 C C . VAL B 1 26 ? 1.944 8.859 -1.613 1 93.56 26 VAL B C 1
ATOM 2586 O O . VAL B 1 26 ? 1.946 10.031 -1.99 1 93.56 26 VAL B O 1
ATOM 2589 N N . THR B 1 27 ? 1.514 8.5 -0.444 1 90.5 27 THR B N 1
ATOM 2590 C CA . THR B 1 27 ? 0.956 9.469 0.49 1 90.5 27 THR B CA 1
ATOM 2591 C C . THR B 1 27 ? 2.021 10.469 0.93 1 90.5 27 THR B C 1
ATOM 2593 O O . THR B 1 27 ? 1.771 11.68 0.961 1 90.5 27 THR B O 1
ATOM 2596 N N . GLN B 1 28 ? 3.209 9.992 1.178 1 91.12 28 GLN B N 1
ATOM 2597 C CA . GLN B 1 28 ? 4.301 10.859 1.612 1 91.12 28 GLN B CA 1
ATOM 2598 C C . GLN B 1 28 ? 4.711 11.82 0.503 1 91.12 28 GLN B C 1
ATOM 2600 O O . GLN B 1 28 ? 5.031 12.977 0.769 1 91.12 28 GLN B O 1
ATOM 2605 N N . THR B 1 29 ? 4.734 11.32 -0.669 1 93.62 29 THR B N 1
ATOM 2606 C CA . THR B 1 29 ? 5.109 12.156 -1.8 1 93.62 29 THR B CA 1
ATOM 2607 C C . THR B 1 29 ? 4.07 13.25 -2.031 1 93.62 29 THR B C 1
ATOM 2609 O O . THR B 1 29 ? 4.418 14.398 -2.303 1 93.62 29 THR B O 1
ATOM 2612 N N . THR B 1 30 ? 2.787 12.859 -1.865 1 89.38 30 THR B N 1
ATOM 2613 C CA . THR B 1 30 ? 1.723 13.844 -2.004 1 89.38 30 THR B CA 1
ATOM 2614 C C . THR B 1 30 ? 1.839 14.922 -0.928 1 89.38 30 THR B C 1
ATOM 2616 O O . THR B 1 30 ? 1.71 16.109 -1.217 1 89.38 30 THR B O 1
ATOM 2619 N N . MET B 1 31 ? 2.109 14.516 0.225 1 86.81 31 MET B N 1
ATOM 2620 C CA . MET B 1 31 ? 2.297 15.461 1.322 1 86.81 31 MET B CA 1
ATOM 2621 C C . MET B 1 31 ? 3.48 16.391 1.05 1 86.81 31 MET B C 1
ATOM 2623 O O . MET B 1 31 ? 3.422 17.578 1.341 1 86.81 31 MET B O 1
ATOM 2627 N N . TYR B 1 32 ? 4.539 15.906 0.505 1 91.44 32 TYR B N 1
ATOM 2628 C CA . TYR B 1 32 ? 5.73 16.688 0.196 1 91.44 32 TYR B CA 1
ATOM 2629 C C . TYR B 1 32 ? 5.414 17.781 -0.809 1 91.44 32 TYR B C 1
ATOM 2631 O O . TYR B 1 32 ? 5.781 18.953 -0.604 1 91.44 32 TYR B O 1
ATOM 2639 N N . TYR B 1 33 ? 4.707 17.484 -1.853 1 91.19 33 TYR B N 1
ATOM 2640 C CA . TYR B 1 33 ? 4.441 18.469 -2.9 1 91.19 33 TYR B CA 1
ATOM 2641 C C . TYR B 1 33 ? 3.43 19.5 -2.434 1 91.19 33 TYR B C 1
ATOM 2643 O O . TYR B 1 33 ? 3.453 20.656 -2.889 1 91.19 33 TYR B O 1
ATOM 2651 N N . VAL B 1 34 ? 2.623 19.109 -1.459 1 83.12 34 VAL B N 1
ATOM 2652 C CA . VAL B 1 34 ? 1.661 20.047 -0.898 1 83.12 34 VAL B CA 1
ATOM 2653 C C . VAL B 1 34 ? 2.361 20.969 0.105 1 83.12 34 VAL B C 1
ATOM 2655 O O . VAL B 1 34 ? 2.133 22.188 0.112 1 83.12 34 VAL B O 1
ATOM 2658 N N . ALA B 1 35 ? 3.242 20.438 0.79 1 83.25 35 ALA B N 1
ATOM 2659 C CA . ALA B 1 35 ? 3.896 21.172 1.868 1 83.25 35 ALA B CA 1
ATOM 2660 C C . ALA B 1 35 ? 5.051 22.016 1.336 1 83.25 35 ALA B C 1
ATOM 2662 O O . ALA B 1 35 ? 5.34 23.094 1.868 1 83.25 35 ALA B O 1
ATOM 2663 N N . PHE B 1 36 ? 5.672 21.547 0.253 1 89.25 36 PHE B N 1
ATOM 2664 C CA . PHE B 1 36 ? 6.879 22.219 -0.2 1 89.25 36 PHE B CA 1
ATOM 2665 C C . PHE B 1 36 ? 6.816 22.5 -1.698 1 89.25 36 PHE B C 1
ATOM 2667 O O . PHE B 1 36 ? 7.676 22.031 -2.453 1 89.25 36 PHE B O 1
ATOM 2674 N N . PRO B 1 37 ? 5.938 23.297 -2.086 1 85.44 37 PRO B N 1
ATOM 2675 C CA . PRO B 1 37 ? 5.828 23.594 -3.518 1 85.44 37 PRO B CA 1
ATOM 2676 C C . PRO B 1 37 ? 7.031 24.375 -4.051 1 85.44 37 PRO B C 1
ATOM 2678 O O . PRO B 1 37 ? 7.336 24.297 -5.246 1 85.44 37 PRO B O 1
ATOM 2681 N N . ARG B 1 38 ? 7.785 25.125 -3.143 1 88.75 38 ARG B N 1
ATOM 2682 C CA . ARG B 1 38 ? 8.891 25.969 -3.596 1 88.75 38 ARG B CA 1
ATOM 2683 C C . ARG B 1 38 ? 10.227 25.453 -3.07 1 88.75 38 ARG B C 1
ATOM 2685 O O . ARG B 1 38 ? 11.141 26.234 -2.789 1 88.75 38 ARG B O 1
ATOM 2692 N N . ASP B 1 39 ? 10.344 24.203 -2.984 1 91.06 39 ASP B N 1
ATOM 2693 C CA . ASP B 1 39 ? 11.594 23.594 -2.551 1 91.06 39 ASP B CA 1
ATOM 2694 C C . ASP B 1 39 ? 12.664 23.672 -3.643 1 91.06 39 ASP B C 1
ATOM 2696 O O . ASP B 1 39 ? 12.359 24.016 -4.789 1 91.06 39 ASP B O 1
ATOM 2700 N N . HIS B 1 40 ? 13.922 23.594 -3.256 1 92.25 40 HIS B N 1
ATOM 2701 C CA . HIS B 1 40 ? 15.023 23.641 -4.211 1 92.25 40 HIS B CA 1
ATOM 2702 C C . HIS B 1 40 ? 14.789 22.672 -5.367 1 92.25 40 HIS B C 1
ATOM 2704 O O . HIS B 1 40 ? 14.297 21.562 -5.164 1 92.25 40 HIS B O 1
ATOM 2710 N N . ARG B 1 41 ? 15.164 23.031 -6.504 1 92.69 41 ARG B N 1
ATOM 2711 C CA . ARG B 1 41 ? 14.891 22.281 -7.73 1 92.69 41 ARG B CA 1
ATOM 2712 C C . ARG B 1 41 ? 15.523 20.891 -7.676 1 92.69 41 ARG B C 1
ATOM 2714 O O . ARG B 1 41 ? 14.922 19.922 -8.133 1 92.69 41 ARG B O 1
ATOM 2721 N N . TRP B 1 42 ? 16.734 20.844 -7.152 1 92.44 42 TRP B N 1
ATOM 2722 C CA . TRP B 1 42 ? 17.438 19.547 -7.18 1 92.44 42 TRP B CA 1
ATOM 2723 C C . TRP B 1 42 ? 16.75 18.547 -6.262 1 92.44 42 TRP B C 1
ATOM 2725 O O . TRP B 1 42 ? 16.75 17.344 -6.539 1 92.44 42 TRP B O 1
ATOM 2735 N N . ILE B 1 43 ? 16.172 18.953 -5.148 1 94.25 43 ILE B N 1
ATOM 2736 C CA . ILE B 1 43 ? 15.438 18.062 -4.258 1 94.25 43 ILE B CA 1
ATOM 2737 C C . ILE B 1 43 ? 14.148 17.594 -4.934 1 94.25 43 ILE B C 1
ATOM 2739 O O . ILE B 1 43 ? 13.781 16.422 -4.848 1 94.25 43 ILE B O 1
ATOM 2743 N N . LYS B 1 44 ? 13.539 18.453 -5.684 1 95.69 44 LYS B N 1
ATOM 2744 C CA . LYS B 1 44 ? 12.32 18.109 -6.41 1 95.69 44 LYS B CA 1
ATOM 2745 C C . LYS B 1 44 ? 12.602 17.078 -7.5 1 95.69 44 LYS B C 1
ATOM 2747 O O . LYS B 1 44 ? 11.805 16.172 -7.719 1 95.69 44 LYS B O 1
ATOM 2752 N N . ILE B 1 45 ? 13.727 17.297 -8.102 1 96.31 45 ILE B N 1
ATOM 2753 C CA . ILE B 1 45 ? 14.125 16.344 -9.133 1 96.31 45 ILE B CA 1
ATOM 2754 C C . ILE B 1 45 ? 14.383 14.977 -8.508 1 96.31 45 ILE B C 1
ATOM 2756 O O . ILE B 1 45 ? 13.977 13.953 -9.062 1 96.31 45 ILE B O 1
ATOM 2760 N N . LEU B 1 46 ? 15.016 14.969 -7.383 1 97.38 46 LEU B N 1
ATOM 2761 C CA . LEU B 1 46 ? 15.297 13.719 -6.688 1 97.38 46 LEU B CA 1
ATOM 2762 C C . LEU B 1 46 ? 14.008 13.016 -6.281 1 97.38 46 LEU B C 1
ATOM 2764 O O . LEU B 1 46 ? 13.852 11.812 -6.512 1 97.38 46 LEU B O 1
ATOM 2768 N N . VAL B 1 47 ? 13.07 13.742 -5.703 1 97.5 47 VAL B N 1
ATOM 2769 C CA . VAL B 1 47 ? 11.805 13.18 -5.254 1 97.5 47 VAL B CA 1
ATOM 2770 C C . VAL B 1 47 ? 11.023 12.641 -6.449 1 97.5 47 VAL B C 1
ATOM 2772 O O . VAL B 1 47 ? 10.469 11.539 -6.391 1 97.5 47 VAL B O 1
ATOM 2775 N N . THR B 1 48 ? 10.984 13.383 -7.574 1 97.5 48 THR B N 1
ATOM 2776 C CA . THR B 1 48 ? 10.289 12.938 -8.773 1 97.5 48 THR B CA 1
ATOM 2777 C C . THR B 1 48 ? 10.953 11.688 -9.359 1 97.5 48 THR B C 1
ATOM 2779 O O . THR B 1 48 ? 10.266 10.75 -9.766 1 97.5 48 THR B O 1
ATOM 2782 N N . TYR B 1 49 ? 12.273 11.75 -9.383 1 97.81 49 TYR B N 1
ATOM 2783 C CA . TYR B 1 49 ? 13.047 10.602 -9.852 1 97.81 49 TYR B CA 1
ATOM 2784 C C . TYR B 1 49 ? 12.719 9.359 -9.031 1 97.81 49 TYR B C 1
ATOM 2786 O O . TYR B 1 49 ? 12.43 8.297 -9.594 1 97.81 49 TYR B O 1
ATOM 2794 N N . LEU B 1 50 ? 12.742 9.477 -7.719 1 98.06 50 LEU B N 1
ATOM 2795 C CA . LEU B 1 50 ? 12.461 8.352 -6.832 1 98.06 50 LEU B CA 1
ATOM 2796 C C . LEU B 1 50 ? 11.023 7.863 -7.008 1 98.06 50 LEU B C 1
ATOM 2798 O O . LEU B 1 50 ? 10.766 6.656 -6.988 1 98.06 50 LEU B O 1
ATOM 2802 N N . PHE B 1 51 ? 10.125 8.789 -7.211 1 97.94 51 PHE B N 1
ATOM 2803 C CA . PHE B 1 51 ? 8.719 8.422 -7.387 1 97.94 51 PHE B CA 1
ATOM 2804 C C . PHE B 1 51 ? 8.523 7.598 -8.656 1 97.94 51 PHE B C 1
ATOM 2806 O O . PHE B 1 51 ? 7.848 6.57 -8.633 1 97.94 51 PHE B O 1
ATOM 2813 N N . ILE B 1 52 ? 9.125 7.996 -9.68 1 97.5 52 ILE B N 1
ATOM 2814 C CA . ILE B 1 52 ? 8.984 7.324 -10.969 1 97.5 52 ILE B CA 1
ATOM 2815 C C . ILE B 1 52 ? 9.609 5.938 -10.898 1 97.5 52 ILE B C 1
ATOM 2817 O O . ILE B 1 52 ? 8.984 4.941 -11.273 1 97.5 52 ILE B O 1
ATOM 2821 N N . VAL B 1 53 ? 10.805 5.891 -10.406 1 97.69 53 VAL B N 1
ATOM 2822 C CA . VAL B 1 53 ? 11.516 4.621 -10.359 1 97.69 53 VAL B CA 1
ATOM 2823 C C . VAL B 1 53 ? 10.812 3.672 -9.383 1 97.69 53 VAL B C 1
ATOM 2825 O O . VAL B 1 53 ? 10.711 2.473 -9.648 1 97.69 53 VAL B O 1
ATOM 2828 N N . ASP B 1 54 ? 10.344 4.199 -8.305 1 97.5 54 ASP B N 1
ATOM 2829 C CA . ASP B 1 54 ? 9.609 3.41 -7.324 1 97.5 54 ASP B CA 1
ATOM 2830 C C . ASP B 1 54 ? 8.32 2.85 -7.922 1 97.5 54 ASP B C 1
ATOM 2832 O O . ASP B 1 54 ? 7.961 1.7 -7.664 1 97.5 54 ASP B O 1
ATOM 2836 N N . THR B 1 55 ? 7.66 3.656 -8.672 1 97.31 55 THR B N 1
ATOM 2837 C CA . THR B 1 55 ? 6.434 3.221 -9.328 1 97.31 55 THR B CA 1
ATOM 2838 C C . THR B 1 55 ? 6.719 2.115 -10.336 1 97.31 55 THR B C 1
ATOM 2840 O O . THR B 1 55 ? 6.035 1.091 -10.352 1 97.31 55 THR B O 1
ATOM 2843 N N . LEU B 1 56 ? 7.711 2.314 -11.086 1 97.25 56 LEU B N 1
ATOM 2844 C CA . LEU B 1 56 ? 8.102 1.304 -12.062 1 97.25 56 LEU B CA 1
ATOM 2845 C C . LEU B 1 56 ? 8.492 0.001 -11.367 1 97.25 56 LEU B C 1
ATOM 2847 O O . LEU B 1 56 ? 8.102 -1.082 -11.812 1 97.25 56 LEU B O 1
ATOM 2851 N N . ASN B 1 57 ? 9.258 0.134 -10.328 1 97.75 57 ASN B N 1
ATOM 2852 C CA . ASN B 1 57 ? 9.664 -1.046 -9.57 1 97.75 57 ASN B CA 1
ATOM 2853 C C . ASN B 1 57 ? 8.453 -1.841 -9.086 1 97.75 57 ASN B C 1
ATOM 2855 O O . ASN B 1 57 ? 8.445 -3.07 -9.164 1 97.75 57 ASN B O 1
ATOM 2859 N N . SER B 1 58 ? 7.449 -1.144 -8.578 1 97.5 58 SER B N 1
ATOM 2860 C CA . SER B 1 58 ? 6.242 -1.811 -8.102 1 97.5 58 SER B CA 1
ATOM 2861 C C . SER B 1 58 ? 5.52 -2.521 -9.242 1 97.5 58 SER B C 1
ATOM 2863 O O . SER B 1 58 ? 5.051 -3.648 -9.086 1 97.5 58 SER B O 1
ATOM 2865 N N . ILE B 1 59 ? 5.445 -1.875 -10.367 1 96.31 59 ILE B N 1
ATOM 2866 C CA . ILE B 1 59 ? 4.805 -2.469 -11.539 1 96.31 59 ILE B CA 1
ATOM 2867 C C . ILE B 1 59 ? 5.559 -3.729 -11.953 1 96.31 59 ILE B C 1
ATOM 2869 O O . ILE B 1 59 ? 4.949 -4.75 -12.273 1 96.31 59 ILE B O 1
ATOM 2873 N N . PHE B 1 60 ? 6.848 -3.645 -11.945 1 96.88 60 PHE B N 1
ATOM 2874 C CA . PHE B 1 60 ? 7.664 -4.793 -12.32 1 96.88 60 PHE B CA 1
ATOM 2875 C C . PHE B 1 60 ? 7.477 -5.941 -11.336 1 96.88 60 PHE B C 1
ATOM 2877 O O . PHE B 1 60 ? 7.41 -7.105 -11.742 1 96.88 60 PHE B O 1
ATOM 2884 N N . ASP B 1 61 ? 7.402 -5.617 -10.078 1 97.25 61 ASP B N 1
ATOM 2885 C CA . ASP B 1 61 ? 7.199 -6.66 -9.078 1 97.25 61 ASP B CA 1
ATOM 2886 C C . ASP B 1 61 ? 5.832 -7.328 -9.242 1 97.25 61 ASP B C 1
ATOM 2888 O O . ASP B 1 61 ? 5.699 -8.539 -9.047 1 97.25 61 ASP B O 1
ATOM 2892 N N . ILE B 1 62 ? 4.848 -6.508 -9.555 1 96.44 62 ILE B N 1
ATOM 2893 C CA . ILE B 1 62 ? 3.527 -7.07 -9.828 1 96.44 62 ILE B CA 1
ATOM 2894 C C . ILE B 1 62 ? 3.604 -8.016 -11.023 1 96.44 62 ILE B C 1
ATOM 2896 O O . ILE B 1 62 ? 3.045 -9.117 -10.992 1 96.44 62 ILE B O 1
ATOM 2900 N N . GLY B 1 63 ? 4.285 -7.598 -12.102 1 95.94 63 GLY B N 1
ATOM 2901 C CA . GLY B 1 63 ? 4.488 -8.445 -13.258 1 95.94 63 GLY B CA 1
ATOM 2902 C C . GLY B 1 63 ? 5.223 -9.734 -12.938 1 95.94 63 GLY B C 1
ATOM 2903 O O . GLY B 1 63 ? 4.922 -10.789 -13.5 1 95.94 63 GLY B O 1
ATOM 2904 N N . LEU B 1 64 ? 6.148 -9.594 -12.031 1 95.25 64 LEU B N 1
ATOM 2905 C CA . LEU B 1 64 ? 6.914 -10.758 -11.586 1 95.25 64 LEU B CA 1
ATOM 2906 C C . LEU B 1 64 ? 5.996 -11.797 -10.953 1 95.25 64 LEU B C 1
ATOM 2908 O O . LEU B 1 64 ? 6.043 -12.977 -11.312 1 95.25 64 LEU B O 1
ATOM 2912 N N . VAL B 1 65 ? 5.156 -11.375 -10.047 1 95.38 65 VAL B N 1
ATOM 2913 C CA . VAL B 1 65 ? 4.227 -12.281 -9.383 1 95.38 65 VAL B CA 1
ATOM 2914 C C . VAL B 1 65 ? 3.246 -12.859 -10.406 1 95.38 65 VAL B C 1
ATOM 2916 O O . VAL B 1 65 ? 2.951 -14.055 -10.383 1 95.38 65 VAL B O 1
ATOM 2919 N N . TRP B 1 66 ? 2.791 -12.016 -11.32 1 94.44 66 TRP B N 1
ATOM 2920 C CA . TRP B 1 66 ? 1.854 -12.453 -12.352 1 94.44 66 TRP B CA 1
ATOM 2921 C C . TRP B 1 66 ? 2.469 -13.547 -13.219 1 94.44 66 TRP B C 1
ATOM 2923 O O . TRP B 1 66 ? 1.846 -14.586 -13.453 1 94.44 66 TRP B O 1
ATOM 2933 N N . LYS B 1 67 ? 3.664 -13.391 -13.641 1 93.31 67 LYS B N 1
ATOM 2934 C CA . LYS B 1 67 ? 4.34 -14.344 -14.523 1 93.31 67 LYS B CA 1
ATOM 2935 C C . LYS B 1 67 ? 4.539 -15.688 -13.828 1 93.31 67 LYS B C 1
ATOM 2937 O O . LYS B 1 67 ? 4.176 -16.734 -14.367 1 93.31 67 LYS B O 1
ATOM 2942 N N . TYR B 1 68 ? 4.938 -15.68 -12.609 1 92.31 68 TYR B N 1
ATOM 2943 C CA . TYR B 1 68 ? 5.371 -16.906 -11.953 1 92.31 68 TYR B CA 1
ATOM 2944 C C . TYR B 1 68 ? 4.195 -17.609 -11.289 1 92.31 68 TYR B C 1
ATOM 2946 O O . TYR B 1 68 ? 4.227 -18.828 -11.102 1 92.31 68 TYR B O 1
ATOM 2954 N N . THR B 1 69 ? 3.168 -16.875 -10.969 1 91.88 69 THR B N 1
ATOM 2955 C CA . THR B 1 69 ? 2.082 -17.531 -10.242 1 91.88 69 THR B CA 1
ATOM 2956 C C . THR B 1 69 ? 0.889 -17.766 -11.164 1 91.88 69 THR B C 1
ATOM 2958 O O . THR B 1 69 ? 0.082 -18.672 -10.914 1 91.88 69 THR B O 1
ATOM 2961 N N . ILE B 1 70 ? 0.744 -16.984 -12.219 1 91.44 70 ILE B N 1
ATOM 2962 C CA . ILE B 1 70 ? -0.442 -17.109 -13.055 1 91.44 70 ILE B CA 1
ATOM 2963 C C . ILE B 1 70 ? -0.046 -17.641 -14.438 1 91.44 70 ILE B C 1
ATOM 2965 O O . ILE B 1 70 ? -0.497 -18.703 -14.852 1 91.44 70 ILE B O 1
ATOM 2969 N N . THR B 1 71 ? 0.864 -16.984 -15.094 1 91.06 71 THR B N 1
ATOM 2970 C CA . THR B 1 71 ? 1.241 -17.359 -16.453 1 91.06 71 THR B CA 1
ATOM 2971 C C . THR B 1 71 ? 1.894 -18.75 -16.453 1 91.06 71 THR B C 1
ATOM 2973 O O . THR B 1 71 ? 1.632 -19.547 -17.359 1 91.06 71 THR B O 1
ATOM 2976 N N . LEU B 1 72 ? 2.674 -19.047 -15.484 1 91 72 LEU B N 1
ATOM 2977 C CA . LEU B 1 72 ? 3.396 -20.312 -15.43 1 91 72 LEU B CA 1
ATOM 2978 C C . LEU B 1 72 ? 2.73 -21.281 -14.461 1 91 72 LEU B C 1
ATOM 2980 O O . LEU B 1 72 ? 3.375 -22.219 -13.961 1 91 72 LEU B O 1
ATOM 2984 N N . PHE B 1 73 ? 1.518 -21.016 -14.266 1 90.69 73 PHE B N 1
ATOM 2985 C CA . PHE B 1 73 ? 0.791 -21.875 -13.336 1 90.69 73 PHE B CA 1
ATOM 2986 C C . PHE B 1 73 ? 0.847 -23.328 -13.781 1 90.69 73 PHE B C 1
ATOM 2988 O O . PHE B 1 73 ? 0.433 -23.656 -14.898 1 90.69 73 PHE B O 1
ATOM 2995 N N . GLY B 1 74 ? 1.43 -24.203 -12.93 1 89.12 74 GLY B N 1
ATOM 2996 C CA . GLY B 1 74 ? 1.526 -25.625 -13.219 1 89.12 74 GLY B CA 1
ATOM 2997 C C . GLY B 1 74 ? 2.752 -25.984 -14.039 1 89.12 74 GLY B C 1
ATOM 2998 O O . GLY B 1 74 ? 3.035 -27.156 -14.258 1 89.12 74 GLY B O 1
ATOM 2999 N N . ASP B 1 75 ? 3.484 -25 -14.578 1 90.62 75 ASP B N 1
ATOM 3000 C CA . ASP B 1 75 ? 4.699 -25.234 -15.352 1 90.62 75 ASP B CA 1
ATOM 3001 C C . ASP B 1 75 ? 5.93 -25.266 -14.445 1 90.62 75 ASP B C 1
ATOM 3003 O O . ASP B 1 75 ? 6.621 -24.25 -14.305 1 90.62 75 ASP B O 1
ATOM 3007 N N . TYR B 1 76 ? 6.293 -26.406 -13.953 1 88.44 76 TYR B N 1
ATOM 3008 C CA . TYR B 1 76 ? 7.355 -26.578 -12.961 1 88.44 76 TYR B CA 1
ATOM 3009 C C . TYR B 1 76 ? 8.727 -26.344 -13.594 1 88.44 76 TYR B C 1
ATOM 3011 O O . TYR B 1 76 ? 9.672 -25.969 -12.898 1 88.44 76 TYR B O 1
ATOM 3019 N N . GLU B 1 77 ? 8.82 -26.531 -14.852 1 88.12 77 GLU B N 1
ATOM 3020 C CA . GLU B 1 77 ? 10.094 -26.297 -15.516 1 88.12 77 GLU B CA 1
ATOM 3021 C C . GLU B 1 77 ? 10.289 -24.812 -15.82 1 88.12 77 GLU B C 1
ATOM 3023 O O . GLU B 1 77 ? 11.391 -24.281 -15.672 1 88.12 77 GLU B O 1
ATOM 3028 N N . GLY B 1 78 ? 9.18 -24.203 -16.188 1 89.06 78 GLY B N 1
ATOM 3029 C CA . GLY B 1 78 ? 9.242 -22.797 -16.562 1 89.06 78 GLY B CA 1
ATOM 3030 C C . GLY B 1 78 ? 9.586 -21.891 -15.398 1 89.06 78 GLY B C 1
ATOM 3031 O O . GLY B 1 78 ? 10.211 -20.844 -15.578 1 89.06 78 GLY B O 1
ATOM 3032 N N . ILE B 1 79 ? 9.266 -22.359 -14.227 1 89.12 79 ILE B N 1
ATOM 3033 C CA . ILE B 1 79 ? 9.477 -21.5 -13.062 1 89.12 79 ILE B CA 1
ATOM 3034 C C . ILE B 1 79 ? 10.961 -21.516 -12.672 1 89.12 79 ILE B C 1
ATOM 3036 O O . ILE B 1 79 ? 11.406 -20.672 -11.891 1 89.12 79 ILE B O 1
ATOM 3040 N N . LEU B 1 80 ? 11.711 -22.406 -13.273 1 88.69 80 LEU B N 1
ATOM 3041 C CA . LEU B 1 80 ? 13.117 -22.531 -12.922 1 88.69 80 LEU B CA 1
ATOM 3042 C C . LEU B 1 80 ? 13.969 -21.578 -13.758 1 88.69 80 LEU B C 1
ATOM 3044 O O . LEU B 1 80 ? 15.172 -21.422 -13.508 1 88.69 80 LEU B O 1
ATOM 3048 N N . THR B 1 81 ? 13.289 -20.906 -14.648 1 90.81 81 THR B N 1
ATOM 3049 C CA . THR B 1 81 ? 13.984 -19.938 -15.492 1 90.81 81 THR B CA 1
ATOM 3050 C C . THR B 1 81 ? 13.594 -18.516 -15.109 1 90.81 81 THR B C 1
ATOM 3052 O O . THR B 1 81 ? 12.422 -18.234 -14.836 1 90.81 81 THR B O 1
ATOM 3055 N N . SER B 1 82 ? 14.648 -17.734 -15.086 1 90.56 82 SER B N 1
ATOM 3056 C CA . SER B 1 82 ? 14.391 -16.359 -14.688 1 90.56 82 SER B CA 1
ATOM 3057 C C . SER B 1 82 ? 13.742 -15.562 -15.812 1 90.56 82 SER B C 1
ATOM 3059 O O . SER B 1 82 ? 14.023 -15.797 -16.984 1 90.56 82 SER B O 1
ATOM 3061 N N . SER B 1 83 ? 12.781 -14.719 -15.461 1 91.94 83 SER B N 1
ATOM 3062 C CA . SER B 1 83 ? 12.109 -13.82 -16.391 1 91.94 83 SER B CA 1
ATOM 3063 C C . SER B 1 83 ? 12.719 -12.43 -16.359 1 91.94 83 SER B C 1
ATOM 3065 O O . SER B 1 83 ? 13.414 -12.078 -15.406 1 91.94 83 SER B O 1
ATOM 3067 N N . TRP B 1 84 ? 12.492 -11.641 -17.359 1 92.25 84 TRP B N 1
ATOM 3068 C CA . TRP B 1 84 ? 13.039 -10.289 -17.406 1 92.25 84 TRP B CA 1
ATOM 3069 C C . TRP B 1 84 ? 12.484 -9.438 -16.281 1 92.25 84 TRP B C 1
ATOM 3071 O O . TRP B 1 84 ? 13.141 -8.5 -15.812 1 92.25 84 TRP B O 1
ATOM 3081 N N . TRP B 1 85 ? 11.297 -9.781 -15.781 1 91.5 85 TRP B N 1
ATOM 3082 C CA . TRP B 1 85 ? 10.711 -9.094 -14.641 1 91.5 85 TRP B CA 1
ATOM 3083 C C . TRP B 1 85 ? 11.602 -9.227 -13.406 1 91.5 85 TRP B C 1
ATOM 3085 O O . TRP B 1 85 ? 11.719 -8.289 -12.617 1 91.5 85 TRP B O 1
ATOM 3095 N N . PHE B 1 86 ? 12.172 -10.367 -13.328 1 91.56 86 PHE B N 1
ATOM 3096 C CA . PHE B 1 86 ? 13.055 -10.656 -12.211 1 91.56 86 PHE B CA 1
ATOM 3097 C C . PHE B 1 86 ? 14.414 -10 -12.406 1 91.56 86 PHE B C 1
ATOM 3099 O O . PHE B 1 86 ? 14.992 -9.453 -11.461 1 91.56 86 PHE B O 1
ATOM 3106 N N . ASN B 1 87 ? 14.898 -9.961 -13.617 1 93.5 87 ASN B N 1
ATOM 3107 C CA . ASN B 1 87 ? 16.266 -9.578 -13.93 1 93.5 87 ASN B CA 1
ATOM 3108 C C . ASN B 1 87 ? 16.469 -8.07 -13.766 1 93.5 87 ASN B C 1
ATOM 3110 O O . ASN B 1 87 ? 17.594 -7.621 -13.516 1 93.5 87 ASN B O 1
ATOM 3114 N N . ILE B 1 88 ? 15.445 -7.293 -13.875 1 95.25 88 ILE B N 1
ATOM 3115 C CA . ILE B 1 88 ? 15.57 -5.84 -13.812 1 95.25 88 ILE B CA 1
ATOM 3116 C C . ILE B 1 88 ? 15.547 -5.391 -12.352 1 95.25 88 ILE B C 1
ATOM 3118 O O . ILE B 1 88 ? 15.922 -4.254 -12.039 1 95.25 88 ILE B O 1
ATOM 3122 N N . GLU B 1 89 ? 15.141 -6.258 -11.445 1 94.88 89 GLU B N 1
ATOM 3123 C CA . GLU B 1 89 ? 14.891 -5.914 -10.047 1 94.88 89 GLU B CA 1
ATOM 3124 C C . GLU B 1 89 ? 16.156 -5.398 -9.375 1 94.88 89 GLU B C 1
ATOM 3126 O O . GLU B 1 89 ? 16.125 -4.367 -8.695 1 94.88 89 GLU B O 1
ATOM 3131 N N . PRO B 1 90 ? 17.297 -6.066 -9.531 1 95.12 90 PRO B N 1
ATOM 3132 C CA . PRO B 1 90 ? 18.5 -5.555 -8.883 1 95.12 90 PRO B CA 1
ATOM 3133 C C . PRO B 1 90 ? 18.875 -4.148 -9.352 1 95.12 90 PRO B C 1
ATOM 3135 O O . PRO B 1 90 ? 19.312 -3.322 -8.547 1 95.12 90 PRO B O 1
ATOM 3138 N N . MET B 1 91 ? 18.672 -3.881 -10.578 1 96.19 91 MET B N 1
ATOM 3139 C CA . MET B 1 91 ? 19 -2.57 -11.133 1 96.19 91 MET B CA 1
ATOM 3140 C C . MET B 1 91 ? 18.094 -1.488 -10.547 1 96.19 91 MET B C 1
ATOM 3142 O O . MET B 1 91 ? 18.578 -0.416 -10.172 1 96.19 91 MET B O 1
ATOM 3146 N N . MET B 1 92 ? 16.859 -1.789 -10.43 1 96.56 92 MET B N 1
ATOM 3147 C CA . MET B 1 92 ? 15.922 -0.822 -9.859 1 96.56 92 MET B CA 1
ATOM 3148 C C . MET B 1 92 ? 16.266 -0.54 -8.398 1 96.56 92 MET B C 1
ATOM 3150 O O . MET B 1 92 ? 16.219 0.611 -7.961 1 96.56 92 MET B O 1
ATOM 3154 N N . THR B 1 93 ? 16.609 -1.547 -7.703 1 96.62 93 THR B N 1
ATOM 3155 C CA . THR B 1 93 ? 16.906 -1.423 -6.277 1 96.62 93 THR B CA 1
ATOM 3156 C C . THR B 1 93 ? 18.109 -0.525 -6.055 1 96.62 93 THR B C 1
ATOM 3158 O O . THR B 1 93 ? 18.078 0.381 -5.219 1 96.62 93 THR B O 1
ATOM 3161 N N . VAL B 1 94 ? 19.109 -0.73 -6.82 1 97.81 94 VAL B N 1
ATOM 3162 C CA . VAL B 1 94 ? 20.328 0.032 -6.566 1 97.81 94 VAL B CA 1
ATOM 3163 C C . VAL B 1 94 ? 20.172 1.458 -7.09 1 97.81 94 VAL B C 1
ATOM 3165 O O . VAL B 1 94 ? 20.828 2.383 -6.605 1 97.81 94 VAL B O 1
ATOM 3168 N N . MET B 1 95 ? 19.328 1.669 -8.07 1 98.06 95 MET B N 1
ATOM 3169 C CA . MET B 1 95 ? 19.016 3.027 -8.508 1 98.06 95 MET B CA 1
ATOM 3170 C C . MET B 1 95 ? 18.406 3.84 -7.375 1 98.06 95 MET B C 1
ATOM 3172 O O . MET B 1 95 ? 18.734 5.016 -7.199 1 98.06 95 MET B O 1
ATOM 3176 N N . ILE B 1 96 ? 17.594 3.211 -6.629 1 98.19 96 ILE B N 1
ATOM 3177 C CA . ILE B 1 96 ? 16.906 3.896 -5.547 1 98.19 96 ILE B CA 1
ATOM 3178 C C . ILE B 1 96 ? 17.812 4.004 -4.328 1 98.19 96 ILE B C 1
ATOM 3180 O O . ILE B 1 96 ? 17.969 5.086 -3.754 1 98.19 96 ILE B O 1
ATOM 3184 N N . SER B 1 97 ? 18.438 2.912 -3.971 1 97.88 97 SER B N 1
ATOM 3185 C CA . SER B 1 97 ? 19.266 2.914 -2.768 1 97.88 97 SER B CA 1
ATOM 3186 C C . SER B 1 97 ? 20.438 3.867 -2.912 1 97.88 97 SER B C 1
ATOM 3188 O O . SER B 1 97 ? 20.734 4.648 -2.002 1 97.88 97 SER B O 1
ATOM 3190 N N . SER B 1 98 ? 21.078 3.844 -4.066 1 98.19 98 SER B N 1
ATOM 3191 C CA . SER B 1 98 ? 22.219 4.715 -4.262 1 98.19 98 SER B CA 1
ATOM 3192 C C . SER B 1 98 ? 21.812 6.184 -4.262 1 98.19 98 SER B C 1
ATOM 3194 O O . SER B 1 98 ? 22.516 7.035 -3.719 1 98.19 98 SER B O 1
ATOM 3196 N N . ALA B 1 99 ? 20.688 6.48 -4.883 1 97.88 99 ALA B N 1
ATOM 3197 C CA . ALA B 1 99 ? 20.203 7.852 -4.891 1 97.88 99 ALA B CA 1
ATOM 3198 C C . ALA B 1 99 ? 19.906 8.336 -3.473 1 97.88 99 ALA B C 1
ATOM 3200 O O . ALA B 1 99 ? 20.281 9.453 -3.098 1 97.88 99 ALA B O 1
ATOM 3201 N N . THR B 1 100 ? 19.266 7.527 -2.688 1 97.5 100 THR B N 1
ATOM 3202 C CA . THR B 1 100 ? 18.922 7.875 -1.312 1 97.5 100 THR B CA 1
ATOM 3203 C C . THR B 1 100 ? 20.188 8.047 -0.466 1 97.5 100 THR B C 1
ATOM 3205 O O . THR B 1 100 ? 20.312 9.016 0.282 1 97.5 100 THR B O 1
ATOM 3208 N N . GLN B 1 101 ? 21.109 7.133 -0.646 1 97.62 101 GLN B N 1
ATOM 3209 C CA . GLN B 1 101 ? 22.344 7.188 0.126 1 97.62 101 GLN B CA 1
ATOM 3210 C C . GLN B 1 101 ? 23.188 8.406 -0.257 1 97.62 101 GLN B C 1
ATOM 3212 O O . GLN B 1 101 ? 23.828 9.016 0.598 1 97.62 101 GLN B O 1
ATOM 3217 N N . SER B 1 102 ? 23.109 8.742 -1.538 1 97.12 102 SER B N 1
ATOM 3218 C CA . SER B 1 102 ? 23.828 9.93 -1.979 1 97.12 102 SER B CA 1
ATOM 3219 C C . SER B 1 102 ? 23.219 11.195 -1.369 1 97.12 102 SER B C 1
ATOM 3221 O O . SER B 1 102 ? 23.953 12.133 -1.03 1 97.12 102 SER B O 1
ATOM 3223 N N . PHE B 1 103 ? 22 11.219 -1.235 1 96.5 103 PHE B N 1
ATOM 3224 C CA . PHE B 1 103 ? 21.344 12.336 -0.564 1 96.5 103 PHE B CA 1
ATOM 3225 C C . PHE B 1 103 ? 21.812 12.445 0.883 1 96.5 103 PHE B C 1
ATOM 3227 O O . PHE B 1 103 ? 22.125 13.539 1.354 1 96.5 103 PHE B O 1
ATOM 3234 N N . PHE B 1 104 ? 21.828 11.32 1.527 1 95.5 104 PHE B N 1
ATOM 3235 C CA . PHE B 1 104 ? 22.234 11.359 2.928 1 95.5 104 PHE B CA 1
ATOM 3236 C C . PHE B 1 104 ? 23.719 11.664 3.057 1 95.5 104 PHE B C 1
ATOM 3238 O O . PHE B 1 104 ? 24.156 12.273 4.039 1 95.5 104 PHE B O 1
ATOM 3245 N N . ALA B 1 105 ? 24.484 11.227 2.047 1 96.38 105 ALA B N 1
ATOM 3246 C CA . ALA B 1 105 ? 25.891 11.609 2.008 1 96.38 105 ALA B CA 1
ATOM 3247 C C . ALA B 1 105 ? 26.047 13.125 1.953 1 96.38 105 ALA B C 1
ATOM 3249 O O . ALA B 1 105 ? 26.844 13.703 2.688 1 96.38 105 ALA B O 1
ATOM 3250 N N . TRP B 1 106 ? 25.266 13.695 1.105 1 94.88 106 TRP B N 1
ATOM 3251 C CA . TRP B 1 106 ? 25.266 15.148 0.972 1 94.88 106 TRP B CA 1
ATOM 3252 C C . TRP B 1 106 ? 24.844 15.82 2.275 1 94.88 106 TRP B C 1
ATOM 3254 O O . TRP B 1 106 ? 25.469 16.781 2.725 1 94.88 106 TRP B O 1
ATOM 3264 N N . ARG B 1 107 ? 23.891 15.312 2.896 1 91.06 107 ARG B N 1
ATOM 3265 C CA . ARG B 1 107 ? 23.375 15.867 4.148 1 91.06 107 ARG B CA 1
ATOM 3266 C C . ARG B 1 107 ? 24.406 15.758 5.258 1 91.06 107 ARG B C 1
ATOM 3268 O O . ARG B 1 107 ? 24.562 16.672 6.062 1 91.06 107 ARG B O 1
ATOM 3275 N N . ILE B 1 108 ? 25.031 14.695 5.312 1 93.88 108 ILE B N 1
ATOM 3276 C CA . ILE B 1 108 ? 26.031 14.453 6.344 1 93.88 108 ILE B CA 1
ATOM 3277 C C . ILE B 1 108 ? 27.219 15.398 6.148 1 93.88 108 ILE B C 1
ATOM 3279 O O . ILE B 1 108 ? 27.734 15.961 7.113 1 93.88 108 ILE B O 1
ATOM 3283 N N . ALA B 1 109 ? 27.641 15.555 4.91 1 95.06 109 ALA B N 1
ATOM 3284 C CA . ALA B 1 109 ? 28.734 16.484 4.625 1 95.06 109 ALA B CA 1
ATOM 3285 C C . ALA B 1 109 ? 28.375 17.906 5.082 1 95.06 109 ALA B C 1
ATOM 3287 O O . ALA B 1 109 ? 29.203 18.609 5.66 1 95.06 109 ALA B O 1
ATOM 3288 N N . LYS B 1 110 ? 27.141 18.297 4.934 1 90.56 110 LYS B N 1
ATOM 3289 C CA . LYS B 1 110 ? 26.688 19.625 5.305 1 90.56 110 LYS B CA 1
ATOM 3290 C C . LYS B 1 110 ? 26.547 19.75 6.82 1 90.56 110 LYS B C 1
ATOM 3292 O O . LYS B 1 110 ? 26.875 20.797 7.398 1 90.56 110 LYS B O 1
ATOM 3297 N N . LEU B 1 111 ? 26.094 18.75 7.426 1 87.5 111 LEU B N 1
ATOM 3298 C CA . LEU B 1 111 ? 25.828 18.766 8.859 1 87.5 111 LEU B CA 1
ATOM 3299 C C . LEU B 1 111 ? 27.125 18.734 9.656 1 87.5 111 LEU B C 1
ATOM 3301 O O . LEU B 1 111 ? 27.266 19.438 10.656 1 87.5 111 LEU B O 1
ATOM 3305 N N . THR B 1 112 ? 28.047 17.953 9.211 1 89.56 112 THR B N 1
ATOM 3306 C CA . THR B 1 112 ? 29.281 17.766 9.961 1 89.56 112 THR B CA 1
ATOM 3307 C C . THR B 1 112 ? 30.344 18.766 9.531 1 89.56 112 THR B C 1
ATOM 3309 O O . THR B 1 112 ? 31.312 19.016 10.258 1 89.56 112 THR B O 1
ATOM 3312 N N . GLY B 1 113 ? 30.266 19.281 8.352 1 91.62 113 GLY B N 1
ATOM 3313 C CA . GLY B 1 113 ? 31.266 20.188 7.805 1 91.62 113 GLY B CA 1
ATOM 3314 C C . GLY B 1 113 ? 32.438 19.453 7.184 1 91.62 113 GLY B C 1
ATOM 3315 O O . GLY B 1 113 ? 33.406 20.094 6.727 1 91.62 113 GLY B O 1
ATOM 3316 N N . HIS B 1 114 ? 32.406 18.188 7.195 1 93.38 114 HIS B N 1
ATOM 3317 C CA . HIS B 1 114 ? 33.469 17.375 6.645 1 93.38 114 HIS B CA 1
ATOM 3318 C C . HIS B 1 114 ? 33.062 16.734 5.32 1 93.38 114 HIS B C 1
ATOM 3320 O O . HIS B 1 114 ? 32.375 15.719 5.301 1 93.38 114 HIS B O 1
ATOM 3326 N N . ALA B 1 115 ? 33.562 17.172 4.281 1 94.88 115 ALA B N 1
ATOM 3327 C CA . ALA B 1 115 ? 33.156 16.734 2.941 1 94.88 115 ALA B CA 1
ATOM 3328 C C . ALA B 1 115 ? 33.656 15.32 2.668 1 94.88 115 ALA B C 1
ATOM 3330 O O . ALA B 1 115 ? 33.031 14.578 1.908 1 94.88 115 ALA B O 1
ATOM 3331 N N . TRP B 1 116 ? 34.812 14.984 3.275 1 95.06 116 TRP B N 1
ATOM 3332 C CA . TRP B 1 116 ? 35.375 13.672 2.99 1 95.06 116 TRP B CA 1
ATOM 3333 C C . TRP B 1 116 ? 34.438 12.555 3.434 1 95.06 116 TRP B C 1
ATOM 3335 O O . TRP B 1 116 ? 34.406 11.484 2.828 1 95.06 116 TRP B O 1
ATOM 3345 N N . MET B 1 117 ? 33.688 12.727 4.461 1 94.88 117 MET B N 1
ATOM 3346 C CA . MET B 1 117 ? 32.719 11.734 4.902 1 94.88 117 MET B CA 1
ATOM 3347 C C . MET B 1 117 ? 31.641 11.531 3.836 1 94.88 117 MET B C 1
ATOM 3349 O O . MET B 1 117 ? 31.266 10.391 3.537 1 94.88 117 MET B O 1
ATOM 3353 N N . GLY B 1 118 ? 31.156 12.625 3.264 1 96.31 118 GLY B N 1
ATOM 3354 C CA . GLY B 1 118 ? 30.188 12.523 2.184 1 96.31 118 GLY B CA 1
ATOM 3355 C C . GLY B 1 118 ? 30.719 11.805 0.964 1 96.31 118 GLY B C 1
ATOM 3356 O O . GLY B 1 118 ? 30.031 10.953 0.388 1 96.31 118 GLY B O 1
ATOM 3357 N N . TRP B 1 119 ? 31.938 12.078 0.689 1 96.69 119 TRP B N 1
ATOM 3358 C CA . TRP B 1 119 ? 32.562 11.477 -0.49 1 96.69 119 TRP B CA 1
ATOM 3359 C C . TRP B 1 119 ? 32.75 9.977 -0.297 1 96.69 119 TRP B C 1
ATOM 3361 O O . TRP B 1 119 ? 32.562 9.195 -1.23 1 96.69 119 TRP B O 1
ATOM 3371 N N . ALA B 1 120 ? 33.156 9.586 0.824 1 97.25 120 ALA B N 1
ATOM 3372 C CA . ALA B 1 120 ? 33.344 8.164 1.113 1 97.25 120 ALA B CA 1
ATOM 3373 C C . ALA B 1 120 ? 32.031 7.395 0.997 1 97.25 120 ALA B C 1
ATOM 3375 O O . ALA B 1 120 ? 31.984 6.32 0.398 1 97.25 120 ALA B O 1
ATOM 3376 N N . ILE B 1 121 ? 30.969 7.945 1.54 1 97.75 121 ILE B N 1
ATOM 3377 C CA . ILE B 1 121 ? 29.656 7.324 1.486 1 97.75 121 ILE B CA 1
ATOM 3378 C C . ILE B 1 121 ? 29.172 7.258 0.038 1 97.75 121 ILE B C 1
ATOM 3380 O O . ILE B 1 121 ? 28.672 6.223 -0.412 1 97.75 121 ILE B O 1
ATOM 3384 N N . ALA B 1 122 ? 29.375 8.32 -0.687 1 97.88 122 ALA B N 1
ATOM 3385 C CA . ALA B 1 122 ? 28.953 8.375 -2.084 1 97.88 122 ALA B CA 1
ATOM 3386 C C . ALA B 1 122 ? 29.719 7.355 -2.928 1 97.88 122 ALA B C 1
ATOM 3388 O O . ALA B 1 122 ? 29.156 6.766 -3.854 1 97.88 122 ALA B O 1
ATOM 3389 N N . PHE B 1 123 ? 30.953 7.207 -2.6 1 98.12 123 PHE B N 1
ATOM 3390 C CA . PHE B 1 123 ? 31.766 6.234 -3.322 1 98.12 123 PHE B CA 1
ATOM 3391 C C . PHE B 1 123 ? 31.25 4.816 -3.082 1 98.12 123 PHE B C 1
ATOM 3393 O O . PHE B 1 123 ? 31.125 4.031 -4.02 1 98.12 123 PHE B O 1
ATOM 3400 N N . SER B 1 124 ? 31 4.52 -1.86 1 98.12 124 SER B N 1
ATOM 3401 C CA . SER B 1 124 ? 30.422 3.221 -1.528 1 98.12 124 SER B CA 1
ATOM 3402 C C . SER B 1 124 ? 29.094 3.004 -2.246 1 98.12 124 SER B C 1
ATOM 3404 O O . SER B 1 124 ? 28.828 1.914 -2.758 1 98.12 124 SER B O 1
ATOM 3406 N N . ALA B 1 125 ? 28.281 4.051 -2.309 1 98.19 125 ALA B N 1
ATOM 3407 C CA . ALA B 1 125 ? 27 3.988 -3.002 1 98.19 125 ALA B CA 1
ATOM 3408 C C . ALA B 1 125 ? 27.203 3.742 -4.496 1 98.19 125 ALA B C 1
ATOM 3410 O O . ALA B 1 125 ? 26.422 3.008 -5.117 1 98.19 125 ALA B O 1
ATOM 3411 N N . LEU B 1 126 ? 28.25 4.281 -5.051 1 98.06 126 LEU B N 1
ATOM 3412 C CA . LEU B 1 126 ? 28.531 4.109 -6.469 1 98.06 126 LEU B CA 1
ATOM 3413 C C . LEU B 1 126 ? 28.953 2.676 -6.766 1 98.06 126 LEU B C 1
ATOM 3415 O O . LEU B 1 126 ? 28.531 2.084 -7.754 1 98.06 126 LEU B O 1
ATOM 3419 N N . VAL B 1 127 ? 29.766 2.16 -5.93 1 98 127 VAL B N 1
ATOM 3420 C CA . VAL B 1 127 ? 30.25 0.799 -6.129 1 98 127 VAL B CA 1
ATOM 3421 C C . VAL B 1 127 ? 29.094 -0.184 -6.039 1 98 127 VAL B C 1
ATOM 3423 O O . VAL B 1 127 ? 28.984 -1.103 -6.855 1 98 127 VAL B O 1
ATOM 3426 N N . GLN B 1 128 ? 28.281 -0.007 -5.059 1 97.88 128 GLN B N 1
ATOM 3427 C CA . GLN B 1 128 ? 27.141 -0.91 -4.965 1 97.88 128 GLN B CA 1
ATOM 3428 C C . GLN B 1 128 ? 26.219 -0.757 -6.168 1 97.88 128 GLN B C 1
ATOM 3430 O O . GLN B 1 128 ? 25.609 -1.731 -6.621 1 97.88 128 GLN B O 1
ATOM 3435 N N . PHE B 1 129 ? 26.109 0.448 -6.68 1 98.38 129 PHE B N 1
ATOM 3436 C CA . PHE B 1 129 ? 25.297 0.688 -7.871 1 98.38 129 PHE B CA 1
ATOM 3437 C C . PHE B 1 129 ? 25.828 -0.127 -9.047 1 98.38 129 PHE B C 1
ATOM 3439 O O . PHE B 1 129 ? 25.062 -0.833 -9.711 1 98.38 129 PHE B O 1
ATOM 3446 N N . VAL B 1 130 ? 27.062 -0.044 -9.227 1 98.25 130 VAL B N 1
ATOM 3447 C CA . VAL B 1 130 ? 27.688 -0.76 -10.328 1 98.25 130 VAL B CA 1
ATOM 3448 C C . VAL B 1 130 ? 27.531 -2.266 -10.133 1 98.25 130 VAL B C 1
ATOM 3450 O O . VAL B 1 130 ? 27.203 -2.99 -11.078 1 98.25 130 VAL B O 1
ATOM 3453 N N . ALA B 1 131 ? 27.719 -2.705 -8.961 1 98.06 131 ALA B N 1
ATOM 3454 C CA . ALA B 1 131 ? 27.578 -4.129 -8.656 1 98.06 131 ALA B CA 1
ATOM 3455 C C . ALA B 1 131 ? 26.141 -4.598 -8.859 1 98.06 131 ALA B C 1
ATOM 3457 O O . ALA B 1 131 ? 25.906 -5.695 -9.375 1 98.06 131 ALA B O 1
ATOM 3458 N N . GLY B 1 132 ? 25.219 -3.791 -8.422 1 97.44 132 GLY B N 1
ATOM 3459 C CA . GLY B 1 132 ? 23.828 -4.129 -8.633 1 97.44 132 GLY B CA 1
ATOM 3460 C C . GLY B 1 132 ? 23.438 -4.172 -10.102 1 97.44 132 GLY B C 1
ATOM 3461 O O . GLY B 1 132 ? 22.719 -5.074 -10.531 1 97.44 132 GLY B O 1
ATOM 3462 N N . VAL B 1 133 ? 23.906 -3.23 -10.859 1 97.38 133 VAL B N 1
ATOM 3463 C CA . VAL B 1 133 ? 23.656 -3.213 -12.297 1 97.38 133 VAL B CA 1
ATOM 3464 C C . VAL B 1 133 ? 24.297 -4.43 -12.953 1 97.38 133 VAL B C 1
ATOM 3466 O O . VAL B 1 133 ? 23.688 -5.086 -13.797 1 97.38 133 VAL B O 1
ATOM 3469 N N . ALA B 1 134 ? 25.469 -4.723 -12.531 1 97.06 134 ALA B N 1
ATOM 3470 C CA . ALA B 1 134 ? 26.156 -5.898 -13.055 1 97.06 134 ALA B CA 1
ATOM 3471 C C . ALA B 1 134 ? 25.375 -7.176 -12.75 1 97.06 134 ALA B C 1
ATOM 3473 O O . ALA B 1 134 ? 25.312 -8.086 -13.578 1 97.06 134 ALA B O 1
ATOM 3474 N N . THR B 1 135 ? 24.875 -7.195 -11.562 1 95.94 135 THR B N 1
ATOM 3475 C CA . THR B 1 135 ? 24.047 -8.336 -11.18 1 95.94 135 THR B CA 1
ATOM 3476 C C . THR B 1 135 ? 22.828 -8.438 -12.102 1 95.94 135 THR B C 1
ATOM 3478 O O . THR B 1 135 ? 22.484 -9.523 -12.57 1 95.94 135 THR B O 1
ATOM 3481 N N . GLY B 1 136 ? 22.141 -7.32 -12.359 1 95.44 136 GLY B N 1
ATOM 3482 C CA . GLY B 1 136 ? 21 -7.316 -13.266 1 95.44 136 GLY B CA 1
ATOM 3483 C C . GLY B 1 136 ? 21.359 -7.805 -14.664 1 95.44 136 GLY B C 1
ATOM 3484 O O . GLY B 1 136 ? 20.672 -8.664 -15.219 1 95.44 136 GLY B O 1
ATOM 3485 N N . VAL B 1 137 ? 22.406 -7.344 -15.18 1 95.25 137 VAL B N 1
ATOM 3486 C CA . VAL B 1 137 ? 22.859 -7.762 -16.5 1 95.25 137 VAL B CA 1
ATOM 3487 C C . VAL B 1 137 ? 23.234 -9.242 -16.469 1 95.25 137 VAL B C 1
ATOM 3489 O O . VAL B 1 137 ? 22.906 -9.984 -17.406 1 95.25 137 VAL B O 1
ATOM 3492 N N . GLY B 1 138 ? 23.859 -9.664 -15.438 1 95.12 138 GLY B N 1
ATOM 3493 C CA . GLY B 1 138 ? 24.234 -11.062 -15.289 1 95.12 138 GLY B CA 1
ATOM 3494 C C . GLY B 1 138 ? 23.047 -12 -15.297 1 95.12 138 GLY B C 1
ATOM 3495 O O . GLY B 1 138 ? 23.109 -13.094 -15.867 1 95.12 138 GLY B O 1
ATOM 3496 N N . THR B 1 139 ? 22 -11.602 -14.648 1 93.44 139 THR B N 1
ATOM 3497 C CA . THR B 1 139 ? 20.812 -12.445 -14.586 1 93.44 139 THR B CA 1
ATOM 3498 C C . THR B 1 139 ? 20.141 -12.539 -15.953 1 93.44 139 THR B C 1
ATOM 3500 O O . THR B 1 139 ? 19.391 -13.492 -16.219 1 93.44 139 THR B O 1
ATOM 3503 N N . PHE B 1 140 ? 20.391 -11.531 -16.859 1 93.25 140 PHE B N 1
ATOM 3504 C CA . PHE B 1 140 ? 19.875 -11.609 -18.234 1 93.25 140 PHE B CA 1
ATOM 3505 C C . PHE B 1 140 ? 20.672 -12.625 -19.047 1 93.25 140 PHE B C 1
ATOM 3507 O O . PHE B 1 140 ? 20.141 -13.211 -20 1 93.25 140 PHE B O 1
ATOM 3514 N N . ILE B 1 141 ? 21.875 -12.867 -18.672 1 92.19 141 ILE B N 1
ATOM 3515 C CA . ILE B 1 141 ? 22.75 -13.805 -19.375 1 92.19 141 ILE B CA 1
ATOM 3516 C C . ILE B 1 141 ? 22.562 -15.203 -18.797 1 92.19 141 ILE B C 1
ATOM 3518 O O . ILE B 1 141 ? 22.344 -16.172 -19.547 1 92.19 141 ILE B O 1
ATOM 3522 N N . VAL B 1 142 ? 22.578 -15.305 -17.453 1 91.62 142 VAL B N 1
ATOM 3523 C CA . VAL B 1 142 ? 22.312 -16.562 -16.75 1 91.62 142 VAL B CA 1
ATOM 3524 C C . VAL B 1 142 ? 20.844 -16.641 -16.375 1 91.62 142 VAL B C 1
ATOM 3526 O O . VAL B 1 142 ? 20.422 -16.078 -15.359 1 91.62 142 VAL B O 1
ATOM 3529 N N . ARG B 1 143 ? 20.109 -17.406 -17.109 1 89.5 143 ARG B N 1
ATOM 3530 C CA . ARG B 1 143 ? 18.672 -17.406 -16.953 1 89.5 143 ARG B CA 1
ATOM 3531 C C . ARG B 1 143 ? 18.203 -18.516 -16.016 1 89.5 143 ARG B C 1
ATOM 3533 O O . ARG B 1 143 ? 17.156 -18.391 -15.367 1 89.5 143 ARG B O 1
ATOM 3540 N N . ASP B 1 144 ? 19.047 -19.531 -15.914 1 89.31 144 ASP B N 1
ATOM 3541 C CA . ASP B 1 144 ? 18.672 -20.656 -15.055 1 89.31 144 ASP B CA 1
ATOM 3542 C C . ASP B 1 144 ? 19 -20.359 -13.594 1 89.31 144 ASP B C 1
ATOM 3544 O O . ASP B 1 144 ? 20.156 -20.062 -13.258 1 89.31 144 ASP B O 1
ATOM 3548 N N . PHE B 1 145 ? 18.016 -20.531 -12.75 1 86.56 145 PHE B N 1
ATOM 3549 C CA . PHE B 1 145 ? 18.203 -20.25 -11.336 1 86.56 145 PHE B CA 1
ATOM 3550 C C . PHE B 1 145 ? 19.25 -21.172 -10.727 1 86.56 145 PHE B C 1
ATOM 3552 O O . PHE B 1 145 ? 19.969 -20.766 -9.805 1 86.56 145 PHE B O 1
ATOM 3559 N N . ALA B 1 146 ? 19.391 -22.312 -11.258 1 84.25 146 ALA B N 1
ATOM 3560 C CA . ALA B 1 146 ? 20.359 -23.281 -10.75 1 84.25 146 ALA B CA 1
ATOM 3561 C C . ALA B 1 146 ? 21.781 -22.766 -10.953 1 84.25 146 ALA B C 1
ATOM 3563 O O . ALA B 1 146 ? 22.703 -23.156 -10.227 1 84.25 146 ALA B O 1
ATOM 3564 N N . ARG B 1 147 ? 21.969 -21.844 -11.891 1 88.25 147 ARG B N 1
ATOM 3565 C CA . ARG B 1 147 ? 23.297 -21.328 -12.227 1 88.25 147 ARG B CA 1
ATOM 3566 C C . ARG B 1 147 ? 23.531 -19.953 -11.617 1 88.25 147 ARG B C 1
ATOM 3568 O O . ARG B 1 147 ? 24.531 -19.297 -11.906 1 88.25 147 ARG B O 1
ATOM 3575 N N . PHE B 1 148 ? 22.734 -19.531 -10.797 1 88.19 148 PHE B N 1
ATOM 3576 C CA . PHE B 1 148 ? 22.828 -18.188 -10.242 1 88.19 148 PHE B CA 1
ATOM 3577 C C . PHE B 1 148 ? 24.016 -18.062 -9.289 1 88.19 148 PHE B C 1
ATOM 3579 O O . PHE B 1 148 ? 24.422 -16.969 -8.93 1 88.19 148 PHE B O 1
ATOM 3586 N N . GLN B 1 149 ? 24.578 -19.172 -8.898 1 85.69 149 GLN B N 1
ATOM 3587 C CA . GLN B 1 149 ? 25.781 -19.156 -8.07 1 85.69 149 GLN B CA 1
ATOM 3588 C C . GLN B 1 149 ? 26.938 -18.484 -8.789 1 85.69 149 GLN B C 1
ATOM 3590 O O . GLN B 1 149 ? 27.859 -17.953 -8.156 1 85.69 149 GLN B O 1
ATOM 3595 N N . GLU B 1 150 ? 26.891 -18.438 -10.062 1 89.75 150 GLU B N 1
ATOM 3596 C CA . GLU B 1 150 ? 27.906 -17.781 -10.867 1 89.75 150 GLU B CA 1
ATOM 3597 C C . GLU B 1 150 ? 27.906 -16.266 -10.633 1 89.75 150 GLU B C 1
ATOM 3599 O O . GLU B 1 150 ? 28.906 -15.594 -10.898 1 89.75 150 GLU B O 1
ATOM 3604 N N . LEU B 1 151 ? 26.781 -15.719 -10.148 1 92.56 151 LEU B N 1
ATOM 3605 C CA . LEU B 1 151 ? 26.641 -14.281 -9.938 1 92.56 151 LEU B CA 1
ATOM 3606 C C . LEU B 1 151 ? 26.797 -13.93 -8.461 1 92.56 151 LEU B C 1
ATOM 3608 O O . LEU B 1 151 ? 26.562 -12.789 -8.055 1 92.56 151 LEU B O 1
ATOM 3612 N N . ARG B 1 152 ? 27.234 -14.844 -7.699 1 93.31 152 ARG B N 1
ATOM 3613 C CA . ARG B 1 152 ? 27.25 -14.711 -6.246 1 93.31 152 ARG B CA 1
ATOM 3614 C C . ARG B 1 152 ? 28.188 -13.586 -5.805 1 93.31 152 ARG B C 1
ATOM 3616 O O . ARG B 1 152 ? 27.875 -12.844 -4.875 1 93.31 152 ARG B O 1
ATOM 3623 N N . VAL B 1 153 ? 29.281 -13.453 -6.414 1 93.94 153 VAL B N 1
ATOM 3624 C CA . VAL B 1 153 ? 30.266 -12.469 -6.012 1 93.94 153 VAL B CA 1
ATOM 3625 C C . VAL B 1 153 ? 29.703 -11.062 -6.199 1 93.94 153 VAL B C 1
ATOM 3627 O O . VAL B 1 153 ? 29.781 -10.227 -5.289 1 93.94 153 VAL B O 1
ATOM 3630 N N . GLN B 1 154 ? 29.156 -10.773 -7.34 1 95.25 154 GLN B N 1
ATOM 3631 C CA . GLN B 1 154 ? 28.594 -9.445 -7.602 1 95.25 154 GLN B CA 1
ATOM 3632 C C . GLN B 1 154 ? 27.453 -9.133 -6.645 1 95.25 154 GLN B C 1
ATOM 3634 O O . GLN B 1 154 ? 27.328 -8 -6.176 1 95.25 154 GLN B O 1
ATOM 3639 N N . VAL B 1 155 ? 26.688 -10.141 -6.336 1 95.12 155 VAL B N 1
ATOM 3640 C CA . VAL B 1 155 ? 25.547 -9.945 -5.438 1 95.12 155 VAL B CA 1
ATOM 3641 C C . VAL B 1 155 ? 26.062 -9.625 -4.031 1 95.12 155 VAL B C 1
ATOM 3643 O O . VAL B 1 155 ? 25.547 -8.719 -3.371 1 95.12 155 VAL B O 1
ATOM 3646 N N . ILE B 1 156 ? 27.062 -10.297 -3.613 1 95.94 156 ILE B N 1
ATOM 3647 C CA . ILE B 1 156 ? 27.609 -10.094 -2.271 1 95.94 156 ILE B CA 1
ATOM 3648 C C . ILE B 1 156 ? 28.188 -8.688 -2.162 1 95.94 156 ILE B C 1
ATOM 3650 O O . ILE B 1 156 ? 28 -8.008 -1.154 1 95.94 156 ILE B O 1
ATOM 3654 N N . ILE B 1 157 ? 28.859 -8.25 -3.15 1 96.94 157 ILE B N 1
ATOM 3655 C CA . ILE B 1 157 ? 29.422 -6.898 -3.146 1 96.94 157 ILE B CA 1
ATOM 3656 C C . ILE B 1 157 ? 28.297 -5.871 -3.059 1 96.94 157 ILE B C 1
ATOM 3658 O O . ILE B 1 157 ? 28.359 -4.93 -2.266 1 96.94 157 ILE B O 1
ATOM 3662 N N . TRP B 1 158 ? 27.266 -6.039 -3.822 1 97.56 158 TRP B N 1
ATOM 3663 C CA . TRP B 1 158 ? 26.109 -5.152 -3.842 1 97.56 158 TRP B CA 1
ATOM 3664 C C . TRP B 1 158 ? 25.453 -5.09 -2.469 1 97.56 158 TRP B C 1
ATOM 3666 O O . TRP B 1 158 ? 25.328 -4.012 -1.875 1 97.56 158 TRP B O 1
ATOM 3676 N N . LEU B 1 159 ? 25.109 -6.246 -1.921 1 97.06 159 LEU B N 1
ATOM 3677 C CA . LEU B 1 159 ? 24.359 -6.309 -0.678 1 97.06 159 LEU B CA 1
ATOM 3678 C C . LEU B 1 159 ? 25.203 -5.848 0.502 1 97.06 159 LEU B C 1
ATOM 3680 O O . LEU B 1 159 ? 24.719 -5.121 1.373 1 97.06 159 LEU B O 1
ATOM 3684 N N . THR B 1 160 ? 26.406 -6.227 0.538 1 97.31 160 THR B N 1
ATOM 3685 C CA . THR B 1 160 ? 27.281 -5.875 1.649 1 97.31 160 THR B CA 1
ATOM 3686 C C . THR B 1 160 ? 27.531 -4.371 1.687 1 97.31 160 THR B C 1
ATOM 3688 O O . THR B 1 160 ? 27.422 -3.742 2.742 1 97.31 160 THR B O 1
ATOM 3691 N N . LEU B 1 161 ? 27.828 -3.84 0.554 1 97.94 161 LEU B N 1
ATOM 3692 C CA . LEU B 1 161 ? 28.125 -2.41 0.525 1 97.94 161 LEU B CA 1
ATOM 3693 C C . LEU B 1 161 ? 26.859 -1.595 0.796 1 97.94 161 LEU B C 1
ATOM 3695 O O . LEU B 1 161 ? 26.938 -0.522 1.401 1 97.94 161 LEU B O 1
ATOM 3699 N N . SER B 1 162 ? 25.75 -2.062 0.305 1 97.44 162 SER B N 1
ATOM 3700 C CA . SER B 1 162 ? 24.5 -1.385 0.626 1 97.44 162 SER B CA 1
ATOM 3701 C C . SER B 1 162 ? 24.234 -1.372 2.131 1 97.44 162 SER B C 1
ATOM 3703 O O . SER B 1 162 ? 23.984 -0.318 2.713 1 97.44 162 SER B O 1
ATOM 3705 N N . ALA B 1 163 ? 24.359 -2.508 2.73 1 97.31 163 ALA B N 1
ATOM 3706 C CA . ALA B 1 163 ? 24.125 -2.623 4.168 1 97.31 163 ALA B CA 1
ATOM 3707 C C . ALA B 1 163 ? 25.172 -1.825 4.953 1 97.31 163 ALA B C 1
ATOM 3709 O O . ALA B 1 163 ? 24.828 -1.119 5.906 1 97.31 163 ALA B O 1
ATOM 3710 N N . LEU B 1 164 ? 26.359 -1.905 4.57 1 97.19 164 LEU B N 1
ATOM 3711 C CA . LEU B 1 164 ? 27.438 -1.2 5.258 1 97.19 164 LEU B CA 1
ATOM 3712 C C . LEU B 1 164 ? 27.25 0.309 5.164 1 97.19 164 LEU B C 1
ATOM 3714 O O . LEU B 1 164 ? 27.438 1.025 6.148 1 97.19 164 LEU B O 1
ATOM 3718 N N . THR B 1 165 ? 26.969 0.766 3.994 1 97.75 165 THR B N 1
ATOM 3719 C CA . THR B 1 165 ? 26.719 2.189 3.797 1 97.75 165 THR B CA 1
ATOM 3720 C C . THR B 1 165 ? 25.594 2.676 4.703 1 97.75 165 THR B C 1
ATOM 3722 O O . THR B 1 165 ? 25.703 3.734 5.324 1 97.75 165 THR B O 1
ATOM 3725 N N . ASP B 1 166 ? 24.562 1.902 4.789 1 97.12 166 ASP B N 1
ATOM 3726 C CA . ASP B 1 166 ? 23.453 2.254 5.66 1 97.12 166 ASP B CA 1
ATOM 3727 C C . ASP B 1 166 ? 23.891 2.303 7.125 1 97.12 166 ASP B C 1
ATOM 3729 O O . ASP B 1 166 ? 23.484 3.199 7.867 1 97.12 166 ASP B O 1
ATOM 3733 N N . VAL B 1 167 ? 24.672 1.354 7.5 1 95.88 167 VAL B N 1
ATOM 3734 C CA . VAL B 1 167 ? 25.156 1.305 8.875 1 95.88 167 VAL B CA 1
ATOM 3735 C C . VAL B 1 167 ? 26 2.541 9.172 1 95.88 167 VAL B C 1
ATOM 3737 O O . VAL B 1 167 ? 25.844 3.182 10.211 1 95.88 167 VAL B O 1
ATOM 3740 N N . VAL B 1 168 ? 26.828 2.879 8.297 1 96.62 168 VAL B N 1
ATOM 3741 C CA . VAL B 1 168 ? 27.703 4.027 8.453 1 96.62 168 VAL B CA 1
ATOM 3742 C C . VAL B 1 168 ? 26.875 5.309 8.555 1 96.62 168 VAL B C 1
ATOM 3744 O O . VAL B 1 168 ? 27.094 6.125 9.445 1 96.62 168 VAL B O 1
ATOM 3747 N N . ILE B 1 169 ? 25.922 5.508 7.668 1 96.25 169 ILE B N 1
ATOM 3748 C CA . ILE B 1 169 ? 25.062 6.684 7.668 1 96.25 169 ILE B CA 1
ATOM 3749 C C . ILE B 1 169 ? 24.328 6.781 9 1 96.25 169 ILE B C 1
ATOM 3751 O O . ILE B 1 169 ? 24.312 7.832 9.641 1 96.25 169 ILE B O 1
ATOM 3755 N N . THR B 1 170 ? 23.781 5.688 9.391 1 93.81 170 THR B N 1
ATOM 3756 C CA . THR B 1 170 ? 22.984 5.66 10.617 1 93.81 170 THR B CA 1
ATOM 3757 C C . THR B 1 170 ? 23.859 5.961 11.828 1 93.81 170 THR B C 1
ATOM 3759 O O . THR B 1 170 ? 23.469 6.715 12.719 1 93.81 170 THR B O 1
ATOM 3762 N N . CYS B 1 171 ? 25.062 5.461 11.852 1 92.62 171 CYS B N 1
ATOM 3763 C CA . CYS B 1 171 ? 25.984 5.68 12.961 1 92.62 171 CYS B CA 1
ATOM 3764 C C . CYS B 1 171 ? 26.422 7.137 13.016 1 92.62 171 CYS B C 1
ATOM 3766 O O . CYS B 1 171 ? 26.469 7.738 14.094 1 92.62 171 CYS B O 1
ATOM 3768 N N . ILE B 1 172 ? 26.75 7.707 11.938 1 93.81 172 ILE B N 1
ATOM 3769 C CA . ILE B 1 172 ? 27.203 9.094 11.891 1 93.81 172 ILE B CA 1
ATOM 3770 C C . ILE B 1 172 ? 26.078 10.016 12.352 1 93.81 172 ILE B C 1
ATOM 3772 O O . ILE B 1 172 ? 26.297 10.914 13.164 1 93.81 172 ILE B O 1
ATOM 3776 N N . LEU B 1 173 ? 24.891 9.797 11.828 1 91.81 173 LEU B N 1
ATOM 3777 C CA . LEU B 1 173 ? 23.766 10.648 12.195 1 91.81 173 LEU B CA 1
ATOM 3778 C C . LEU B 1 173 ? 23.422 10.477 13.672 1 91.81 173 LEU B C 1
ATOM 3780 O O . LEU B 1 173 ? 23.078 11.445 14.352 1 91.81 173 LEU B O 1
ATOM 3784 N N . SER B 1 174 ? 23.516 9.25 14.125 1 89.62 174 SER B N 1
ATOM 3785 C CA . SER B 1 174 ? 23.281 9 15.547 1 89.62 174 SER B CA 1
ATOM 3786 C C . SER B 1 174 ? 24.328 9.703 16.406 1 89.62 174 SER B C 1
ATOM 3788 O O . SER B 1 174 ? 23.984 10.273 17.453 1 89.62 174 SER B O 1
ATOM 3790 N N . TRP B 1 175 ? 25.5 9.555 16 1 89.25 175 TRP B N 1
ATOM 3791 C CA . TRP B 1 175 ? 26.594 10.234 16.703 1 89.25 175 TRP B CA 1
ATOM 3792 C C . TRP B 1 175 ? 26.391 11.742 16.688 1 89.25 175 TRP B C 1
ATOM 3794 O O . TRP B 1 175 ? 26.578 12.414 17.703 1 89.25 175 TRP B O 1
ATOM 3804 N N . TYR B 1 176 ? 26.016 12.281 15.586 1 87.44 176 TYR B N 1
ATOM 3805 C CA . TYR B 1 176 ? 25.734 13.703 15.469 1 87.44 176 TYR B CA 1
ATOM 3806 C C . TYR B 1 176 ? 24.641 14.141 16.438 1 87.44 176 TYR B C 1
ATOM 3808 O O . TYR B 1 176 ? 24.781 15.164 17.109 1 87.44 176 TYR B O 1
ATOM 3816 N N . LEU B 1 177 ? 23.594 13.422 16.516 1 83.06 177 LEU B N 1
ATOM 3817 C CA . LEU B 1 177 ? 22.5 13.711 17.422 1 83.06 177 LEU B CA 1
ATOM 3818 C C . LEU B 1 177 ? 22.969 13.695 18.875 1 83.06 177 LEU B C 1
ATOM 3820 O O . LEU B 1 177 ? 22.531 14.516 19.672 1 83.06 177 LEU B O 1
ATOM 3824 N N . HIS B 1 178 ? 23.812 12.852 19.172 1 83.19 178 HIS B N 1
ATOM 3825 C CA . HIS B 1 178 ? 24.297 12.711 20.547 1 83.19 178 HIS B CA 1
ATOM 3826 C C . HIS B 1 178 ? 25.219 13.859 20.922 1 83.19 178 HIS B C 1
ATOM 3828 O O . HIS B 1 178 ? 25.25 14.281 22.078 1 83.19 178 HIS B O 1
ATOM 3834 N N . THR B 1 179 ? 25.828 14.414 20.031 1 82.62 179 THR B N 1
ATOM 3835 C CA . THR B 1 179 ? 26.828 15.438 20.328 1 82.62 179 THR B CA 1
ATOM 3836 C C . THR B 1 179 ? 26.219 16.828 20.219 1 82.62 179 THR B C 1
ATOM 3838 O O . THR B 1 179 ? 26.703 17.781 20.828 1 82.62 179 THR B O 1
ATOM 3841 N N . HIS B 1 180 ? 25.234 17.141 19.391 1 73.56 180 HIS B N 1
ATOM 3842 C CA . HIS B 1 180 ? 24.641 18.453 19.188 1 73.56 180 HIS B CA 1
ATOM 3843 C C . HIS B 1 180 ? 23.297 18.578 19.891 1 73.56 180 HIS B C 1
ATOM 3845 O O . HIS B 1 180 ? 22.484 19.438 19.547 1 73.56 180 HIS B O 1
ATOM 3851 N N . ARG B 1 181 ? 22.797 17.703 20.75 1 62.16 181 ARG B N 1
ATOM 3852 C CA . ARG B 1 181 ? 21.578 17.812 21.531 1 62.16 181 ARG B CA 1
ATOM 3853 C C . ARG B 1 181 ? 21.5 19.172 22.25 1 62.16 181 ARG B C 1
ATOM 3855 O O . ARG B 1 181 ? 20.625 19.375 23.094 1 62.16 181 ARG B O 1
ATOM 3862 N N . THR B 1 182 ? 22.219 20.125 21.891 1 54.38 182 THR B N 1
ATOM 3863 C CA . THR B 1 182 ? 22.25 21.344 22.688 1 54.38 182 THR B CA 1
ATOM 3864 C C . THR B 1 182 ? 21.078 22.25 22.328 1 54.38 182 THR B C 1
ATOM 3866 O O . THR B 1 182 ? 20.594 22.219 21.203 1 54.38 182 THR B O 1
ATOM 3869 N N . GLY B 1 183 ? 19.984 22.266 23.141 1 51.06 183 GLY B N 1
ATOM 3870 C CA . GLY B 1 183 ? 18.688 22.859 23.453 1 51.06 183 GLY B CA 1
ATOM 3871 C C . GLY B 1 183 ? 18.516 24.25 22.891 1 51.06 183 GLY B C 1
ATOM 3872 O O . GLY B 1 183 ? 17.547 24.953 23.203 1 51.06 183 GLY B O 1
ATOM 3873 N N . PHE B 1 184 ? 19.531 24.906 22.219 1 54.59 184 PHE B N 1
ATOM 3874 C CA . PHE B 1 184 ? 19.234 26.328 22.375 1 54.59 184 PHE B CA 1
ATOM 3875 C C . PHE B 1 184 ? 18.312 26.797 21.266 1 54.59 184 PHE B C 1
ATOM 3877 O O . PHE B 1 184 ? 17.359 27.547 21.516 1 54.59 184 PHE B O 1
ATOM 3884 N N . SER B 1 185 ? 18.734 26.984 19.922 1 60.44 185 SER B N 1
ATOM 3885 C CA . SER B 1 185 ? 18.016 27.781 18.938 1 60.44 185 SER B CA 1
ATOM 3886 C C . SER B 1 185 ? 16.953 26.953 18.203 1 60.44 185 SER B C 1
ATOM 3888 O O . SER B 1 185 ? 17.062 25.734 18.156 1 60.44 185 SER B O 1
ATOM 3890 N N . LYS B 1 186 ? 15.766 27.516 17.875 1 63 186 LYS B N 1
ATOM 3891 C CA . LYS B 1 186 ? 14.664 26.953 17.094 1 63 186 LYS B CA 1
ATOM 3892 C C . LYS B 1 186 ? 15.18 26.125 15.922 1 63 186 LYS B C 1
ATOM 3894 O O . LYS B 1 186 ? 14.633 25.062 15.617 1 63 186 LYS B O 1
ATOM 3899 N N . THR B 1 187 ? 16.266 26.625 15.344 1 64 187 THR B N 1
ATOM 3900 C CA . THR B 1 187 ? 16.859 25.922 14.219 1 64 187 THR B CA 1
ATOM 3901 C C . THR B 1 187 ? 17.484 24.609 14.68 1 64 187 THR B C 1
ATOM 3903 O O . THR B 1 187 ? 17.391 23.594 13.977 1 64 187 THR B O 1
ATOM 3906 N N . ASP B 1 188 ? 17.875 24.641 15.859 1 72.69 188 ASP B N 1
ATOM 3907 C CA . ASP B 1 188 ? 18.5 23.438 16.391 1 72.69 188 ASP B CA 1
ATOM 3908 C C . ASP B 1 188 ? 17.438 22.375 16.703 1 72.69 188 ASP B C 1
ATOM 3910 O O . ASP B 1 188 ? 17.688 21.188 16.531 1 72.69 188 ASP B O 1
ATOM 3914 N N . ASP B 1 189 ? 16.234 22.891 16.922 1 74.31 189 ASP B N 1
ATOM 3915 C CA . ASP B 1 189 ? 15.156 21.953 17.234 1 74.31 189 ASP B CA 1
ATOM 3916 C C . ASP B 1 189 ? 14.664 21.25 15.977 1 74.31 189 ASP B C 1
ATOM 3918 O O . ASP B 1 189 ? 14.406 20.047 16 1 74.31 189 ASP B O 1
ATOM 3922 N N . VAL B 1 190 ? 14.594 22 14.906 1 74.56 190 VAL B N 1
ATOM 3923 C CA . VAL B 1 190 ? 14.148 21.438 13.633 1 74.56 190 VAL B CA 1
ATOM 3924 C C . VAL B 1 190 ? 15.188 20.438 13.125 1 74.56 190 VAL B C 1
ATOM 3926 O O . VAL B 1 190 ? 14.844 19.344 12.688 1 74.56 190 VAL B O 1
ATOM 3929 N N . ILE B 1 191 ? 16.422 20.781 13.289 1 75.44 191 ILE B N 1
ATOM 3930 C CA . ILE B 1 191 ? 17.5 19.922 12.812 1 75.44 191 ILE B CA 1
ATOM 3931 C C . ILE B 1 191 ? 17.547 18.641 13.625 1 75.44 191 ILE B C 1
ATOM 3933 O O . ILE B 1 191 ? 17.688 17.547 13.07 1 75.44 191 ILE B O 1
ATOM 3937 N N . THR B 1 192 ? 17.391 18.766 14.852 1 79.44 192 THR B N 1
ATOM 3938 C CA . THR B 1 192 ? 17.422 17.594 15.727 1 79.44 192 THR B CA 1
ATOM 3939 C C . THR B 1 192 ? 16.25 16.672 15.414 1 79.44 192 THR B C 1
ATOM 3941 O O . THR B 1 192 ? 16.406 15.445 15.398 1 79.44 192 THR B O 1
ATOM 3944 N N . ARG B 1 193 ? 15.164 17.234 15.148 1 78.38 193 ARG B N 1
ATOM 3945 C CA . ARG B 1 193 ? 13.992 16.438 14.797 1 78.38 193 ARG B CA 1
ATOM 3946 C C . ARG B 1 193 ? 14.211 15.719 13.477 1 78.38 193 ARG B C 1
ATOM 3948 O O . ARG B 1 193 ? 13.891 14.531 13.352 1 78.38 193 ARG B O 1
ATOM 3955 N N . LEU B 1 194 ? 14.727 16.391 12.578 1 74.25 194 LEU B N 1
ATOM 3956 C CA . LEU B 1 194 ? 15 15.812 11.273 1 74.25 194 LEU B CA 1
ATOM 3957 C C . LEU B 1 194 ? 16 14.672 11.383 1 74.25 194 LEU B C 1
ATOM 3959 O O . LEU B 1 194 ? 15.805 13.609 10.781 1 74.25 194 LEU B O 1
ATOM 3963 N N . VAL B 1 195 ? 17 14.883 12.102 1 82.06 195 VAL B N 1
ATOM 3964 C CA . VAL B 1 195 ? 18.047 13.867 12.242 1 82.06 195 VAL B CA 1
ATOM 3965 C C . VAL B 1 195 ? 17.484 12.672 13.008 1 82.06 195 VAL B C 1
ATOM 3967 O O . VAL B 1 195 ? 17.766 11.523 12.656 1 82.06 195 VAL B O 1
ATOM 3970 N N . ARG B 1 196 ? 16.672 12.922 13.969 1 82.56 196 ARG B N 1
ATOM 3971 C CA . ARG B 1 196 ? 16.078 11.836 14.742 1 82.56 196 ARG B CA 1
ATOM 3972 C C . ARG B 1 196 ? 15.188 10.961 13.875 1 82.56 196 ARG B C 1
ATOM 3974 O O . ARG B 1 196 ? 15.258 9.734 13.938 1 82.56 196 ARG B O 1
ATOM 3981 N N . LEU B 1 197 ? 14.406 11.57 13.117 1 80.5 197 LEU B N 1
ATOM 3982 C CA . LEU B 1 197 ? 13.516 10.828 12.234 1 80.5 197 LEU B CA 1
ATOM 3983 C C . LEU B 1 197 ? 14.312 10.062 11.18 1 80.5 197 LEU B C 1
ATOM 3985 O O . LEU B 1 197 ? 13.969 8.93 10.844 1 80.5 197 LEU B O 1
ATOM 3989 N N . THR B 1 198 ? 15.328 10.664 10.695 1 78.56 198 THR B N 1
ATOM 3990 C CA . THR B 1 198 ? 16.203 10.016 9.719 1 78.56 198 THR B CA 1
ATOM 3991 C C . THR B 1 198 ? 16.844 8.773 10.32 1 78.56 198 THR B C 1
ATOM 3993 O O . THR B 1 198 ? 16.906 7.723 9.672 1 78.56 198 THR B O 1
ATOM 3996 N N . VAL B 1 199 ? 17.234 8.961 11.516 1 81.44 199 VAL B N 1
ATOM 3997 C CA . VAL B 1 199 ? 17.891 7.84 12.188 1 81.44 199 VAL B CA 1
ATOM 3998 C C . VAL B 1 199 ? 16.875 6.723 12.43 1 81.44 199 VAL B C 1
ATOM 4000 O O . VAL B 1 199 ? 17.172 5.547 12.211 1 81.44 199 VAL B O 1
ATOM 4003 N N . GLN B 1 200 ? 15.734 7.031 12.797 1 84.25 200 GLN B N 1
ATOM 4004 C CA . GLN B 1 200 ? 14.711 6.031 13.094 1 84.25 200 GLN B CA 1
ATOM 4005 C C . GLN B 1 200 ? 14.305 5.27 11.836 1 84.25 200 GLN B C 1
ATOM 4007 O O . GLN B 1 200 ? 14.305 4.035 11.828 1 84.25 200 GLN B O 1
ATOM 4012 N N . THR B 1 201 ? 13.992 5.98 10.828 1 85 201 THR B N 1
ATOM 4013 C CA . THR B 1 201 ? 13.586 5.324 9.586 1 85 201 THR B CA 1
ATOM 4014 C C . THR B 1 201 ? 14.773 4.652 8.914 1 85 201 THR B C 1
ATOM 4016 O O . THR B 1 201 ? 14.641 3.578 8.328 1 85 201 THR B O 1
ATOM 4019 N N . GLY B 1 202 ? 15.953 5.281 9.047 1 90.31 202 GLY B N 1
ATOM 4020 C CA . GLY B 1 202 ? 17.172 4.688 8.516 1 90.31 202 GLY B CA 1
ATOM 4021 C C . GLY B 1 202 ? 17.562 3.398 9.211 1 90.31 202 GLY B C 1
ATOM 4022 O O . GLY B 1 202 ? 18.062 2.473 8.578 1 90.31 202 GLY B O 1
ATOM 4023 N N . LEU B 1 203 ? 17.25 3.391 10.484 1 92.12 203 LEU B N 1
ATOM 4024 C CA . LEU B 1 203 ? 17.547 2.182 11.25 1 92.12 203 LEU B CA 1
ATOM 4025 C C . LEU B 1 203 ? 16.734 1.001 10.734 1 92.12 203 LEU B C 1
ATOM 4027 O O . LEU B 1 203 ? 17.25 -0.112 10.617 1 92.12 203 LEU B O 1
ATOM 4031 N N . ILE B 1 204 ? 15.508 1.278 10.438 1 93.88 204 ILE B N 1
ATOM 4032 C CA . ILE B 1 204 ? 14.656 0.224 9.898 1 93.88 204 ILE B CA 1
ATOM 4033 C C . ILE B 1 204 ? 15.219 -0.278 8.578 1 93.88 204 ILE B C 1
ATOM 4035 O O . ILE B 1 204 ? 15.32 -1.487 8.352 1 93.88 204 ILE B O 1
ATOM 4039 N N . THR B 1 205 ? 15.617 0.609 7.754 1 95.56 205 THR B N 1
ATOM 4040 C CA . THR B 1 205 ? 16.188 0.26 6.461 1 95.56 205 THR B CA 1
ATOM 4041 C C . THR B 1 205 ? 17.5 -0.514 6.645 1 95.56 205 THR B C 1
ATOM 4043 O O . THR B 1 205 ? 17.734 -1.516 5.961 1 95.56 205 THR B O 1
ATOM 4046 N N . THR B 1 206 ? 18.281 -0.103 7.586 1 96.06 206 THR B N 1
ATOM 4047 C CA . THR B 1 206 ? 19.578 -0.731 7.859 1 96.06 206 THR B CA 1
ATOM 4048 C C . THR B 1 206 ? 19.375 -2.16 8.359 1 96.06 206 THR B C 1
ATOM 4050 O O . THR B 1 206 ? 20.047 -3.086 7.883 1 96.06 206 THR B O 1
ATOM 4053 N N . VAL B 1 207 ? 18.5 -2.344 9.266 1 96.31 207 VAL B N 1
ATOM 4054 C CA . VAL B 1 207 ? 18.234 -3.674 9.805 1 96.31 207 VAL B CA 1
ATOM 4055 C C . VAL B 1 207 ? 17.688 -4.578 8.695 1 96.31 207 VAL B C 1
ATOM 4057 O O . VAL B 1 207 ? 18.078 -5.738 8.586 1 96.31 207 VAL B O 1
ATOM 4060 N N . TRP B 1 208 ? 16.828 -4.02 7.934 1 97.25 208 TRP B N 1
ATOM 4061 C CA . TRP B 1 208 ? 16.234 -4.777 6.836 1 97.25 208 TRP B CA 1
ATOM 4062 C C . TRP B 1 208 ? 17.297 -5.188 5.82 1 97.25 208 TRP B C 1
ATOM 4064 O O . TRP B 1 208 ? 17.344 -6.348 5.402 1 97.25 208 TRP B O 1
ATOM 4074 N N . ALA B 1 209 ? 18.125 -4.305 5.43 1 97.06 209 ALA B N 1
ATOM 4075 C CA . ALA B 1 209 ? 19.172 -4.582 4.461 1 97.06 209 ALA B CA 1
ATOM 4076 C C . ALA B 1 209 ? 20.188 -5.582 5.016 1 97.06 209 ALA B C 1
ATOM 4078 O O . ALA B 1 209 ? 20.641 -6.473 4.301 1 97.06 209 ALA B O 1
ATOM 4079 N N . THR B 1 210 ? 20.484 -5.434 6.242 1 96.94 210 THR B N 1
ATOM 4080 C CA . THR B 1 210 ? 21.422 -6.352 6.879 1 96.94 210 THR B CA 1
ATOM 4081 C C . THR B 1 210 ? 20.828 -7.754 6.973 1 96.94 210 THR B C 1
ATOM 4083 O O . THR B 1 210 ? 21.516 -8.742 6.742 1 96.94 210 THR B O 1
ATOM 4086 N N . THR B 1 211 ? 19.609 -7.797 7.375 1 96.44 211 THR B N 1
ATOM 4087 C CA . THR B 1 211 ? 18.938 -9.086 7.418 1 96.44 211 THR B CA 1
ATOM 4088 C C . THR B 1 211 ? 18.922 -9.742 6.039 1 96.44 211 THR B C 1
ATOM 4090 O O . THR B 1 211 ? 19.156 -10.945 5.918 1 96.44 211 THR B O 1
ATOM 4093 N N . ASP B 1 212 ? 18.641 -8.953 5.023 1 96.81 212 ASP B N 1
ATOM 4094 C CA . ASP B 1 212 ? 18.688 -9.453 3.65 1 96.81 212 ASP B CA 1
ATOM 4095 C C . ASP B 1 212 ? 20.047 -10.07 3.33 1 96.81 212 ASP B C 1
ATOM 4097 O O . ASP B 1 212 ? 20.109 -11.18 2.797 1 96.81 212 ASP B O 1
ATOM 4101 N N . LEU B 1 213 ? 21.094 -9.398 3.719 1 96.19 213 LEU B N 1
ATOM 4102 C CA . LEU B 1 213 ? 22.453 -9.875 3.494 1 96.19 213 LEU B CA 1
ATOM 4103 C C . LEU B 1 213 ? 22.703 -11.18 4.246 1 96.19 213 LEU B C 1
ATOM 4105 O O . LEU B 1 213 ? 23.234 -12.141 3.678 1 96.19 213 LEU B O 1
ATOM 4109 N N . ILE B 1 214 ? 22.281 -11.234 5.453 1 96 214 ILE B N 1
ATOM 4110 C CA . ILE B 1 214 ? 22.5 -12.414 6.285 1 96 214 ILE B CA 1
ATOM 4111 C C . ILE B 1 214 ? 21.75 -13.602 5.699 1 96 214 ILE B C 1
ATOM 4113 O O . ILE B 1 214 ? 22.297 -14.703 5.594 1 96 214 ILE B O 1
ATOM 4117 N N . VAL B 1 215 ? 20.562 -13.367 5.309 1 94.94 215 VAL B N 1
ATOM 4118 C CA . VAL B 1 215 ? 19.75 -14.438 4.742 1 94.94 215 VAL B CA 1
ATOM 4119 C C . VAL B 1 215 ? 20.375 -14.914 3.43 1 94.94 215 VAL B C 1
ATOM 4121 O O . VAL B 1 215 ? 20.422 -16.125 3.154 1 94.94 215 VAL B O 1
ATOM 4124 N N . TYR B 1 216 ? 20.859 -14.008 2.611 1 94.38 216 TYR B N 1
ATOM 4125 C CA . TYR B 1 216 ? 21.469 -14.375 1.343 1 94.38 216 TYR B CA 1
ATOM 4126 C C . TYR B 1 216 ? 22.734 -15.211 1.569 1 94.38 216 TYR B C 1
ATOM 4128 O O . TYR B 1 216 ? 22.969 -16.188 0.85 1 94.38 216 TYR B O 1
ATOM 4136 N N . LEU B 1 217 ? 23.5 -14.906 2.566 1 93.5 217 LEU B N 1
ATOM 4137 C CA . LEU B 1 217 ? 24.766 -15.578 2.83 1 93.5 217 LEU B CA 1
ATOM 4138 C C . LEU B 1 217 ? 24.531 -16.922 3.498 1 93.5 217 LEU B C 1
ATOM 4140 O O . LEU B 1 217 ? 25.281 -17.875 3.254 1 93.5 217 LEU B O 1
ATOM 4144 N N . CYS B 1 218 ? 23.453 -17.031 4.258 1 90.56 218 CYS B N 1
ATOM 4145 C CA . CYS B 1 218 ? 23.312 -18.203 5.117 1 90.56 218 CYS B CA 1
ATOM 4146 C C . CYS B 1 218 ? 22.328 -19.203 4.512 1 90.56 218 CYS B C 1
ATOM 4148 O O . CYS B 1 218 ? 22.375 -20.391 4.832 1 90.56 218 CYS B O 1
ATOM 4150 N N . TRP B 1 219 ? 21.422 -18.734 3.777 1 83.38 219 TRP B N 1
ATOM 4151 C CA . TRP B 1 219 ? 20.406 -19.625 3.246 1 83.38 219 TRP B CA 1
ATOM 4152 C C . TRP B 1 219 ? 20.484 -19.703 1.724 1 83.38 219 TRP B C 1
ATOM 4154 O O . TRP B 1 219 ? 20.625 -18.672 1.056 1 83.38 219 TRP B O 1
ATOM 4164 N N . SER B 1 220 ? 20.531 -20.875 1.251 1 75.69 220 SER B N 1
ATOM 4165 C CA . SER B 1 220 ? 20.625 -21.078 -0.19 1 75.69 220 SER B CA 1
ATOM 4166 C C . SER B 1 220 ? 19.266 -20.938 -0.867 1 75.69 220 SER B C 1
ATOM 4168 O O . SER B 1 220 ? 19.188 -20.891 -2.096 1 75.69 220 SER B O 1
ATOM 4170 N N . SER B 1 221 ? 18.266 -20.703 -0.153 1 76.75 221 SER B N 1
ATOM 4171 C CA . SER B 1 221 ? 16.938 -20.609 -0.748 1 76.75 221 SER B CA 1
ATOM 4172 C C . SER B 1 221 ? 16.625 -19.188 -1.192 1 76.75 221 SER B C 1
ATOM 4174 O O . SER B 1 221 ? 17.469 -18.281 -1.049 1 76.75 221 SER B O 1
ATOM 4176 N N . ASN B 1 222 ? 15.555 -19.016 -1.932 1 82.38 222 ASN B N 1
ATOM 4177 C CA . ASN B 1 222 ? 15.102 -17.734 -2.439 1 82.38 222 ASN B CA 1
ATOM 4178 C C . ASN B 1 222 ? 14.469 -16.891 -1.341 1 82.38 222 ASN B C 1
ATOM 4180 O O . ASN B 1 222 ? 13.742 -15.93 -1.628 1 82.38 222 ASN B O 1
ATOM 4184 N N . MET B 1 223 ? 14.938 -17.172 -0.103 1 88.19 223 MET B N 1
ATOM 4185 C CA . MET B 1 223 ? 14.305 -16.469 1.016 1 88.19 223 MET B CA 1
ATOM 4186 C C . MET B 1 223 ? 14.742 -15.008 1.062 1 88.19 223 MET B C 1
ATOM 4188 O O . MET B 1 223 ? 13.992 -14.148 1.528 1 88.19 223 MET B O 1
ATOM 4192 N N . HIS B 1 224 ? 15.867 -14.734 0.54 1 91.94 224 HIS B N 1
ATOM 4193 C CA . HIS B 1 224 ? 16.375 -13.367 0.602 1 91.94 224 HIS B CA 1
ATOM 4194 C C . HIS B 1 224 ? 15.547 -12.438 -0.279 1 91.94 224 HIS B C 1
ATOM 4196 O O . HIS B 1 224 ? 15.5 -11.227 -0.043 1 91.94 224 HIS B O 1
ATOM 4202 N N . VAL B 1 225 ? 14.867 -12.984 -1.276 1 93 225 VAL B N 1
ATOM 4203 C CA . VAL B 1 225 ? 14.047 -12.203 -2.195 1 93 225 VAL B CA 1
ATOM 4204 C C . VAL B 1 225 ? 12.906 -11.531 -1.428 1 93 225 VAL B C 1
ATOM 4206 O O . VAL B 1 225 ? 12.477 -10.438 -1.785 1 93 225 VAL B O 1
ATOM 4209 N N . PHE B 1 226 ? 12.484 -12.117 -0.333 1 94.81 226 PHE B N 1
ATOM 4210 C CA . PHE B 1 226 ? 11.469 -11.531 0.529 1 94.81 226 PHE B CA 1
ATOM 4211 C C . PHE B 1 226 ? 11.922 -10.18 1.066 1 94.81 226 PHE B C 1
ATOM 4213 O O . PHE B 1 226 ? 11.133 -9.242 1.149 1 94.81 226 PHE B O 1
ATOM 4220 N N . PHE B 1 227 ? 13.109 -10.094 1.395 1 95.88 227 PHE B N 1
ATOM 4221 C CA . PHE B 1 227 ? 13.656 -8.875 1.982 1 95.88 227 PHE B CA 1
ATOM 4222 C C . PHE B 1 227 ? 14.125 -7.914 0.897 1 95.88 227 PHE B C 1
ATOM 4224 O O . PHE B 1 227 ? 14.062 -6.695 1.074 1 95.88 227 PHE B O 1
ATOM 4231 N N . GLN B 1 228 ? 14.555 -8.398 -0.128 1 96.75 228 GLN B N 1
ATOM 4232 C CA . GLN B 1 228 ? 15.148 -7.598 -1.194 1 96.75 228 GLN B CA 1
ATOM 4233 C C . GLN B 1 228 ? 14.094 -6.781 -1.925 1 96.75 228 GLN B C 1
ATOM 4235 O O . GLN B 1 228 ? 14.312 -5.613 -2.25 1 96.75 228 GLN B O 1
ATOM 4240 N N . LEU B 1 229 ? 12.922 -7.301 -2.15 1 96.94 229 LEU B N 1
ATOM 4241 C CA . LEU B 1 229 ? 11.906 -6.672 -2.988 1 96.94 229 LEU B CA 1
ATOM 4242 C C . LEU B 1 229 ? 11.375 -5.398 -2.34 1 96.94 229 LEU B C 1
ATOM 4244 O O . LEU B 1 229 ? 11.227 -4.371 -3.01 1 96.94 229 LEU B O 1
ATOM 4248 N N . PRO B 1 230 ? 11.156 -5.41 -1.074 1 97.44 230 PRO B N 1
ATOM 4249 C CA . PRO B 1 230 ? 10.625 -4.18 -0.481 1 97.44 230 PRO B CA 1
ATOM 4250 C C . PRO B 1 230 ? 11.719 -3.189 -0.096 1 97.44 230 PRO B C 1
ATOM 4252 O O . PRO B 1 230 ? 11.422 -2.066 0.321 1 97.44 230 PRO B O 1
ATOM 4255 N N . LEU B 1 231 ? 12.922 -3.549 -0.213 1 97.31 231 LEU B N 1
ATOM 4256 C CA . LEU B 1 231 ? 14.039 -2.754 0.294 1 97.31 231 LEU B CA 1
ATOM 4257 C C . LEU B 1 231 ? 14.055 -1.371 -0.346 1 97.31 231 LEU B C 1
ATOM 4259 O O . LEU B 1 231 ? 14.289 -0.37 0.335 1 97.31 231 LEU B O 1
ATOM 4263 N N . CYS B 1 232 ? 13.812 -1.274 -1.625 1 96.81 232 CYS B N 1
ATOM 4264 C CA . CYS B 1 232 ? 13.812 0.005 -2.324 1 96.81 232 CYS B CA 1
ATOM 4265 C C . CYS B 1 232 ? 12.781 0.951 -1.72 1 96.81 232 CYS B C 1
ATOM 4267 O O . CYS B 1 232 ? 13.031 2.152 -1.597 1 96.81 232 CYS B O 1
ATOM 4269 N N . LYS B 1 233 ? 11.641 0.392 -1.319 1 97.75 233 LYS B N 1
ATOM 4270 C CA . LYS B 1 233 ? 10.586 1.226 -0.744 1 97.75 233 LYS B CA 1
ATOM 4271 C C . LYS B 1 233 ? 10.992 1.746 0.633 1 97.75 233 LYS B C 1
ATOM 4273 O O . LYS B 1 233 ? 10.609 2.852 1.021 1 97.75 233 LYS B O 1
ATOM 4278 N N . LEU B 1 234 ? 11.703 0.941 1.347 1 97.19 234 LEU B N 1
ATOM 4279 C CA . LEU B 1 234 ? 12.18 1.394 2.648 1 97.19 234 LEU B CA 1
ATOM 4280 C C . LEU B 1 234 ? 13.117 2.584 2.498 1 97.19 234 LEU B C 1
ATOM 4282 O O . LEU B 1 234 ? 13.039 3.543 3.268 1 97.19 234 LEU B O 1
ATOM 4286 N N . TYR B 1 235 ? 13.938 2.559 1.483 1 97.62 235 TYR B N 1
ATOM 4287 C CA . TYR B 1 235 ? 14.836 3.674 1.205 1 97.62 235 TYR B CA 1
ATOM 4288 C C . TYR B 1 235 ? 14.047 4.938 0.877 1 97.62 235 TYR B C 1
ATOM 4290 O O . TYR B 1 235 ? 14.289 5.996 1.462 1 97.62 235 TYR B O 1
ATOM 4298 N N . THR B 1 236 ? 13.117 4.828 -0.001 1 97.38 236 THR B N 1
ATOM 4299 C CA . THR B 1 236 ? 12.383 6.004 -0.445 1 97.38 236 THR B CA 1
ATOM 4300 C C . THR B 1 236 ? 11.508 6.555 0.683 1 97.38 236 THR B C 1
ATOM 4302 O O . THR B 1 236 ? 11.43 7.77 0.874 1 97.38 236 THR B O 1
ATOM 4305 N N . ASN B 1 237 ? 10.922 5.637 1.39 1 95.56 237 ASN B N 1
ATOM 4306 C CA . ASN B 1 237 ? 10.102 6.082 2.51 1 95.56 237 ASN B CA 1
ATOM 4307 C C . ASN B 1 237 ? 10.938 6.77 3.584 1 95.56 237 ASN B C 1
ATOM 4309 O O . ASN B 1 237 ? 10.477 7.727 4.215 1 95.56 237 ASN B O 1
ATOM 4313 N N . SER B 1 238 ? 12.117 6.25 3.82 1 94.56 238 SER B N 1
ATOM 4314 C CA . SER B 1 238 ? 13.023 6.887 4.773 1 94.56 238 SER B CA 1
ATOM 4315 C C . SER B 1 238 ? 13.383 8.305 4.332 1 94.56 238 SER B C 1
ATOM 4317 O O . SER B 1 238 ? 13.344 9.234 5.137 1 94.56 238 SER B O 1
ATOM 4319 N N . LEU B 1 239 ? 13.664 8.477 3.127 1 95.44 239 LEU B N 1
ATOM 4320 C CA . LEU B 1 239 ? 14.016 9.789 2.594 1 95.44 239 LEU B CA 1
ATOM 4321 C C . LEU B 1 239 ? 12.828 10.734 2.633 1 95.44 239 LEU B C 1
ATOM 4323 O O . LEU B 1 239 ? 12.945 11.875 3.074 1 95.44 239 LEU B O 1
ATOM 4327 N N . MET B 1 240 ? 11.656 10.258 2.209 1 94.31 240 MET B N 1
ATOM 4328 C CA . MET B 1 240 ? 10.461 11.094 2.168 1 94.31 240 MET B CA 1
ATOM 4329 C C . MET B 1 240 ? 10.047 11.516 3.572 1 94.31 240 MET B C 1
ATOM 4331 O O . MET B 1 240 ? 9.617 12.648 3.783 1 94.31 240 MET B O 1
ATOM 4335 N N . SER B 1 241 ? 10.148 10.586 4.48 1 90.69 241 SER B N 1
ATOM 4336 C CA . SER B 1 241 ? 9.836 10.914 5.863 1 90.69 241 SER B CA 1
ATOM 4337 C C . SER B 1 241 ? 10.742 12.023 6.387 1 90.69 241 SER B C 1
ATOM 4339 O O . SER B 1 241 ? 10.289 12.922 7.094 1 90.69 241 SER B O 1
ATOM 4341 N N . THR B 1 242 ? 11.984 11.984 6.02 1 89.38 242 THR B N 1
ATOM 4342 C CA . THR B 1 242 ? 12.953 13 6.406 1 89.38 242 THR B CA 1
ATOM 4343 C C . THR B 1 242 ? 12.602 14.344 5.785 1 89.38 242 THR B C 1
ATOM 4345 O O . THR B 1 242 ? 12.609 15.375 6.465 1 89.38 242 THR B O 1
ATOM 4348 N N . LEU B 1 243 ? 12.227 14.383 4.602 1 90.25 243 LEU B N 1
ATOM 4349 C CA . LEU B 1 243 ? 11.891 15.625 3.902 1 90.25 243 LEU B CA 1
ATOM 4350 C C . LEU B 1 243 ? 10.602 16.219 4.453 1 90.25 243 LEU B C 1
ATOM 4352 O O . LEU B 1 243 ? 10.5 17.438 4.625 1 90.25 243 LEU B O 1
ATOM 4356 N N . ASN B 1 244 ? 9.641 15.375 4.781 1 87.38 244 ASN B N 1
ATOM 4357 C CA . ASN B 1 244 ? 8.336 15.836 5.25 1 87.38 244 ASN B CA 1
ATOM 4358 C C . ASN B 1 244 ? 8.406 16.312 6.699 1 87.38 244 ASN B C 1
ATOM 4360 O O . ASN B 1 244 ? 7.562 17.109 7.137 1 87.38 244 ASN B O 1
ATOM 4364 N N . SER B 1 245 ? 9.336 15.906 7.406 1 83.38 245 SER B N 1
ATOM 4365 C CA . SER B 1 245 ? 9.445 16.266 8.82 1 83.38 245 SER B CA 1
ATOM 4366 C C . SER B 1 245 ? 9.93 17.703 8.992 1 83.38 245 SER B C 1
ATOM 4368 O O . SER B 1 245 ? 9.922 18.234 10.102 1 83.38 245 SER B O 1
ATOM 4370 N N . ARG B 1 246 ? 10.312 18.25 7.945 1 78 246 ARG B N 1
ATOM 4371 C CA . ARG B 1 246 ? 10.727 19.656 7.992 1 78 246 ARG B CA 1
ATOM 4372 C C . ARG B 1 246 ? 9.555 20.547 8.375 1 78 246 ARG B C 1
ATOM 4374 O O . ARG B 1 246 ? 9.758 21.656 8.891 1 78 246 ARG B O 1
ATOM 4381 N N . VAL B 1 247 ? 8.32 20.141 8.008 1 68.19 247 VAL B N 1
ATOM 4382 C CA . VAL B 1 247 ? 7.129 20.906 8.367 1 68.19 247 VAL B CA 1
ATOM 4383 C C . VAL B 1 247 ? 6.68 20.531 9.773 1 68.19 247 VAL B C 1
ATOM 4385 O O . VAL B 1 247 ? 6.664 19.344 10.125 1 68.19 247 VAL B O 1
ATOM 4388 N N . GLY B 1 248 ? 7.34 20.875 11.062 1 52.56 248 GLY B N 1
ATOM 4389 C CA . GLY B 1 248 ? 6.949 20.531 12.422 1 52.56 248 GLY B CA 1
ATOM 4390 C C . GLY B 1 248 ? 5.523 20.016 12.516 1 52.56 248 GLY B C 1
ATOM 4391 O O . GLY B 1 248 ? 4.598 20.641 11.992 1 52.56 248 GLY B O 1
ATOM 4392 N N . TRP B 1 249 ? 5.191 18.844 12.562 1 44.09 249 TRP B N 1
ATOM 4393 C CA . TRP B 1 249 ? 3.812 18.406 12.758 1 44.09 249 TRP B CA 1
ATOM 4394 C C . TRP B 1 249 ? 3.137 19.219 13.852 1 44.09 249 TRP B C 1
ATOM 4396 O O . TRP B 1 249 ? 1.922 19.438 13.82 1 44.09 249 TRP B O 1
ATOM 4406 N N . GLY B 1 250 ? 3.65 19.469 15.078 1 38.53 250 GLY B N 1
ATOM 4407 C CA . GLY B 1 250 ? 3.045 20.125 16.219 1 38.53 250 GLY B CA 1
ATOM 4408 C C . GLY B 1 250 ? 2.869 21.625 16.031 1 38.53 250 GLY B C 1
ATOM 4409 O O . GLY B 1 250 ? 2.25 22.297 16.859 1 38.53 250 GLY B O 1
ATOM 4410 N N . GLY B 1 251 ? 4.055 22.516 15.891 1 34.31 251 GLY B N 1
ATOM 4411 C CA . GLY B 1 251 ? 3.988 23.953 16.031 1 34.31 251 GLY B CA 1
ATOM 4412 C C . GLY B 1 251 ? 3.012 24.609 15.07 1 34.31 251 GLY B C 1
ATOM 4413 O O . GLY B 1 251 ? 2.527 23.969 14.141 1 34.31 251 GLY B O 1
ATOM 4414 N N . SER B 1 252 ? 2.684 26 15.367 1 32.22 252 SER B N 1
ATOM 4415 C CA . SER B 1 252 ? 1.989 27.062 14.633 1 32.22 252 SER B CA 1
ATOM 4416 C C . SER B 1 252 ? 2.387 27.062 13.164 1 32.22 252 SER B C 1
ATOM 4418 O O . SER B 1 252 ? 3.568 27.188 12.836 1 32.22 252 SER B O 1
ATOM 4420 N N . PHE B 1 253 ? 1.889 26.188 12.391 1 32.78 253 PHE B N 1
ATOM 4421 C CA . PHE B 1 253 ? 2.061 26.625 11.016 1 32.78 253 PHE B CA 1
ATOM 4422 C C . PHE B 1 253 ? 2.252 28.141 10.945 1 32.78 253 PHE B C 1
ATOM 4424 O O . PHE B 1 253 ? 1.279 28.891 10.977 1 32.78 253 PHE B O 1
ATOM 4431 N N . SER B 1 254 ? 2.949 28.891 11.867 1 30.95 254 SER B N 1
ATOM 4432 C CA . SER B 1 254 ? 3.248 30.312 11.68 1 30.95 254 SER B CA 1
ATOM 4433 C C . SER B 1 254 ? 3.346 30.656 10.203 1 30.95 254 SER B C 1
ATOM 4435 O O . SER B 1 254 ? 3.625 29.797 9.367 1 30.95 254 SER B O 1
ATOM 4437 N N . THR B 1 255 ? 2.977 31.938 9.82 1 31.12 255 THR B N 1
ATOM 4438 C CA . THR B 1 255 ? 3.203 32.656 8.578 1 31.12 255 THR B CA 1
ATOM 4439 C C . THR B 1 255 ? 4.441 32.125 7.859 1 31.12 255 THR B C 1
ATOM 4441 O O . THR B 1 255 ? 5.508 32 8.461 1 31.12 255 THR B O 1
ATOM 4444 N N . SER B 1 256 ? 4.223 31.344 6.785 1 32.62 256 SER B N 1
ATOM 4445 C CA . SER B 1 256 ? 5.23 31.031 5.777 1 32.62 256 SER B CA 1
ATOM 4446 C C . SER B 1 256 ? 6.395 32.031 5.836 1 32.62 256 SER B C 1
ATOM 4448 O O . SER B 1 256 ? 6.352 33.062 5.195 1 32.62 256 SER B O 1
ATOM 4450 N N . THR B 1 257 ? 6.871 32.469 6.93 1 30.48 257 THR B N 1
ATOM 4451 C CA . THR B 1 257 ? 8.18 32.969 6.531 1 30.48 257 THR B CA 1
ATOM 4452 C C . THR B 1 257 ? 8.977 31.922 5.781 1 30.48 257 THR B C 1
ATOM 4454 O O . THR B 1 257 ? 9.109 30.781 6.254 1 30.48 257 THR B O 1
ATOM 4457 N N . GLU B 1 258 ? 9.031 31.938 4.477 1 35.47 258 GLU B N 1
ATOM 4458 C CA . GLU B 1 258 ? 9.945 31.297 3.533 1 35.47 258 GLU B CA 1
ATOM 4459 C C . GLU B 1 258 ? 11.203 30.797 4.238 1 35.47 258 GLU B C 1
ATOM 4461 O O . GLU B 1 258 ? 12.164 31.547 4.414 1 35.47 258 GLU B O 1
ATOM 4466 N N . HIS B 1 259 ? 11.07 30.125 5.344 1 36.94 259 HIS B N 1
ATOM 4467 C CA . HIS B 1 259 ? 12.398 29.75 5.809 1 36.94 259 HIS B CA 1
ATOM 4468 C C . HIS B 1 259 ? 13.078 28.797 4.832 1 36.94 259 HIS B C 1
ATOM 4470 O O . HIS B 1 259 ? 12.57 27.703 4.566 1 36.94 259 HIS B O 1
ATOM 4476 N N . ALA B 1 260 ? 13.672 29.188 3.834 1 38.94 260 ALA B N 1
ATOM 4477 C CA . ALA B 1 260 ? 14.641 28.5 2.984 1 38.94 260 ALA B CA 1
ATOM 4478 C C . ALA B 1 260 ? 15.367 27.406 3.758 1 38.94 260 ALA B C 1
ATOM 4480 O O . ALA B 1 260 ? 15.555 27.516 4.973 1 38.94 260 ALA B O 1
ATOM 4481 N N . ASP B 1 261 ? 15.312 26.203 3.307 1 44.28 261 ASP B N 1
ATOM 4482 C CA . ASP B 1 261 ? 16.156 25.156 3.852 1 44.28 261 ASP B CA 1
ATOM 4483 C C . ASP B 1 261 ? 17.484 25.719 4.355 1 44.28 261 ASP B C 1
ATOM 4485 O O . ASP B 1 261 ? 18.266 26.266 3.58 1 44.28 261 ASP B O 1
ATOM 4489 N N . PRO B 1 262 ? 17.609 26.047 5.586 1 42.25 262 PRO B N 1
ATOM 4490 C CA . PRO B 1 262 ? 18.828 26.688 6.059 1 42.25 262 PRO B CA 1
ATOM 4491 C C . PRO B 1 262 ? 20.094 25.969 5.59 1 42.25 262 PRO B C 1
ATOM 4493 O O . PRO B 1 262 ? 21.188 26.547 5.621 1 42.25 262 PRO B O 1
ATOM 4496 N N . MET B 1 263 ? 19.797 24.672 5.359 1 43.09 263 MET B N 1
ATOM 4497 C CA . MET B 1 263 ? 21.016 23.953 5.008 1 43.09 263 MET B CA 1
ATOM 4498 C C . MET B 1 263 ? 21.406 24.203 3.555 1 43.09 263 MET B C 1
ATOM 4500 O O . MET B 1 263 ? 22.469 23.797 3.109 1 43.09 263 MET B O 1
ATOM 4504 N N . SER B 1 264 ? 20.438 24.578 2.809 1 39.22 264 SER B N 1
ATOM 4505 C CA . SER B 1 264 ? 20.766 24.844 1.413 1 39.22 264 SER B CA 1
ATOM 4506 C C . SER B 1 264 ? 21.531 26.156 1.275 1 39.22 264 SER B C 1
ATOM 4508 O O . SER B 1 264 ? 21.609 26.734 0.187 1 39.22 264 SER B O 1
ATOM 4510 N N . ARG B 1 265 ? 21.703 26.984 2.256 1 35.69 265 ARG B N 1
ATOM 4511 C CA . ARG B 1 265 ? 22.375 28.25 2.008 1 35.69 265 ARG B CA 1
ATOM 4512 C C . ARG B 1 265 ? 23.734 28.031 1.335 1 35.69 265 ARG B C 1
ATOM 4514 O O . ARG B 1 265 ? 24.641 27.469 1.939 1 35.69 265 ARG B O 1
ATOM 4521 N N . SER B 1 266 ? 23.703 27.531 0.06 1 34.12 266 SER B N 1
ATOM 4522 C CA . SER B 1 266 ? 24.953 27.734 -0.657 1 34.12 266 SER B CA 1
ATOM 4523 C C . SER B 1 266 ? 25.484 29.156 -0.448 1 34.12 266 SER B C 1
ATOM 4525 O O . SER B 1 266 ? 24.75 30.125 -0.597 1 34.12 266 SER B O 1
ATOM 4527 N N . GLY B 1 267 ? 26.391 29.359 0.448 1 31.3 267 GLY B N 1
ATOM 4528 C CA . GLY B 1 267 ? 27.188 30.562 0.619 1 31.3 267 GLY B CA 1
ATOM 4529 C C . GLY B 1 267 ? 27.688 31.141 -0.691 1 31.3 267 GLY B C 1
ATOM 4530 O O . GLY B 1 267 ? 28.812 30.812 -1.121 1 31.3 267 GLY B O 1
ATOM 4531 N N . ASP B 1 268 ? 27 31.047 -1.79 1 28.8 268 ASP B N 1
ATOM 4532 C CA . ASP B 1 268 ? 27.75 31.859 -2.754 1 28.8 268 ASP B CA 1
ATOM 4533 C C . ASP B 1 268 ? 28.109 33.219 -2.158 1 28.8 268 ASP B C 1
ATOM 4535 O O . ASP B 1 268 ? 27.25 33.938 -1.672 1 28.8 268 ASP B O 1
ATOM 4539 N N . PRO B 1 269 ? 29.344 33.25 -1.549 1 30.7 269 PRO B N 1
ATOM 4540 C CA . PRO B 1 269 ? 29.859 34.562 -1.145 1 30.7 269 PRO B CA 1
ATOM 4541 C C . PRO B 1 269 ? 29.594 35.656 -2.18 1 30.7 269 PRO B C 1
ATOM 4543 O O . PRO B 1 269 ? 30.219 35.688 -3.24 1 30.7 269 PRO B O 1
ATOM 4546 N N . GLY B 1 270 ? 28.453 35.531 -2.84 1 26.42 270 GLY B N 1
ATOM 4547 C CA . GLY B 1 270 ? 28.375 36.688 -3.715 1 26.42 270 GLY B CA 1
ATOM 4548 C C . GLY B 1 270 ? 28.891 37.969 -3.076 1 26.42 270 GLY B C 1
ATOM 4549 O O . GLY B 1 270 ? 28.719 38.188 -1.876 1 26.42 270 GLY B O 1
ATOM 4550 N N . THR B 1 271 ? 30.109 38.312 -3.545 1 29.8 271 THR B N 1
ATOM 4551 C CA . THR B 1 271 ? 30.797 39.594 -3.297 1 29.8 271 THR B CA 1
ATOM 4552 C C . THR B 1 271 ? 29.781 40.75 -3.199 1 29.8 271 THR B C 1
ATOM 4554 O O . THR B 1 271 ? 29.375 41.281 -4.219 1 29.8 271 THR B O 1
ATOM 4557 N N . GLY B 1 272 ? 28.578 40.375 -2.785 1 25.42 272 GLY B N 1
ATOM 4558 C CA . GLY B 1 272 ? 27.672 41.5 -2.709 1 25.42 272 GLY B CA 1
ATOM 4559 C C . GLY B 1 272 ? 28.312 42.719 -2.059 1 25.42 272 GLY B C 1
ATOM 4560 O O . GLY B 1 272 ? 28.734 42.656 -0.905 1 25.42 272 GLY B O 1
ATOM 4561 N N . GLN B 1 273 ? 29.016 43.375 -2.873 1 27.2 273 GLN B N 1
ATOM 4562 C CA . GLN B 1 273 ? 29.578 44.656 -2.531 1 27.2 273 GLN B CA 1
ATOM 4563 C C . GLN B 1 273 ? 28.656 45.438 -1.611 1 27.2 273 GLN B C 1
ATOM 4565 O O . GLN B 1 273 ? 27.453 45.531 -1.852 1 27.2 273 GLN B O 1
ATOM 4570 N N . PRO B 1 274 ? 28.906 45.375 -0.26 1 27.61 274 PRO B N 1
ATOM 4571 C CA . PRO B 1 274 ? 28.141 46.188 0.698 1 27.61 274 PRO B CA 1
ATOM 4572 C C . PRO B 1 274 ? 27.609 47.469 0.091 1 27.61 274 PRO B C 1
ATOM 4574 O O . PRO B 1 274 ? 28.359 48.25 -0.508 1 27.61 274 PRO B O 1
ATOM 4577 N N . SER B 1 275 ? 26.516 47.344 -0.651 1 26.17 275 SER B N 1
ATOM 4578 C CA . SER B 1 275 ? 26.016 48.625 -1.157 1 26.17 275 SER B CA 1
ATOM 4579 C C . SER B 1 275 ? 26.172 49.719 -0.113 1 26.17 275 SER B C 1
ATOM 4581 O O . SER B 1 275 ? 25.797 49.562 1.047 1 26.17 275 SER B O 1
ATOM 4583 N N . ARG B 1 276 ? 27.203 50.531 -0.285 1 28.17 276 ARG B N 1
ATOM 4584 C CA . ARG B 1 276 ? 27.547 51.719 0.481 1 28.17 276 ARG B CA 1
ATOM 4585 C C . ARG B 1 276 ? 26.281 52.5 0.884 1 28.17 276 ARG B C 1
ATOM 4587 O O . ARG B 1 276 ? 25.547 52.969 0.025 1 28.17 276 ARG B O 1
ATOM 4594 N N . LYS B 1 277 ? 25.578 51.938 1.961 1 28.86 277 LYS B N 1
ATOM 4595 C CA . LYS B 1 277 ? 24.547 52.781 2.566 1 28.86 277 LYS B CA 1
ATOM 4596 C C . LYS B 1 277 ? 24.953 54.25 2.547 1 28.86 277 LYS B C 1
ATOM 4598 O O . LYS B 1 277 ? 26.047 54.594 2.986 1 28.86 277 LYS B O 1
ATOM 4603 N N . GLY B 1 278 ? 24.484 55 1.617 1 24.84 278 GLY B N 1
ATOM 4604 C CA . GLY B 1 278 ? 24.719 56.438 1.418 1 24.84 278 GLY B CA 1
ATOM 4605 C C . GLY B 1 278 ? 24.641 57.219 2.703 1 24.84 278 GLY B C 1
ATOM 4606 O O . GLY B 1 278 ? 23.859 56.906 3.602 1 24.84 278 GLY B O 1
ATOM 4607 N N . HIS B 1 279 ? 25.797 57.75 3.297 1 26.41 279 HIS B N 1
ATOM 4608 C CA . HIS B 1 279 ? 26 58.688 4.379 1 26.41 279 HIS B CA 1
ATOM 4609 C C . HIS B 1 279 ? 24.906 59.75 4.398 1 26.41 279 HIS B C 1
ATOM 4611 O O . HIS B 1 279 ? 24.75 60.5 3.43 1 26.41 279 HIS B O 1
ATOM 4617 N N . VAL B 1 280 ? 23.734 59.438 4.934 1 24.56 280 VAL B N 1
ATOM 4618 C CA . VAL B 1 280 ? 22.812 60.562 5.129 1 24.56 280 VAL B CA 1
ATOM 4619 C C . VAL B 1 280 ? 23.531 61.688 5.883 1 24.56 280 VAL B C 1
ATOM 4621 O O . VAL B 1 280 ? 24 61.5 7.008 1 24.56 280 VAL B O 1
ATOM 4624 N N . THR B 1 281 ? 24.156 62.594 5.203 1 26.72 281 THR B N 1
ATOM 4625 C CA . THR B 1 281 ? 24.797 63.844 5.613 1 26.72 281 THR B CA 1
ATOM 4626 C C . THR B 1 281 ? 23.875 64.625 6.535 1 26.72 281 THR B C 1
ATOM 4628 O O . THR B 1 281 ? 22.781 65.062 6.137 1 26.72 281 THR B O 1
ATOM 4631 N N . TRP B 1 282 ? 23.828 64.438 7.898 1 24.94 282 TRP B N 1
ATOM 4632 C CA . TRP B 1 282 ? 23.281 65.312 8.875 1 24.94 282 TRP B CA 1
ATOM 4633 C C . TRP B 1 282 ? 23.766 66.75 8.609 1 24.94 282 TRP B C 1
ATOM 4635 O O . TRP B 1 282 ? 24.969 67 8.547 1 24.94 282 TRP B O 1
ATOM 4645 N N . ARG B 1 283 ? 22.953 67.688 8.117 1 24.28 283 ARG B N 1
ATOM 4646 C CA . ARG B 1 283 ? 23.25 69.062 7.777 1 24.28 283 ARG B CA 1
ATOM 4647 C C . ARG B 1 283 ? 23.469 69.938 9.031 1 24.28 283 ARG B C 1
ATOM 4649 O O . ARG B 1 283 ? 22.562 70.062 9.867 1 24.28 283 ARG B O 1
ATOM 4656 N N . PRO B 1 284 ? 24.625 70 9.711 1 23.81 284 PRO B N 1
ATOM 4657 C CA . PRO B 1 284 ? 24.969 71 10.734 1 23.81 284 PRO B CA 1
ATOM 4658 C C . PRO B 1 284 ? 24.5 72.375 10.359 1 23.81 284 PRO B C 1
ATOM 4660 O O . PRO B 1 284 ? 24.625 72.812 9.203 1 23.81 284 PRO B O 1
ATOM 4663 N N . ASP B 1 285 ? 23.531 73 10.977 1 20.78 285 ASP B N 1
ATOM 4664 C CA . ASP B 1 285 ? 23.016 74.375 10.727 1 20.78 285 ASP B CA 1
ATOM 4665 C C . ASP B 1 285 ? 24.156 75.375 10.695 1 20.78 285 ASP B C 1
ATOM 4667 O O . ASP B 1 285 ? 25.297 75.062 11.039 1 20.78 285 ASP B O 1
ATOM 4671 N N . GLN B 1 286 ? 24.125 76.812 11.32 1 22.62 286 GLN B N 1
ATOM 4672 C CA . GLN B 1 286 ? 24.344 78.188 10.883 1 22.62 286 GLN B CA 1
ATOM 4673 C C . GLN B 1 286 ? 25.734 78.688 11.273 1 22.62 286 GLN B C 1
ATOM 4675 O O . GLN B 1 286 ? 26.094 79.875 11.016 1 22.62 286 GLN B O 1
ATOM 4680 N N . ALA B 1 287 ? 26.625 78.562 12.039 1 20.84 287 ALA B N 1
ATOM 4681 C CA . ALA B 1 287 ? 27.922 79.188 11.805 1 20.84 287 ALA B CA 1
ATOM 4682 C C . ALA B 1 287 ? 28.469 78.812 10.438 1 20.84 287 ALA B C 1
ATOM 4684 O O . ALA B 1 287 ? 28.969 79.688 9.703 1 20.84 287 ALA B O 1
ATOM 4685 N N . ARG B 1 288 ? 29.656 78.25 9.586 1 21 288 ARG B N 1
ATOM 4686 C CA . ARG B 1 288 ? 30.828 79.062 9.227 1 21 288 ARG B CA 1
ATOM 4687 C C . ARG B 1 288 ? 30.453 80.188 8.266 1 21 288 ARG B C 1
ATOM 4689 O O . ARG B 1 288 ? 30.078 79.875 7.117 1 21 288 ARG B O 1
ATOM 4696 N N . SER B 1 289 ? 30.047 81.438 8.5 1 20.67 289 SER B N 1
ATOM 4697 C CA . SER B 1 289 ? 30.281 82.812 8.141 1 20.67 289 SER B CA 1
ATOM 4698 C C . SER B 1 289 ? 31.766 83.188 8.164 1 20.67 289 SER B C 1
ATOM 4700 O O . SER B 1 289 ? 32.156 84.312 7.934 1 20.67 289 SER B O 1
ATOM 4702 N N . VAL B 1 290 ? 32.781 82.5 8.648 1 20.53 290 VAL B N 1
ATOM 4703 C CA . VAL B 1 290 ? 33.844 83.062 9.531 1 20.53 290 VAL B CA 1
ATOM 4704 C C . VAL B 1 290 ? 34.688 84.062 8.789 1 20.53 290 VAL B C 1
ATOM 4706 O O . VAL B 1 290 ? 35.312 83.75 7.773 1 20.53 290 VAL B O 1
ATOM 4709 N N . SER B 1 291 ? 34.719 85.5 9.133 1 19.86 291 SER B N 1
ATOM 4710 C CA . SER B 1 291 ? 35.156 86.875 8.984 1 19.86 291 SER B CA 1
ATOM 4711 C C . SER B 1 291 ? 36.656 87 9.141 1 19.86 291 SER B C 1
ATOM 4713 O O . SER B 1 291 ? 37.281 87.938 8.648 1 19.86 291 SER B O 1
ATOM 4715 N N . SER B 1 292 ? 37.344 86.812 10.273 1 21.39 292 SER B N 1
ATOM 4716 C CA . SER B 1 292 ? 38.188 87.938 10.641 1 21.39 292 SER B CA 1
ATOM 4717 C C . SER B 1 292 ? 39.344 88.125 9.656 1 21.39 292 SER B C 1
ATOM 4719 O O . SER B 1 292 ? 40.031 87.125 9.312 1 21.39 292 SER B O 1
ATOM 4721 N N . VAL B 1 293 ? 39.5 89.312 8.828 1 21.03 293 VAL B N 1
ATOM 4722 C CA . VAL B 1 293 ? 40.406 89.938 7.867 1 21.03 293 VAL B CA 1
ATOM 4723 C C . VAL B 1 293 ? 41.812 89.938 8.406 1 21.03 293 VAL B C 1
ATOM 4725 O O . VAL B 1 293 ? 42.75 89.562 7.695 1 21.03 293 VAL B O 1
ATOM 4728 N N . PHE B 1 294 ? 42.156 90.938 9.43 1 19.64 294 PHE B N 1
ATOM 4729 C CA . PHE B 1 294 ? 43.125 92 9.242 1 19.64 294 PHE B CA 1
ATOM 4730 C C . PHE B 1 294 ? 44.562 91.438 9.234 1 19.64 294 PHE B C 1
ATOM 4732 O O . PHE B 1 294 ? 45.344 91.812 8.359 1 19.64 294 PHE B O 1
ATOM 4739 N N . GLN B 1 295 ? 45.344 91.188 10.43 1 19.06 295 GLN B N 1
ATOM 4740 C CA . GLN B 1 295 ? 46.312 92.188 10.836 1 19.06 295 GLN B CA 1
ATOM 4741 C C . GLN B 1 295 ? 47.625 92 10.062 1 19.06 295 GLN B C 1
ATOM 4743 O O . GLN B 1 295 ? 48.219 93 9.641 1 19.06 295 GLN B O 1
ATOM 4748 N N . ARG B 1 296 ? 48.719 91.188 10.508 1 21.05 296 ARG B N 1
ATOM 4749 C CA . ARG B 1 296 ? 50 91.875 10.672 1 21.05 296 ARG B CA 1
ATOM 4750 C C . ARG B 1 296 ? 50.625 92.25 9.32 1 21.05 296 ARG B C 1
ATOM 4752 O O . ARG B 1 296 ? 50.281 91.625 8.297 1 21.05 296 ARG B O 1
ATOM 4759 N N . PRO B 1 297 ? 51.875 93.062 9.289 1 24.23 297 PRO B N 1
ATOM 4760 C CA . PRO B 1 297 ? 52.781 94.062 8.711 1 24.23 297 PRO B CA 1
ATOM 4761 C C . PRO B 1 297 ? 53.562 93.562 7.512 1 24.23 297 PRO B C 1
ATOM 4763 O O . PRO B 1 297 ? 53.75 94.312 6.543 1 24.23 297 PRO B O 1
ATOM 4766 N N . ARG B 1 298 ? 54.5 92.5 7.633 1 20.41 298 ARG B N 1
ATOM 4767 C CA . ARG B 1 298 ? 55.844 92.938 7.234 1 20.41 298 ARG B CA 1
ATOM 4768 C C . ARG B 1 298 ? 55.844 93.5 5.809 1 20.41 298 ARG B C 1
ATOM 4770 O O . ARG B 1 298 ? 54.969 93.188 5.016 1 20.41 298 ARG B O 1
ATOM 4777 N N . ILE B 1 299 ? 57.25 93.875 5.207 1 18.38 299 ILE B N 1
ATOM 4778 C CA . ILE B 1 299 ? 58.031 93.875 3.99 1 18.38 299 ILE B CA 1
ATOM 4779 C C . ILE B 1 299 ? 57.656 92.688 3.1 1 18.38 299 ILE B C 1
ATOM 4781 O O . ILE B 1 299 ? 57.438 91.562 3.584 1 18.38 299 ILE B O 1
#

Nearest PDB structures (foldseek):
  7piu-assembly1_R  TM=4.519E-01  e=1.722E-01  Homo sapiens
  5lwe-assembly2_B  T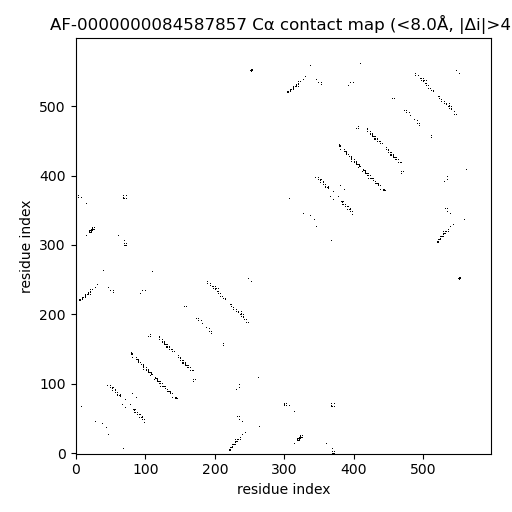M=4.210E-01  e=2.568E-01  Homo sapiens
  8xjm-assembly1_R  TM=4.280E-01  e=2.056E-01  synthetic construct
  8i2h-assembly1_A  TM=4.679E-01  e=5.972E-01  Homo sapiens
  7cbc-assembly2_B  TM=2.268E-01  e=5.753E+00  synthetic construct

Radius of gyration: 34.41 Å; Cα contacts (8 Å, |Δi|>4): 691; chains: 2; bounding box: 108×123×94 Å